Protein AF-A0A1F9G4U6-F1 (afdb_monomer)

Nearest PDB structures (foldseek):
  8c6j-assembly1_S  TM=4.425E-01  e=3.157E+00  Homo sapiens

Foldseek 3Di:
DDDDPPPDPPDPDDDDDPVVVVVVVVVCVVVVNDPPPPPPDPPDPDDDPPDPPPPPDDDDDDDDDDDDDDDDDDPPDDDDDPDDDDDDDDDDDDDDDDDDDDDDPDDPPPDDDDDPDPDDPPPPPDDDDPDDPDDDDDDPPDPDDDDDDDDDDDDDDDDDDDDDDDDDDDDDDDDDDDPDDDDDDDDDDPDPDPVVVVVVVVPPPPPPDDDDDDDDDDDDDDDDDDDDPDDPPPPDPPPPPQPLVNQLVVLQVVLVVCVVVVNLVSSLVSLVVSCVSPVPPPVSVVSNVVSLVVVLVVLCVQVDDQQQQKAFPDDPVVVVVDPDDPLLVQLVVVRPSPDGNVRSCVPSPDDSSVSSVSVSVCVVVVRID

Solvent-accessible surface area (backbone atoms only — not comparable to full-atom values): 25806 Å² total; per-residue (Å²): 143,81,84,82,82,80,80,76,79,85,70,80,77,79,79,76,52,72,72,53,55,51,53,52,49,53,50,36,41,73,69,68,77,41,82,76,79,82,77,79,74,96,79,80,92,79,75,84,80,83,72,85,74,80,82,71,79,83,78,76,86,76,80,80,77,83,77,80,80,80,78,78,85,77,80,79,73,82,76,78,87,80,72,86,75,78,84,77,85,77,84,83,79,81,87,82,77,88,80,83,86,76,83,84,80,80,75,80,84,78,86,70,90,71,85,81,69,80,74,77,83,76,79,80,77,68,80,86,74,92,70,77,91,72,76,78,77,83,75,79,83,74,76,79,77,78,81,78,80,81,79,80,81,81,79,81,81,78,84,84,77,76,85,77,79,79,82,81,76,78,88,77,75,82,84,76,80,76,80,83,77,77,87,79,74,80,79,77,74,84,74,77,66,85,70,69,61,65,73,65,65,77,79,71,81,79,88,84,78,89,75,88,79,90,82,81,86,90,85,86,82,83,85,90,82,89,80,93,72,85,69,82,77,72,76,77,77,72,70,72,84,67,48,74,65,50,52,33,51,52,31,50,49,52,19,55,51,32,44,75,72,67,38,43,67,64,16,38,56,31,30,53,52,25,36,71,74,40,75,82,44,64,72,44,56,56,49,40,55,52,34,52,57,49,52,43,54,52,44,46,65,70,72,50,63,49,81,44,51,44,30,66,67,57,57,74,80,58,56,73,75,48,96,66,53,70,71,48,53,55,57,53,74,63,48,75,51,74,50,25,49,54,54,50,50,72,67,63,82,54,58,65,59,59,51,45,51,46,53,48,52,37,42,75,71,55,40,31,91

Radius of gyration: 39.03 Å; Cα contacts (8 Å, |Δi|>4): 139; chains: 1; bounding box: 97×93×90 Å

Secondary structure (DSSP, 8-state):
----------PPPPPPPHHHHHHHHHHHHHTTSSPPP----S-------------------PPPP-PPPPPPP---PPPP---------PPPPPPPP-PPPPP-----------------TTTT----------PPPPPP--PPPPPPPPPPPPPPPPP--PPPPPPPPPPPPPPPPPPPPPPPPPPPP-PPPTTSSSGGGGG----------------S-----------------------HHHHHHHHHHHHHHHHHTT-HHHHHHHHHHHHHH-TT-HHHHHHHHHHHHHHHHHHHHHH--TTS---B-S-HHHHTTS---HHHHHHHHT--SSS-HHHHHHHS-S-HHHHHHHHHHHHHTTSB-

pLDDT: mean 72.1, std 21.71, range [35.75, 98.44]

Structure (mmCIF, N/CA/C/O backbone):
data_AF-A0A1F9G4U6-F1
#
_entry.id   AF-A0A1F9G4U6-F1
#
loop_
_atom_site.group_PDB
_atom_site.id
_atom_site.type_symbol
_atom_site.label_atom_id
_atom_site.label_alt_id
_atom_site.label_comp_id
_atom_site.label_asym_id
_atom_site.label_entity_id
_atom_site.label_seq_id
_atom_site.pdbx_PDB_ins_code
_atom_site.Cartn_x
_atom_site.Cartn_y
_atom_site.Cartn_z
_atom_site.occupancy
_atom_site.B_iso_or_equiv
_atom_site.auth_seq_id
_atom_site.auth_comp_id
_atom_site.auth_asym_id
_atom_site.auth_atom_id
_atom_site.pdbx_PDB_model_num
ATOM 1 N N . MET A 1 1 ? -47.167 -47.278 9.072 1.00 43.88 1 MET A N 1
ATOM 2 C CA . MET A 1 1 ? -45.783 -47.709 9.359 1.00 43.88 1 MET A CA 1
ATOM 3 C C . MET A 1 1 ? -44.837 -47.032 8.375 1.00 43.88 1 MET A C 1
ATOM 5 O O . MET A 1 1 ? -44.473 -47.627 7.375 1.00 43.88 1 MET A O 1
ATOM 9 N N . LEU A 1 2 ? -44.490 -45.771 8.626 1.00 40.44 2 LEU A N 1
ATOM 10 C CA . LEU A 1 2 ? -43.435 -45.053 7.908 1.00 40.44 2 LEU A CA 1
ATOM 11 C C . LEU A 1 2 ? -42.623 -44.348 8.992 1.00 40.44 2 LEU A C 1
ATOM 13 O O . LEU A 1 2 ? -43.107 -43.415 9.628 1.00 40.44 2 LEU A O 1
ATOM 17 N N . ALA A 1 3 ? -41.467 -44.931 9.297 1.00 44.38 3 ALA A N 1
ATOM 18 C CA . ALA A 1 3 ? -40.541 -44.458 10.309 1.00 44.38 3 ALA A CA 1
ATOM 19 C C . ALA A 1 3 ? -39.799 -43.235 9.761 1.00 44.38 3 ALA A C 1
ATOM 21 O O . ALA A 1 3 ? -39.117 -43.327 8.742 1.00 44.38 3 ALA A O 1
ATOM 22 N N . ALA A 1 4 ? -39.965 -42.094 10.424 1.00 49.34 4 ALA A N 1
ATOM 23 C CA . ALA A 1 4 ? -39.184 -40.896 10.166 1.00 49.34 4 ALA A CA 1
ATOM 24 C C . ALA A 1 4 ? -37.785 -41.089 10.766 1.00 49.34 4 ALA A C 1
ATOM 26 O O . ALA A 1 4 ? -37.624 -41.114 11.986 1.00 49.34 4 ALA A O 1
ATOM 27 N N . ALA A 1 5 ? -36.787 -41.273 9.904 1.00 56.00 5 ALA A N 1
ATOM 28 C CA . ALA A 1 5 ? -35.384 -41.213 10.279 1.00 56.00 5 ALA A CA 1
ATOM 29 C C . ALA A 1 5 ? -34.987 -39.736 10.412 1.00 56.00 5 ALA A C 1
ATOM 31 O O . ALA A 1 5 ? -34.780 -39.046 9.416 1.00 56.00 5 ALA A O 1
ATOM 32 N N . SER A 1 6 ? -34.942 -39.243 11.651 1.00 64.56 6 SER A N 1
ATOM 33 C CA . SER A 1 6 ? -34.297 -37.974 11.984 1.00 64.56 6 SER A CA 1
ATOM 34 C C . SER A 1 6 ? -32.787 -38.166 11.884 1.00 64.56 6 SER A C 1
ATOM 36 O O . SER A 1 6 ? -32.157 -38.696 12.796 1.00 64.56 6 SER A O 1
ATOM 38 N N . GLU A 1 7 ? -32.222 -37.774 10.748 1.00 63.78 7 GLU A N 1
ATOM 39 C CA . GLU A 1 7 ? -30.780 -37.702 10.537 1.00 63.78 7 GLU A CA 1
ATOM 40 C C . GLU A 1 7 ? -30.249 -36.478 11.295 1.00 63.78 7 GLU A C 1
ATOM 42 O O . GLU A 1 7 ? -30.394 -35.326 10.885 1.00 63.78 7 GLU A O 1
ATOM 47 N N . GLN A 1 8 ? -29.739 -36.743 12.495 1.00 62.56 8 GLN A N 1
ATOM 48 C CA . GLN A 1 8 ? -29.190 -35.755 13.409 1.00 62.56 8 GLN A CA 1
ATOM 49 C C . GLN A 1 8 ? -27.784 -35.388 12.925 1.00 62.56 8 GLN A C 1
ATOM 51 O O . GLN A 1 8 ? -26.833 -36.133 13.140 1.00 62.56 8 GLN A O 1
ATOM 56 N N . LEU A 1 9 ? -27.682 -34.260 12.217 1.00 63.00 9 LEU A N 1
ATOM 57 C CA . LEU A 1 9 ? -26.416 -33.649 11.810 1.00 63.00 9 LEU A CA 1
ATOM 58 C C . LEU A 1 9 ? -25.554 -33.386 13.052 1.00 63.00 9 LEU A C 1
ATOM 60 O O . LEU A 1 9 ? -25.858 -32.510 13.863 1.00 63.00 9 LEU A O 1
ATOM 64 N N . ASP A 1 10 ? -24.494 -34.181 13.181 1.00 67.50 10 ASP A N 1
ATOM 65 C CA . ASP A 1 10 ? -23.443 -34.087 14.192 1.00 67.50 10 ASP A CA 1
ATOM 66 C C . ASP A 1 10 ? -22.598 -32.830 13.922 1.00 67.50 10 ASP A C 1
ATOM 68 O O . ASP A 1 10 ? -21.587 -32.850 13.216 1.00 67.50 10 ASP A O 1
ATOM 72 N N . LEU A 1 11 ? -23.101 -31.682 14.382 1.00 73.44 11 LEU A N 1
ATOM 73 C CA . LEU A 1 11 ? -22.360 -30.427 14.376 1.00 73.44 11 LEU A CA 1
ATOM 74 C C . LEU A 1 11 ? -21.305 -30.474 15.491 1.00 73.44 11 LEU A C 1
ATOM 76 O O . LEU A 1 11 ? -21.647 -30.797 16.631 1.00 73.44 11 LEU A O 1
ATOM 80 N N . PRO A 1 12 ? -20.040 -30.110 15.201 1.00 74.06 12 PRO A N 1
ATOM 81 C CA . PRO A 1 12 ? -18.997 -30.081 16.215 1.00 74.06 12 PRO A CA 1
ATOM 82 C C . PRO A 1 12 ? -19.402 -29.129 17.352 1.00 74.06 12 PRO A C 1
ATOM 84 O O . PRO A 1 12 ? -19.987 -28.072 17.084 1.00 74.06 12 PRO A O 1
ATOM 87 N N . PRO A 1 13 ? -19.109 -29.477 18.619 1.00 80.12 13 PRO A N 1
ATOM 88 C CA . PRO A 1 13 ? -19.494 -28.649 19.750 1.00 80.12 13 PRO A CA 1
ATOM 89 C C . PRO A 1 13 ? -18.873 -27.250 19.621 1.00 80.12 13 PRO A C 1
ATOM 91 O O . PRO A 1 13 ? -17.730 -27.125 19.167 1.00 80.12 13 PRO A O 1
ATOM 94 N N . PRO A 1 14 ? -19.602 -26.191 20.016 1.00 81.00 14 PRO A N 1
ATOM 95 C CA . PRO A 1 14 ? -19.082 -24.833 19.977 1.00 81.00 14 PRO A CA 1
ATOM 96 C C . PRO A 1 14 ? -17.810 -24.745 20.825 1.00 81.00 14 PRO A C 1
ATOM 98 O O . PRO A 1 14 ? -17.755 -25.261 21.943 1.00 81.00 14 PRO A O 1
ATOM 101 N N . THR A 1 15 ? -16.775 -24.098 20.291 1.00 83.81 15 THR A N 1
ATOM 102 C CA . THR A 1 15 ? -15.548 -23.840 21.043 1.00 83.81 15 THR A CA 1
ATOM 103 C C . THR A 1 15 ? -15.874 -22.960 22.256 1.00 83.81 15 THR A C 1
ATOM 105 O O . THR A 1 15 ? -16.577 -21.954 22.110 1.00 83.81 15 THR A O 1
ATOM 108 N N . PRO A 1 16 ? -15.412 -23.321 23.469 1.00 82.38 16 PRO A N 1
ATOM 109 C CA . PRO A 1 16 ? -15.706 -22.542 24.662 1.00 82.38 16 PRO A CA 1
ATOM 110 C C . PRO A 1 16 ? -15.091 -21.148 24.530 1.00 82.38 16 PRO A C 1
ATOM 112 O O . PRO A 1 16 ? -13.954 -20.984 24.082 1.00 82.38 16 PRO A O 1
ATOM 115 N N . SER A 1 17 ? -15.860 -20.132 24.918 1.00 85.19 17 SER A N 1
ATOM 116 C CA . SER A 1 17 ? -15.388 -18.748 24.924 1.00 85.19 17 SER A CA 1
ATOM 117 C C . SER A 1 17 ? -14.192 -18.599 25.876 1.00 85.19 17 SER A C 1
ATOM 119 O O . SER A 1 17 ? -14.175 -19.251 26.921 1.00 85.19 17 SER A O 1
ATOM 121 N N . PRO A 1 18 ? -13.220 -17.709 25.599 1.00 84.50 18 PRO A N 1
ATOM 122 C CA . PRO A 1 18 ? -12.009 -17.554 26.419 1.00 84.50 18 PRO A CA 1
ATOM 123 C C . PRO A 1 18 ? -12.302 -17.264 27.902 1.00 84.50 18 PRO A C 1
ATOM 125 O O . PRO A 1 18 ? -11.537 -17.659 28.781 1.00 84.50 18 PRO A O 1
ATOM 128 N N . LEU A 1 19 ? -13.449 -16.642 28.193 1.00 85.88 19 LEU A N 1
ATOM 129 C CA . LEU A 1 19 ? -13.913 -16.387 29.556 1.00 85.88 19 LEU A CA 1
ATOM 130 C C . LEU A 1 19 ? -14.323 -17.670 30.306 1.00 85.88 19 LEU A C 1
ATOM 132 O O . LEU A 1 19 ? -14.153 -17.759 31.521 1.00 85.88 19 LEU A O 1
ATOM 136 N N . GLU A 1 20 ? -14.865 -18.668 29.602 1.00 86.38 20 GLU A N 1
ATOM 137 C CA . GLU A 1 20 ? -15.206 -19.967 30.191 1.00 86.38 20 GLU A CA 1
ATOM 138 C C . GLU A 1 20 ? -13.960 -20.817 30.414 1.00 86.38 20 GLU A C 1
ATOM 140 O O . GLU A 1 20 ? -13.832 -21.451 31.462 1.00 86.38 20 GLU A O 1
ATOM 145 N N . THR A 1 21 ? -12.992 -20.755 29.496 1.00 85.38 21 THR A N 1
ATOM 146 C CA . THR A 1 21 ? -11.703 -21.439 29.649 1.00 85.38 21 THR A CA 1
ATOM 147 C C . THR A 1 21 ? -10.967 -20.960 30.904 1.00 85.38 21 THR A C 1
ATOM 149 O O . THR A 1 21 ? -10.437 -21.781 31.651 1.00 85.38 21 THR A O 1
ATOM 152 N N . ALA A 1 22 ? -11.010 -19.654 31.197 1.00 86.12 22 ALA A N 1
ATOM 153 C CA . ALA A 1 22 ? -10.438 -19.084 32.418 1.00 86.12 22 ALA A CA 1
ATOM 154 C C . ALA A 1 22 ? -11.128 -19.605 33.696 1.00 86.12 22 ALA A C 1
ATOM 156 O O . ALA A 1 22 ? -10.448 -19.994 34.645 1.00 86.12 22 ALA A O 1
ATOM 157 N N . LYS A 1 23 ? -12.466 -19.704 33.706 1.00 89.81 23 LYS A N 1
ATOM 158 C CA . LYS A 1 23 ? -13.230 -20.238 34.853 1.00 89.81 23 LYS A CA 1
ATOM 159 C C . LYS A 1 23 ? -12.975 -21.727 35.090 1.00 89.81 23 LYS A C 1
ATOM 161 O O . LYS A 1 23 ? -12.911 -22.167 36.238 1.00 89.81 23 LYS A O 1
ATOM 166 N N . VAL A 1 24 ? -12.821 -22.511 34.021 1.00 88.38 24 VAL A N 1
ATOM 167 C CA . VAL A 1 24 ? -12.483 -23.941 34.117 1.00 88.38 24 VAL A CA 1
ATOM 168 C C . VAL A 1 24 ? -11.072 -24.125 34.680 1.00 88.38 24 VAL A C 1
ATOM 170 O O . VAL A 1 24 ? -10.873 -24.977 35.546 1.00 88.38 24 VAL A O 1
ATOM 173 N N . LEU A 1 25 ? -10.116 -23.291 34.262 1.00 85.44 25 LEU A N 1
ATOM 174 C CA . LEU A 1 25 ? -8.762 -23.272 34.822 1.00 85.44 25 LEU A CA 1
ATOM 175 C C . LEU A 1 25 ? -8.758 -22.886 36.306 1.00 85.44 25 LEU A C 1
ATOM 177 O O . LEU A 1 25 ? -8.125 -23.571 37.104 1.00 85.44 25 LEU A O 1
ATOM 181 N N . GLU A 1 26 ? -9.514 -21.860 36.701 1.00 87.50 26 GLU A N 1
ATOM 182 C CA . GLU A 1 26 ? -9.624 -21.451 38.107 1.00 87.50 26 GLU A CA 1
ATOM 183 C C . GLU A 1 26 ? -10.223 -22.570 38.978 1.00 87.50 26 GLU A C 1
ATOM 185 O O . GLU A 1 26 ? -9.734 -22.852 40.076 1.00 87.50 26 GLU A O 1
ATOM 190 N N . ARG A 1 27 ? -11.232 -23.285 38.460 1.00 90.69 27 ARG A N 1
ATOM 191 C CA . ARG A 1 27 ? -11.824 -24.448 39.134 1.00 90.69 27 ARG A CA 1
ATOM 192 C C . ARG A 1 27 ? -10.831 -25.607 39.269 1.00 90.69 27 ARG A C 1
ATOM 194 O O . ARG A 1 27 ? -10.743 -26.196 40.342 1.00 90.69 27 ARG A O 1
ATOM 201 N N . LEU A 1 28 ? -10.053 -25.900 38.226 1.00 86.88 28 LEU A N 1
ATOM 202 C CA . LEU A 1 28 ? -9.035 -26.960 38.234 1.00 86.88 28 LEU A CA 1
ATOM 203 C C . LEU A 1 28 ? -7.862 -26.663 39.181 1.00 86.88 28 LEU A C 1
ATOM 205 O O . LEU A 1 28 ? -7.349 -27.585 39.821 1.00 86.88 28 LEU A O 1
ATOM 209 N N . VAL A 1 29 ? -7.461 -25.394 39.302 1.00 88.06 29 VAL A N 1
ATOM 210 C CA . VAL A 1 29 ? -6.456 -24.951 40.283 1.00 88.06 29 VAL A CA 1
ATOM 211 C C . VAL A 1 29 ? -7.009 -25.081 41.705 1.00 88.06 29 VAL A C 1
ATOM 213 O O . VAL A 1 29 ? -6.317 -25.579 42.592 1.00 88.06 29 VAL A O 1
ATOM 216 N N . ARG A 1 30 ? -8.282 -24.725 41.926 1.00 88.50 30 ARG A N 1
ATOM 217 C CA . ARG A 1 30 ? -8.944 -24.860 43.235 1.00 88.50 30 ARG A CA 1
ATOM 218 C C . ARG A 1 30 ? -9.137 -26.317 43.666 1.00 88.50 30 ARG A C 1
ATOM 220 O O . ARG A 1 30 ? -9.078 -26.610 44.855 1.00 88.50 30 ARG A O 1
ATOM 227 N N . GLU A 1 31 ? -9.336 -27.223 42.712 1.00 92.38 31 GLU A N 1
ATOM 228 C CA . GLU A 1 31 ? -9.413 -28.673 42.940 1.00 92.38 31 GLU A CA 1
ATOM 229 C C . GLU A 1 31 ? -8.024 -29.337 43.085 1.00 92.38 31 GLU A C 1
ATOM 231 O O . GLU A 1 31 ? -7.940 -30.553 43.245 1.00 92.38 31 GLU A O 1
ATOM 236 N N . GLY A 1 32 ? -6.927 -28.564 43.040 1.00 86.06 32 GLY A N 1
ATOM 237 C CA . GLY A 1 32 ? -5.558 -29.064 43.227 1.00 86.06 32 GLY A CA 1
ATOM 238 C C . GLY A 1 32 ? -5.054 -29.953 42.086 1.00 86.06 32 GLY A C 1
ATOM 239 O O . GLY A 1 32 ? -4.047 -30.644 42.236 1.00 86.06 32 GLY A O 1
ATOM 240 N N . LYS A 1 33 ? -5.753 -29.960 40.946 1.00 85.06 33 LYS A N 1
ATOM 241 C CA . LYS A 1 33 ? -5.459 -30.843 39.809 1.00 85.06 33 LYS A CA 1
ATOM 242 C C . LYS A 1 33 ? -4.450 -30.240 38.834 1.00 85.06 33 LYS A C 1
ATOM 244 O O . LYS A 1 33 ? -3.886 -30.957 38.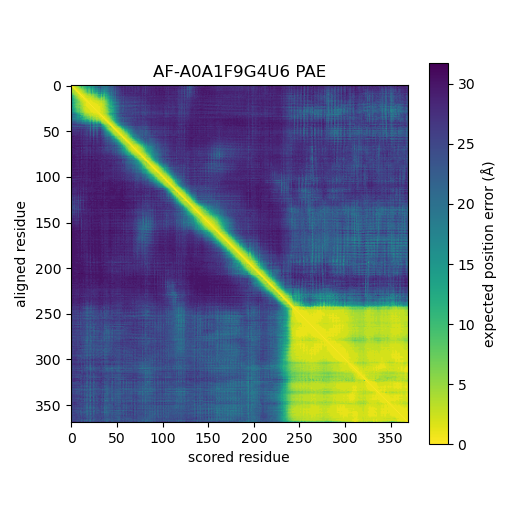012 1.00 85.06 33 LYS A O 1
ATOM 249 N N . VAL A 1 34 ? -4.214 -28.935 38.943 1.00 81.44 34 VAL A N 1
ATOM 250 C CA . VAL A 1 34 ? -3.223 -28.189 38.167 1.00 81.44 34 VAL A CA 1
ATOM 251 C C . VAL A 1 34 ? -2.381 -27.364 39.148 1.00 81.44 34 VAL A C 1
ATOM 253 O O . VAL A 1 34 ? -2.960 -26.643 39.963 1.00 81.44 34 VAL A O 1
ATOM 256 N N . PRO A 1 35 ? -1.038 -27.473 39.122 1.00 76.25 35 PRO A N 1
ATOM 257 C CA . PRO A 1 35 ? -0.176 -26.668 39.981 1.00 76.25 35 PRO A CA 1
ATOM 258 C C . PRO A 1 35 ? -0.364 -25.175 39.664 1.00 76.25 35 PRO A C 1
ATOM 260 O O . PRO A 1 35 ? -0.510 -24.826 38.488 1.00 76.25 35 PRO A O 1
ATOM 263 N N . PRO A 1 36 ? -0.373 -24.286 40.676 1.00 77.69 36 PRO A N 1
ATOM 264 C CA . PRO A 1 36 ? -0.555 -22.861 40.441 1.00 77.69 36 PRO A CA 1
ATOM 265 C C . PRO A 1 36 ? 0.550 -22.333 39.512 1.00 77.69 36 PRO A C 1
ATOM 267 O O . PRO A 1 36 ? 1.702 -22.773 39.622 1.00 77.69 36 PRO A O 1
ATOM 270 N N . PRO A 1 37 ? 0.224 -21.407 38.591 1.00 74.62 37 PRO A N 1
ATOM 271 C CA . PRO A 1 37 ? 1.229 -20.782 37.746 1.00 74.62 37 PRO A CA 1
ATOM 272 C C . PRO A 1 37 ? 2.268 -20.120 38.651 1.00 74.62 37 PRO A C 1
ATOM 274 O O . PRO A 1 37 ? 1.919 -19.378 39.568 1.00 74.62 37 PRO A O 1
ATOM 277 N N . ARG A 1 38 ? 3.547 -20.432 38.420 1.00 66.94 38 ARG A N 1
ATOM 278 C CA . ARG A 1 38 ? 4.659 -19.814 39.143 1.00 66.94 38 ARG A CA 1
ATOM 279 C C . ARG A 1 38 ? 4.630 -18.321 38.835 1.00 66.94 38 ARG A C 1
ATOM 281 O O . ARG A 1 38 ? 5.039 -17.903 37.758 1.00 66.94 38 ARG A O 1
ATOM 288 N N . THR A 1 39 ? 4.098 -17.528 39.757 1.00 62.22 39 THR A N 1
ATOM 289 C CA . THR A 1 39 ? 4.213 -16.076 39.711 1.00 62.22 39 THR A CA 1
ATOM 290 C C . THR A 1 39 ? 5.669 -15.748 40.001 1.00 62.22 39 THR A C 1
ATOM 292 O O . THR A 1 39 ? 6.095 -15.774 41.154 1.00 62.22 39 THR A O 1
ATOM 295 N N . SER A 1 40 ? 6.449 -15.519 38.949 1.00 49.62 40 SER A N 1
ATOM 296 C CA . SER A 1 40 ? 7.780 -14.940 39.065 1.00 49.62 40 SER A CA 1
ATOM 297 C C . SER A 1 40 ? 7.621 -13.534 39.643 1.00 49.62 40 SER A C 1
ATOM 299 O O . SER A 1 40 ? 7.214 -12.610 38.943 1.00 49.62 40 SER A O 1
ATOM 301 N N . THR A 1 41 ? 7.853 -13.388 40.945 1.00 52.59 41 THR A N 1
ATOM 302 C CA . THR A 1 41 ? 8.005 -12.092 41.607 1.00 52.59 41 THR A CA 1
ATOM 303 C C . THR A 1 41 ? 9.203 -11.359 40.990 1.00 52.59 41 THR A C 1
ATOM 305 O O . THR A 1 41 ? 10.285 -11.944 40.943 1.00 52.59 41 THR A O 1
ATOM 308 N N . PRO A 1 42 ? 9.047 -10.113 40.509 1.00 57.41 42 PRO A N 1
ATOM 309 C CA . PRO A 1 42 ? 10.118 -9.336 39.884 1.00 57.41 42 PRO A CA 1
ATOM 310 C C . PRO A 1 42 ? 11.001 -8.628 40.929 1.00 57.41 42 PRO A C 1
ATOM 312 O O . PRO A 1 42 ? 11.260 -7.436 40.813 1.00 57.41 42 PRO A O 1
ATOM 315 N N . ASP A 1 43 ? 11.442 -9.352 41.959 1.00 50.59 43 ASP A N 1
ATOM 316 C CA . ASP A 1 43 ? 12.234 -8.801 43.068 1.00 50.59 43 ASP A CA 1
ATOM 317 C C . ASP A 1 43 ? 13.412 -9.739 43.380 1.00 50.59 43 ASP A C 1
ATOM 319 O O . ASP A 1 43 ? 13.451 -10.384 44.418 1.00 50.59 43 ASP A O 1
ATOM 323 N N . ASP A 1 44 ? 14.303 -9.920 42.399 1.00 48.47 44 ASP A N 1
ATOM 324 C CA . ASP A 1 44 ? 15.687 -10.383 42.606 1.00 48.47 44 ASP A CA 1
ATOM 325 C C . ASP A 1 44 ? 16.517 -10.117 41.330 1.00 48.47 44 ASP A C 1
ATOM 327 O O . ASP A 1 44 ? 16.836 -11.004 40.541 1.00 48.47 44 ASP A O 1
ATOM 331 N N . ALA A 1 45 ? 16.801 -8.840 41.062 1.00 51.59 45 ALA A N 1
ATOM 332 C CA . ALA A 1 45 ? 17.757 -8.408 40.039 1.00 51.59 45 ALA A CA 1
ATOM 333 C C . ALA A 1 45 ? 18.998 -7.828 40.728 1.00 51.59 45 ALA A C 1
ATOM 335 O O . ALA A 1 45 ? 19.308 -6.643 40.624 1.00 51.59 45 ALA A O 1
ATOM 336 N N . SER A 1 46 ? 19.685 -8.662 41.507 1.00 52.47 46 SER A N 1
ATOM 337 C CA . SER A 1 46 ? 21.042 -8.398 41.999 1.00 52.47 46 SER A CA 1
ATOM 338 C C . SER A 1 46 ? 21.769 -9.717 42.251 1.00 52.47 46 SER A C 1
ATOM 340 O O . SER A 1 46 ? 22.275 -9.978 43.336 1.00 52.47 46 SER A O 1
ATOM 342 N N . VAL A 1 47 ? 21.843 -10.554 41.215 1.00 48.44 47 VAL A N 1
ATOM 343 C CA . VAL A 1 47 ? 22.825 -11.638 41.155 1.00 48.44 47 VAL A CA 1
ATOM 344 C C . VAL A 1 47 ? 23.912 -11.187 40.192 1.00 48.44 47 VAL A C 1
ATOM 346 O O . VAL A 1 47 ? 23.701 -11.128 38.981 1.00 48.44 47 VAL A O 1
ATOM 349 N N . GLY A 1 48 ? 25.060 -10.807 40.755 1.00 45.75 48 GLY A N 1
ATOM 350 C CA . GLY A 1 48 ? 26.282 -10.571 40.001 1.00 45.75 48 GLY A CA 1
ATOM 351 C C . GLY A 1 48 ? 26.640 -11.828 39.218 1.00 45.75 48 GLY A C 1
ATOM 352 O O . GLY A 1 48 ? 26.997 -12.852 39.795 1.00 45.75 48 GLY A O 1
ATOM 353 N N . PHE A 1 49 ? 26.498 -11.746 37.899 1.00 43.88 49 PHE A N 1
ATOM 354 C CA . PHE A 1 49 ? 27.044 -12.717 36.963 1.00 43.88 49 PHE A CA 1
ATOM 355 C C . PHE A 1 49 ? 28.541 -12.413 36.817 1.00 43.88 49 PHE A C 1
ATOM 357 O O . PHE A 1 49 ? 28.962 -11.690 35.917 1.00 43.88 49 PHE A O 1
ATOM 364 N N . ASP A 1 50 ? 29.332 -12.937 37.750 1.00 40.56 50 ASP A N 1
ATOM 365 C CA . ASP A 1 50 ? 30.775 -13.107 37.583 1.00 40.56 50 ASP A CA 1
ATOM 366 C C . ASP A 1 50 ? 30.962 -14.277 36.602 1.00 40.56 50 ASP A C 1
ATOM 368 O O . ASP A 1 50 ? 30.944 -15.453 36.972 1.00 40.56 50 ASP A O 1
ATOM 372 N N . VAL A 1 51 ? 30.979 -13.958 35.306 1.00 48.00 51 VAL A N 1
ATOM 373 C CA . VAL A 1 51 ? 31.374 -14.906 34.261 1.00 48.00 51 VAL A CA 1
ATOM 374 C C . VAL A 1 51 ? 32.879 -14.786 34.115 1.00 48.00 51 VAL A C 1
ATOM 376 O O . VAL A 1 51 ? 33.374 -13.866 33.465 1.00 48.00 51 VAL A O 1
ATOM 379 N N . ASP A 1 52 ? 33.585 -15.739 34.711 1.00 38.66 52 ASP A N 1
ATOM 380 C CA . ASP A 1 52 ? 34.958 -16.094 34.367 1.00 38.66 52 ASP A CA 1
ATOM 381 C C . ASP A 1 52 ? 34.978 -16.505 32.881 1.00 38.66 52 ASP A C 1
ATOM 383 O O . ASP A 1 52 ? 34.702 -17.650 32.508 1.00 38.66 52 ASP A O 1
ATOM 387 N N . ILE A 1 53 ? 35.194 -15.526 31.999 1.00 47.16 53 ILE A N 1
ATOM 388 C CA . ILE A 1 53 ? 35.491 -15.764 30.589 1.00 47.16 53 ILE A CA 1
ATOM 389 C C . ILE A 1 53 ? 36.960 -16.176 30.533 1.00 47.16 53 ILE A C 1
ATOM 391 O O . ILE A 1 53 ? 37.859 -15.337 30.546 1.00 47.16 53 ILE A O 1
ATOM 395 N N . ASP A 1 54 ? 37.169 -17.488 30.484 1.00 51.06 54 ASP A N 1
ATOM 396 C CA . ASP A 1 54 ? 38.441 -18.129 30.174 1.00 51.06 54 ASP A CA 1
ATOM 397 C C . ASP A 1 54 ? 38.947 -17.616 28.813 1.00 51.06 54 ASP A C 1
ATOM 399 O O . ASP A 1 54 ? 38.443 -17.981 27.745 1.00 51.06 54 ASP A O 1
ATOM 403 N N . LEU A 1 55 ? 39.908 -16.689 28.858 1.00 47.47 55 LEU A N 1
ATOM 404 C CA . LEU A 1 55 ? 40.634 -16.165 27.703 1.00 47.47 55 LEU A CA 1
ATOM 405 C C . LEU A 1 55 ? 41.628 -17.229 27.228 1.00 47.47 55 LEU A C 1
ATOM 407 O O . LEU A 1 55 ? 42.836 -17.125 27.445 1.00 47.47 55 LEU A O 1
ATOM 411 N N . GLY A 1 56 ? 41.094 -18.259 26.573 1.00 47.69 56 GLY A N 1
ATOM 412 C CA . GLY A 1 56 ? 41.876 -19.234 25.830 1.00 47.69 56 GLY A CA 1
ATOM 413 C C . GLY A 1 56 ? 42.723 -18.552 24.753 1.00 47.69 56 GLY A C 1
ATOM 414 O O . GLY A 1 56 ? 42.227 -17.747 23.962 1.00 47.69 56 GLY A O 1
ATOM 415 N N . GLU A 1 57 ? 44.013 -18.882 24.760 1.00 54.41 57 GLU A N 1
ATOM 416 C CA . GLU A 1 57 ? 45.046 -18.483 23.802 1.00 54.41 57 GLU A CA 1
ATOM 417 C C . GLU A 1 57 ? 44.549 -18.482 22.338 1.00 54.41 57 GLU A C 1
ATOM 419 O O . GLU A 1 57 ? 43.968 -19.472 21.884 1.00 54.41 57 GLU A O 1
ATOM 424 N N . PRO A 1 58 ? 44.800 -17.411 21.559 1.00 58.31 58 PRO A N 1
ATOM 425 C CA . PRO A 1 58 ? 44.465 -17.388 20.144 1.00 58.31 58 PRO A CA 1
ATOM 426 C C . PRO A 1 58 ? 45.424 -18.289 19.354 1.00 58.31 58 PRO A C 1
ATOM 428 O O . PRO A 1 58 ? 46.591 -17.956 19.139 1.00 58.31 58 PRO A O 1
ATOM 431 N N . ASP A 1 59 ? 44.902 -19.428 18.900 1.00 55.25 59 ASP A N 1
ATOM 432 C CA . ASP A 1 59 ? 45.554 -20.325 17.946 1.00 55.25 59 ASP A CA 1
ATOM 433 C C . ASP A 1 59 ? 45.882 -19.563 16.645 1.00 55.25 59 ASP A C 1
ATOM 435 O O . ASP A 1 59 ? 45.080 -18.786 16.114 1.00 55.25 59 ASP A O 1
ATOM 439 N N . ALA A 1 60 ? 47.109 -19.740 16.163 1.00 61.09 60 ALA A N 1
ATOM 440 C CA . ALA A 1 60 ? 47.680 -18.985 15.059 1.00 61.09 60 ALA A CA 1
ATOM 441 C C . ALA A 1 60 ? 46.907 -19.212 13.740 1.00 61.09 60 ALA A C 1
ATOM 443 O O . ALA A 1 60 ? 46.517 -20.339 13.423 1.00 61.09 60 ALA A O 1
ATOM 444 N N . PRO A 1 61 ? 46.730 -18.177 12.895 1.00 60.69 61 PRO A N 1
ATOM 445 C CA . PRO A 1 61 ? 45.990 -18.313 11.648 1.00 60.69 61 PRO A CA 1
ATOM 446 C C . PRO A 1 61 ? 46.734 -19.225 10.664 1.00 60.69 61 PRO A C 1
ATOM 448 O O . PRO A 1 61 ? 47.778 -18.887 10.103 1.00 60.69 61 PRO A O 1
ATOM 451 N N . ARG A 1 62 ? 46.148 -20.400 10.430 1.00 57.31 62 ARG A N 1
ATOM 452 C CA . ARG A 1 62 ? 46.537 -21.342 9.381 1.00 57.31 62 ARG A CA 1
ATOM 453 C C . ARG A 1 62 ? 46.296 -20.690 8.014 1.00 57.31 62 ARG A C 1
ATOM 455 O O . ARG A 1 62 ? 45.177 -20.299 7.695 1.00 57.31 62 ARG A O 1
ATOM 462 N N . ALA A 1 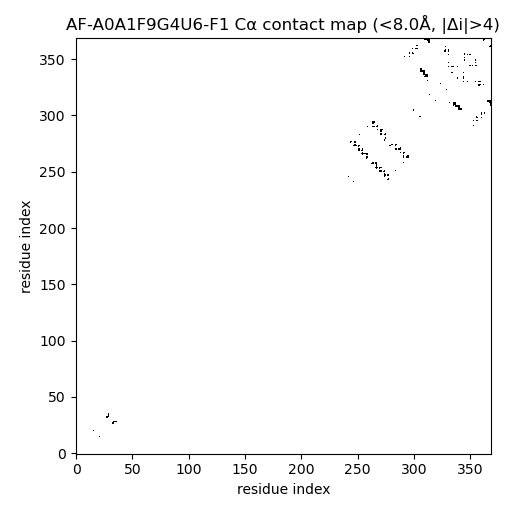63 ? 47.362 -20.567 7.225 1.00 58.72 63 ALA A N 1
ATOM 463 C CA . ALA A 1 63 ? 47.355 -19.930 5.910 1.00 58.72 63 ALA A CA 1
ATOM 464 C C . ALA A 1 63 ? 46.253 -20.502 4.987 1.00 58.72 63 ALA A C 1
ATOM 466 O O . ALA A 1 63 ? 46.156 -21.728 4.855 1.00 58.72 63 ALA A O 1
ATOM 467 N N . PRO A 1 64 ? 45.439 -19.655 4.326 1.00 60.16 64 PRO A N 1
ATOM 468 C CA . PRO A 1 64 ? 44.433 -20.122 3.384 1.00 60.16 64 PRO A CA 1
ATOM 469 C C . PRO A 1 64 ? 45.103 -20.664 2.117 1.00 60.16 64 PRO A C 1
ATOM 471 O O . PRO A 1 64 ? 45.948 -20.013 1.499 1.00 60.16 64 PRO A O 1
ATOM 474 N N . ALA A 1 65 ? 44.710 -21.879 1.740 1.00 59.06 65 ALA A N 1
ATOM 475 C CA . ALA A 1 65 ? 45.066 -22.495 0.473 1.00 59.06 65 ALA A CA 1
ATOM 476 C C . ALA A 1 65 ? 44.632 -21.604 -0.704 1.00 59.06 65 ALA A C 1
ATOM 478 O O . ALA A 1 65 ? 43.569 -20.983 -0.671 1.00 59.06 65 ALA A O 1
ATOM 479 N N . SER A 1 66 ? 45.484 -21.553 -1.728 1.00 61.78 66 SER A N 1
ATOM 480 C CA . SER A 1 66 ? 45.355 -20.721 -2.923 1.00 61.78 66 SER A CA 1
ATOM 481 C C . SER A 1 66 ? 43.950 -20.751 -3.528 1.00 61.78 66 SER A C 1
ATOM 483 O O . SER A 1 66 ? 43.463 -21.796 -3.957 1.00 61.78 66 SER A O 1
ATOM 485 N N . ALA A 1 67 ? 43.330 -19.573 -3.601 1.00 63.03 67 ALA A N 1
ATOM 486 C CA . ALA A 1 67 ? 42.112 -19.351 -4.361 1.00 63.03 67 ALA A CA 1
ATOM 487 C C . ALA A 1 67 ? 42.364 -19.615 -5.863 1.00 63.03 67 ALA A C 1
ATOM 489 O O . ALA A 1 67 ? 43.416 -19.220 -6.380 1.00 63.03 67 ALA A O 1
ATOM 490 N N . PRO A 1 68 ? 41.432 -20.272 -6.576 1.00 74.62 68 PRO A N 1
ATOM 491 C CA . PRO A 1 68 ? 41.528 -20.445 -8.021 1.00 74.62 68 PRO A CA 1
ATOM 492 C C . PRO A 1 68 ? 41.437 -19.087 -8.744 1.00 74.62 68 PRO A C 1
ATOM 494 O O . PRO A 1 68 ? 40.750 -18.182 -8.263 1.00 74.62 68 PRO A O 1
ATOM 497 N N . PRO A 1 69 ? 42.121 -18.921 -9.893 1.00 74.94 69 PRO A N 1
ATOM 498 C CA . PRO A 1 69 ? 42.114 -17.667 -10.637 1.00 74.94 69 PRO A CA 1
ATOM 499 C C . PRO A 1 69 ? 40.703 -17.326 -11.151 1.00 74.94 69 PRO A C 1
ATOM 501 O O . PRO A 1 69 ? 39.950 -18.234 -11.519 1.00 74.94 69 PRO A O 1
ATOM 504 N N . PRO A 1 70 ? 40.341 -16.031 -11.201 1.00 74.31 70 PRO A N 1
ATOM 505 C CA . PRO A 1 70 ? 39.044 -15.596 -11.702 1.00 74.31 70 PRO A CA 1
ATOM 506 C C . PRO A 1 70 ? 38.881 -15.952 -13.191 1.00 74.31 70 PRO A C 1
ATOM 508 O O . PRO A 1 70 ? 39.861 -15.919 -13.943 1.00 74.31 70 PRO A O 1
ATOM 511 N N . PRO A 1 71 ? 37.656 -16.281 -13.641 1.00 75.50 71 PRO A N 1
ATOM 512 C CA . PRO A 1 71 ? 37.390 -16.523 -15.053 1.00 75.50 71 PRO A CA 1
ATOM 513 C C . PRO A 1 71 ? 37.649 -15.250 -15.881 1.00 75.50 71 PRO A C 1
ATOM 515 O O . PRO A 1 71 ? 37.448 -14.139 -15.382 1.00 75.50 71 PRO A O 1
ATOM 518 N N . PRO A 1 72 ? 38.086 -15.387 -17.148 1.00 71.69 72 PRO A N 1
ATOM 519 C CA . PRO A 1 72 ? 38.313 -14.242 -18.021 1.00 71.69 72 PRO A CA 1
ATOM 520 C C . PRO A 1 72 ? 37.008 -13.457 -18.247 1.00 71.69 72 PRO A C 1
ATOM 522 O O . PRO A 1 72 ? 35.928 -14.059 -18.259 1.00 71.69 72 PRO A O 1
ATOM 525 N N . PRO A 1 73 ? 37.087 -12.129 -18.454 1.00 61.91 73 PRO A N 1
ATOM 526 C CA . PRO A 1 73 ? 35.913 -11.305 -18.706 1.00 61.91 73 PRO A CA 1
ATOM 527 C C . PRO A 1 73 ? 35.206 -11.800 -19.969 1.00 61.91 73 PRO A C 1
ATOM 529 O O . PRO A 1 73 ? 35.777 -11.800 -21.062 1.00 61.91 73 PRO A O 1
ATOM 532 N N . GLN A 1 74 ? 33.956 -12.237 -19.818 1.00 55.78 74 GLN A N 1
ATOM 533 C CA . GLN A 1 74 ? 33.106 -12.519 -20.965 1.00 55.78 74 GLN A CA 1
ATOM 534 C C . GLN A 1 74 ? 32.855 -11.195 -21.689 1.00 55.78 74 GLN A C 1
ATOM 536 O O . GLN A 1 74 ? 32.266 -10.271 -21.131 1.00 55.78 74 GLN A O 1
ATOM 541 N N . SER A 1 75 ? 33.346 -11.094 -22.926 1.00 52.25 75 SER A N 1
ATOM 542 C CA . SER A 1 75 ? 32.990 -10.004 -23.831 1.00 52.25 75 SER A CA 1
ATOM 543 C C . SER A 1 75 ? 31.484 -10.038 -24.057 1.00 52.25 75 SER A C 1
ATOM 545 O O . SER A 1 75 ? 30.983 -10.877 -24.804 1.00 52.25 75 SER A O 1
ATOM 547 N N . PHE A 1 76 ? 30.762 -9.117 -23.423 1.00 43.72 76 PHE A N 1
ATOM 548 C CA . PHE A 1 76 ? 29.417 -8.766 -23.847 1.00 43.72 76 PHE A CA 1
ATOM 549 C C . PHE A 1 76 ? 29.530 -8.118 -25.226 1.00 43.72 76 PHE A C 1
ATOM 551 O O . PHE A 1 76 ? 29.881 -6.947 -25.363 1.00 43.72 76 PHE A O 1
ATOM 558 N N . ALA A 1 77 ? 29.282 -8.920 -26.259 1.00 39.41 77 ALA A N 1
ATOM 559 C CA . ALA A 1 77 ? 29.031 -8.420 -27.596 1.00 39.41 77 ALA A CA 1
ATOM 560 C C . ALA A 1 77 ? 27.884 -7.401 -27.523 1.00 39.41 77 ALA A C 1
ATOM 562 O O . ALA A 1 77 ? 26.828 -7.677 -26.948 1.00 39.41 77 ALA A O 1
ATOM 563 N N . ALA A 1 78 ? 28.135 -6.215 -28.074 1.00 46.22 78 ALA A N 1
ATOM 564 C CA . ALA A 1 78 ? 27.183 -5.125 -28.180 1.00 46.22 78 ALA A CA 1
ATOM 565 C C . ALA A 1 78 ? 25.847 -5.633 -28.739 1.00 46.22 78 ALA A C 1
ATOM 567 O O . ALA A 1 78 ? 25.785 -6.159 -29.851 1.00 46.22 78 ALA A O 1
ATOM 568 N N . GLN A 1 79 ? 24.779 -5.482 -27.956 1.00 49.03 79 GLN A N 1
ATOM 569 C CA . GLN A 1 79 ? 23.432 -5.731 -28.448 1.00 49.03 79 GLN A CA 1
ATOM 570 C C . GLN A 1 79 ? 23.037 -4.629 -29.447 1.00 49.03 79 GLN A C 1
ATOM 572 O O . GLN A 1 79 ? 23.407 -3.466 -29.259 1.00 49.03 79 GLN A O 1
ATOM 577 N N . PRO A 1 80 ? 22.309 -4.975 -30.521 1.00 44.53 80 PRO A N 1
ATOM 578 C CA . PRO A 1 80 ? 21.978 -4.048 -31.591 1.00 44.53 80 PRO A CA 1
ATOM 579 C C . PRO A 1 80 ? 20.938 -3.021 -31.136 1.00 44.53 80 PRO A C 1
ATOM 581 O O . PRO A 1 80 ? 19.922 -3.358 -30.527 1.00 44.53 80 PRO A O 1
ATOM 584 N N . ALA A 1 81 ? 21.186 -1.762 -31.498 1.00 45.22 81 ALA A N 1
ATOM 585 C CA . ALA A 1 81 ? 20.232 -0.669 -31.411 1.00 45.22 81 ALA A CA 1
ATOM 586 C C . ALA A 1 81 ? 18.949 -1.037 -32.172 1.00 45.22 81 ALA A C 1
ATOM 588 O O . ALA A 1 81 ? 18.915 -1.069 -33.407 1.00 45.22 81 ALA A O 1
ATOM 589 N N . TRP A 1 82 ? 17.883 -1.341 -31.439 1.00 50.91 82 TRP A N 1
ATOM 590 C CA . TRP A 1 82 ? 16.564 -1.522 -32.019 1.00 50.91 82 TRP A CA 1
ATOM 591 C C . TRP A 1 82 ? 15.988 -0.144 -32.354 1.00 50.91 82 TRP A C 1
ATOM 593 O O . TRP A 1 82 ? 15.657 0.673 -31.504 1.00 50.91 82 TRP A O 1
ATOM 603 N N . ARG A 1 83 ? 15.976 0.088 -33.666 1.00 40.31 83 ARG A N 1
ATOM 604 C CA . ARG A 1 83 ? 15.185 1.022 -34.467 1.00 40.31 83 ARG A CA 1
ATOM 605 C C . ARG A 1 83 ? 14.070 1.772 -33.726 1.00 40.31 83 ARG A C 1
ATOM 607 O O . ARG A 1 83 ? 13.024 1.203 -33.419 1.00 40.31 83 ARG A O 1
ATOM 614 N N . SER A 1 84 ? 14.233 3.093 -33.673 1.00 42.31 84 SER A N 1
ATOM 615 C CA . SER A 1 84 ? 13.135 4.055 -33.746 1.00 42.31 84 SER A CA 1
ATOM 616 C C . SER A 1 84 ? 12.250 3.708 -34.943 1.00 42.31 84 SER A C 1
ATOM 618 O O . SER A 1 84 ? 12.638 3.908 -36.096 1.00 42.31 84 SER A O 1
ATOM 620 N N . SER A 1 85 ? 11.077 3.140 -34.681 1.00 44.47 85 SER A N 1
ATOM 621 C CA . SER A 1 85 ? 10.036 3.059 -35.698 1.00 44.47 85 SER A CA 1
ATOM 622 C C . SER A 1 85 ? 9.414 4.441 -35.819 1.00 44.47 85 SER A C 1
ATOM 624 O O . SER A 1 85 ? 8.913 5.000 -34.846 1.00 44.47 85 SER A O 1
ATOM 626 N N . ALA A 1 86 ? 9.538 4.994 -37.022 1.00 42.78 86 ALA A N 1
ATOM 627 C CA . ALA A 1 86 ? 8.855 6.189 -37.465 1.00 42.78 86 ALA A CA 1
ATOM 628 C C . ALA A 1 86 ? 7.354 6.056 -37.183 1.00 42.78 86 ALA A C 1
ATOM 630 O O . ALA A 1 86 ? 6.728 5.063 -37.549 1.00 42.78 86 ALA A O 1
ATOM 631 N N . ILE A 1 87 ? 6.805 7.063 -36.514 1.00 46.28 87 ILE A N 1
ATOM 632 C CA . ILE A 1 87 ? 5.368 7.258 -36.376 1.00 46.28 87 ILE A CA 1
ATOM 633 C C . ILE A 1 87 ? 4.871 7.666 -37.764 1.00 46.28 87 ILE A C 1
ATOM 635 O O . ILE A 1 87 ? 5.145 8.766 -38.236 1.00 46.28 87 ILE A O 1
ATOM 639 N N . GLU A 1 88 ? 4.221 6.728 -38.443 1.00 40.22 88 GLU A N 1
ATOM 640 C CA . GLU A 1 88 ? 3.469 6.963 -39.670 1.00 40.22 88 GLU A CA 1
ATOM 641 C C . GLU A 1 88 ? 2.226 7.788 -39.299 1.00 40.22 88 GLU A C 1
ATOM 643 O O . GLU A 1 88 ? 1.406 7.362 -38.483 1.00 40.22 88 GLU A O 1
ATOM 648 N N . GLU A 1 89 ? 2.139 9.013 -39.823 1.00 41.94 89 GLU A N 1
ATOM 649 C CA . GLU A 1 89 ? 1.019 9.928 -39.602 1.00 41.94 89 GLU A CA 1
ATOM 650 C C . GLU A 1 89 ? -0.296 9.292 -40.073 1.00 41.94 89 GLU A C 1
ATOM 652 O O . GLU A 1 89 ? -0.518 9.066 -41.262 1.00 41.94 89 GLU A O 1
ATOM 657 N N . VAL A 1 90 ? -1.199 9.037 -39.126 1.00 54.56 90 VAL A N 1
ATOM 658 C CA . VAL A 1 90 ? -2.580 8.638 -39.411 1.00 54.56 90 VAL A CA 1
ATOM 659 C C . VAL A 1 90 ? -3.370 9.888 -39.826 1.00 54.56 90 VAL A C 1
ATOM 661 O O . 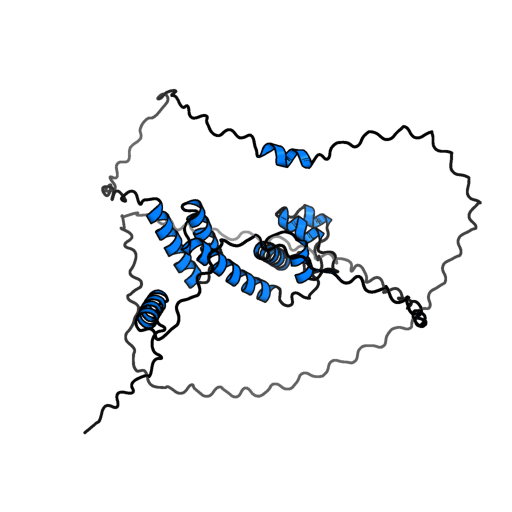VAL A 1 90 ? -3.431 10.844 -39.048 1.00 54.56 90 VAL A O 1
ATOM 664 N N . PRO A 1 91 ? -4.009 9.923 -41.013 1.00 55.41 91 PRO A N 1
ATOM 665 C CA . PRO A 1 91 ? -4.801 11.072 -41.433 1.00 55.41 91 PRO A CA 1
ATOM 666 C C . PRO A 1 91 ? -6.057 11.233 -40.563 1.00 55.41 91 PRO A C 1
ATOM 668 O O . PRO A 1 91 ? -6.874 10.323 -40.419 1.00 55.41 91 PRO A O 1
ATOM 671 N N . VAL A 1 92 ? -6.205 12.435 -40.005 1.00 53.88 92 VAL A N 1
ATOM 672 C CA . VAL A 1 92 ? -7.348 12.895 -39.207 1.00 53.88 92 VAL A CA 1
ATOM 673 C C . VAL A 1 92 ? -8.622 12.905 -40.061 1.00 53.88 92 VAL A C 1
ATOM 675 O O . VAL A 1 92 ? -8.686 13.562 -41.100 1.00 53.88 92 VAL A O 1
ATOM 678 N N . ALA A 1 93 ? -9.654 12.186 -39.612 1.00 57.47 93 ALA A N 1
ATOM 679 C CA . ALA A 1 93 ? -10.979 12.184 -40.230 1.00 57.47 93 ALA A CA 1
ATOM 680 C C . ALA A 1 93 ? -11.744 13.504 -39.960 1.00 57.47 93 ALA A C 1
ATOM 682 O O . ALA A 1 93 ? -11.588 14.093 -38.888 1.00 57.47 93 ALA A O 1
ATOM 683 N N . PRO A 1 94 ? -12.594 13.974 -40.897 1.00 65.00 94 PRO A N 1
ATOM 684 C CA . PRO A 1 94 ? -13.350 15.217 -40.742 1.00 65.00 94 PRO A CA 1
ATOM 685 C C . PRO A 1 94 ? -14.521 15.095 -39.741 1.00 65.00 94 PRO A C 1
ATOM 687 O O . PRO A 1 94 ? -15.046 13.999 -39.529 1.00 65.00 94 PRO A O 1
ATOM 690 N N . PRO A 1 95 ? -14.974 16.220 -39.149 1.00 59.31 95 PRO A N 1
ATOM 691 C CA . PRO A 1 95 ? -16.027 16.230 -38.136 1.00 59.31 95 PRO A CA 1
ATOM 692 C C . PRO A 1 95 ? -17.395 15.876 -38.735 1.00 59.31 95 PRO A C 1
ATOM 694 O O . PRO A 1 95 ? -17.886 16.539 -39.651 1.00 59.31 95 PRO A O 1
ATOM 697 N N . VAL A 1 96 ? -18.026 14.834 -38.189 1.00 55.19 96 VAL A N 1
ATOM 698 C CA . VAL A 1 96 ? -19.398 14.441 -38.528 1.00 55.19 96 VAL A CA 1
ATOM 699 C C . VAL A 1 96 ? -20.389 15.382 -37.842 1.00 55.19 96 VAL A C 1
ATOM 701 O O . VAL A 1 96 ? -20.258 15.729 -36.671 1.00 55.19 96 VAL A O 1
ATOM 704 N N . ALA A 1 97 ? -21.363 15.806 -38.641 1.00 44.75 97 ALA A N 1
ATOM 705 C CA . ALA A 1 97 ? -22.360 16.822 -38.370 1.00 44.75 97 ALA A CA 1
ATOM 706 C C . ALA A 1 97 ? -23.286 16.537 -37.173 1.00 44.75 97 ALA A C 1
ATOM 708 O O . ALA A 1 97 ? -23.554 15.398 -36.796 1.00 44.75 97 ALA A O 1
ATOM 709 N N . ALA A 1 98 ? -23.803 17.649 -36.649 1.00 48.38 98 ALA A N 1
ATOM 710 C CA . ALA A 1 98 ? -24.779 17.814 -35.582 1.00 48.38 98 ALA A CA 1
ATOM 711 C C . ALA A 1 98 ? -25.894 16.751 -35.531 1.00 48.38 98 ALA A C 1
ATOM 713 O O . ALA A 1 98 ? -26.663 16.578 -36.478 1.00 48.38 98 ALA A O 1
ATOM 714 N N . ALA A 1 99 ? -26.034 16.123 -34.362 1.00 46.59 99 ALA A N 1
ATOM 715 C CA . ALA A 1 99 ? -27.204 15.337 -33.995 1.00 46.59 99 ALA A CA 1
ATOM 716 C C . ALA A 1 99 ? -28.372 16.260 -33.567 1.00 46.59 99 ALA A C 1
ATOM 718 O O . ALA A 1 99 ? -28.133 17.285 -32.920 1.00 46.59 99 ALA A O 1
ATOM 719 N N . PRO A 1 100 ? -29.631 15.923 -33.903 1.00 51.62 100 PRO A N 1
ATOM 720 C CA . PRO A 1 100 ? -30.800 16.726 -33.556 1.00 51.62 100 PRO A CA 1
ATOM 721 C C . PRO A 1 100 ? -31.174 16.626 -32.069 1.00 51.62 100 PRO A C 1
ATOM 723 O O . PRO A 1 100 ? -31.045 15.583 -31.431 1.00 51.62 100 PRO A O 1
ATOM 726 N N . ALA A 1 101 ? -31.674 17.747 -31.548 1.00 47.12 101 ALA A N 1
ATOM 727 C CA . ALA A 1 101 ? -32.130 17.945 -30.179 1.00 47.12 101 ALA A CA 1
ATOM 728 C C . ALA A 1 101 ? -33.211 16.935 -29.756 1.00 47.12 101 ALA A C 1
ATOM 730 O O . ALA A 1 101 ? -34.258 16.813 -30.394 1.00 47.12 101 ALA A O 1
ATOM 731 N N . MET A 1 102 ? -32.971 16.260 -28.631 1.00 49.66 102 MET A N 1
ATOM 732 C CA . MET A 1 102 ? -33.978 15.466 -27.928 1.00 49.66 102 MET A CA 1
ATOM 733 C C . MET A 1 102 ? -34.867 16.387 -27.071 1.00 49.66 102 MET A C 1
ATOM 735 O O . MET A 1 102 ? -34.360 17.344 -26.480 1.00 49.66 102 MET A O 1
ATOM 739 N N . PRO A 1 103 ? -36.184 16.129 -26.982 1.00 53.66 103 PRO A N 1
ATOM 740 C CA . PRO A 1 103 ? -37.100 16.950 -26.202 1.00 53.66 103 PRO A CA 1
ATOM 741 C C . PRO A 1 103 ? -36.868 16.770 -24.697 1.00 53.66 103 PRO A C 1
ATOM 743 O O . PRO A 1 103 ? -36.910 15.656 -24.175 1.00 53.66 103 PRO A O 1
ATOM 746 N N . SER A 1 104 ? -36.673 17.890 -23.994 1.00 40.19 104 SER A N 1
ATOM 747 C CA . SER A 1 104 ? -36.668 17.964 -22.532 1.00 40.19 104 SER A CA 1
ATOM 748 C C . SER A 1 104 ? -37.969 17.406 -21.960 1.00 40.19 104 SER A C 1
ATOM 750 O O . SER A 1 104 ? -39.015 18.058 -21.998 1.00 40.19 104 SER A O 1
ATOM 752 N N . VAL A 1 105 ? -37.897 16.209 -21.381 1.00 39.25 105 VAL A N 1
ATOM 753 C CA . VAL A 1 105 ? -38.942 15.693 -20.498 1.00 39.25 105 VAL A CA 1
ATOM 754 C C . VAL A 1 105 ? -38.833 16.454 -19.181 1.00 39.25 105 VAL A C 1
ATOM 756 O O . VAL A 1 105 ? -37.956 16.213 -18.356 1.00 39.25 105 VAL A O 1
ATOM 759 N N . ARG A 1 106 ? -39.730 17.426 -19.021 1.00 43.66 106 ARG A N 1
ATOM 760 C CA . ARG A 1 106 ? -39.970 18.161 -17.782 1.00 43.66 106 ARG A CA 1
ATOM 761 C C . ARG A 1 106 ? -40.593 17.200 -16.772 1.00 43.66 106 ARG A C 1
ATOM 763 O O . ARG A 1 106 ? -41.791 16.937 -16.827 1.00 43.66 106 ARG A O 1
ATOM 770 N N . VAL A 1 107 ? -39.780 16.664 -15.869 1.00 38.50 107 VAL A N 1
ATOM 771 C CA . VAL A 1 107 ? -40.278 15.974 -14.677 1.00 38.50 107 VAL A CA 1
ATOM 772 C C . VAL A 1 107 ? -40.687 17.060 -13.684 1.00 38.50 107 VAL A C 1
ATOM 774 O O . VAL A 1 107 ? -39.842 17.741 -13.112 1.00 38.50 107 VAL A O 1
ATOM 777 N N . GLU A 1 108 ? -41.996 17.282 -13.544 1.00 37.69 108 GLU A N 1
ATOM 778 C CA . GLU A 1 108 ? -42.552 18.022 -12.411 1.00 37.69 108 GLU A CA 1
ATOM 779 C C . GLU A 1 108 ? -42.228 17.2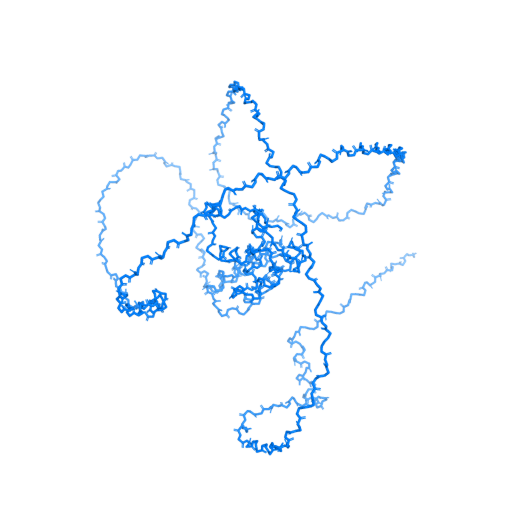50 -11.129 1.00 37.69 108 GLU A C 1
ATOM 781 O O . GLU A 1 108 ? -42.789 16.189 -10.849 1.00 37.69 108 GLU A O 1
ATOM 786 N N . GLU A 1 109 ? -41.296 17.793 -10.357 1.00 41.12 109 GLU A N 1
ATOM 787 C CA . GLU A 1 109 ? -40.912 17.288 -9.050 1.00 41.12 109 GLU A CA 1
ATOM 788 C C . GLU A 1 109 ? -41.997 17.651 -8.030 1.00 41.12 109 GLU A C 1
ATOM 790 O O . GLU A 1 109 ? -41.987 18.693 -7.373 1.00 41.12 109 GLU A O 1
ATOM 795 N N . LYS A 1 110 ? -43.002 16.782 -7.932 1.00 39.47 110 LYS A N 1
ATOM 796 C CA . LYS A 1 110 ? -44.038 16.854 -6.906 1.00 39.47 110 LYS A CA 1
ATOM 797 C C . LYS A 1 110 ? -43.522 16.151 -5.650 1.00 39.47 110 LYS A C 1
ATOM 799 O O . LYS A 1 110 ? -43.819 14.980 -5.419 1.00 39.47 110 LYS A O 1
ATOM 804 N N . VAL A 1 111 ? -42.730 16.860 -4.844 1.00 45.44 111 VAL A N 1
ATOM 805 C CA . VAL A 1 111 ? -42.246 16.363 -3.546 1.00 45.44 111 VAL A CA 1
ATOM 806 C C . VAL A 1 111 ? -43.394 16.392 -2.535 1.00 45.44 111 VAL A C 1
ATOM 808 O O . VAL A 1 111 ? -43.610 17.366 -1.817 1.00 45.44 111 VAL A O 1
ATOM 811 N N . ALA A 1 112 ? -44.169 15.310 -2.503 1.00 39.06 112 ALA A N 1
ATOM 812 C CA . ALA A 1 112 ? -45.031 14.975 -1.378 1.00 39.06 112 ALA A CA 1
ATOM 813 C C . ALA A 1 112 ? -44.248 14.051 -0.438 1.00 39.06 112 ALA A C 1
ATOM 815 O O . ALA A 1 112 ? -43.770 12.994 -0.847 1.00 39.06 112 ALA A O 1
ATOM 816 N N . GLY A 1 113 ? -44.102 14.488 0.813 1.00 47.00 113 GLY A N 1
ATOM 817 C CA . GLY A 1 113 ? -43.291 13.849 1.841 1.00 47.00 113 GLY A CA 1
ATOM 818 C C . GLY A 1 113 ? -43.518 12.344 1.975 1.00 47.00 113 GLY A C 1
ATOM 819 O O . GLY A 1 113 ? -44.612 11.881 2.295 1.00 47.00 113 GLY A O 1
ATOM 820 N N . ALA A 1 114 ? -42.434 11.592 1.819 1.00 37.03 114 ALA A N 1
ATOM 821 C CA . ALA A 1 114 ? -42.346 10.204 2.222 1.00 37.03 114 ALA A CA 1
ATOM 822 C C . ALA A 1 114 ? -41.282 10.097 3.315 1.00 37.03 114 ALA A C 1
ATOM 824 O O . ALA A 1 114 ? -40.085 10.206 3.066 1.00 37.03 114 ALA A O 1
ATOM 825 N N . ARG A 1 115 ? -41.750 9.872 4.549 1.00 39.22 115 ARG A N 1
ATOM 826 C CA . ARG A 1 115 ? -40.983 9.215 5.611 1.00 39.22 115 ARG A CA 1
ATOM 827 C C . ARG A 1 115 ? -40.268 8.018 4.994 1.00 39.22 115 ARG A C 1
ATOM 829 O O . ARG A 1 115 ? -40.914 7.012 4.694 1.00 39.22 115 ARG A O 1
ATOM 836 N N . MET A 1 116 ? -38.956 8.123 4.835 1.00 38.03 116 MET A N 1
ATOM 837 C CA . MET A 1 116 ? -38.114 7.007 4.440 1.00 38.03 116 MET A CA 1
ATOM 838 C C . MET A 1 116 ? -37.989 6.089 5.655 1.00 38.03 116 MET A C 1
ATOM 840 O O . MET A 1 116 ? -37.070 6.177 6.464 1.00 38.03 116 MET A O 1
ATOM 844 N N . ARG A 1 117 ? -39.012 5.249 5.838 1.00 39.31 117 ARG A N 1
ATOM 845 C CA . ARG A 1 117 ? -38.872 4.015 6.600 1.00 39.31 117 ARG A CA 1
ATOM 846 C C . ARG A 1 117 ? -37.785 3.225 5.887 1.00 39.31 117 ARG A C 1
ATOM 848 O O . ARG A 1 117 ? -37.934 2.923 4.706 1.00 39.31 117 ARG A O 1
ATOM 855 N N . TYR A 1 118 ? -36.700 2.939 6.594 1.00 37.88 118 TYR A N 1
ATOM 856 C CA . TYR A 1 118 ? -35.730 1.947 6.164 1.00 37.88 118 TYR A CA 1
ATOM 857 C C . TYR A 1 118 ? -36.494 0.654 5.868 1.00 37.88 118 TYR A C 1
ATOM 859 O O . TYR A 1 118 ? -37.072 0.037 6.765 1.00 37.88 118 TYR A O 1
ATOM 867 N N . ASN A 1 119 ? -36.568 0.304 4.586 1.00 38.25 119 ASN A N 1
ATOM 868 C CA . ASN A 1 119 ? -37.077 -0.976 4.131 1.00 38.25 119 ASN A CA 1
ATOM 869 C C . ASN A 1 119 ? -36.147 -2.061 4.677 1.00 38.25 119 ASN A C 1
ATOM 871 O O . ASN A 1 119 ? -35.053 -2.278 4.168 1.00 38.25 119 ASN A O 1
ATOM 875 N N . ASP A 1 120 ? -36.577 -2.696 5.761 1.00 37.34 120 ASP A N 1
ATOM 876 C CA . ASP A 1 120 ? -36.995 -4.099 5.762 1.00 37.34 120 ASP A CA 1
ATOM 877 C C . ASP A 1 120 ? -36.549 -4.898 4.515 1.00 37.34 120 ASP A C 1
ATOM 879 O O . ASP A 1 120 ? -37.337 -5.238 3.632 1.00 37.34 120 ASP A O 1
ATOM 883 N N . TYR A 1 121 ? -35.253 -5.202 4.442 1.00 40.16 121 TYR A N 1
ATOM 884 C CA . TYR A 1 121 ? -34.681 -6.184 3.514 1.00 40.16 121 TYR A CA 1
ATOM 885 C C . TYR A 1 121 ? -34.777 -7.622 4.075 1.00 40.16 121 TYR A C 1
ATOM 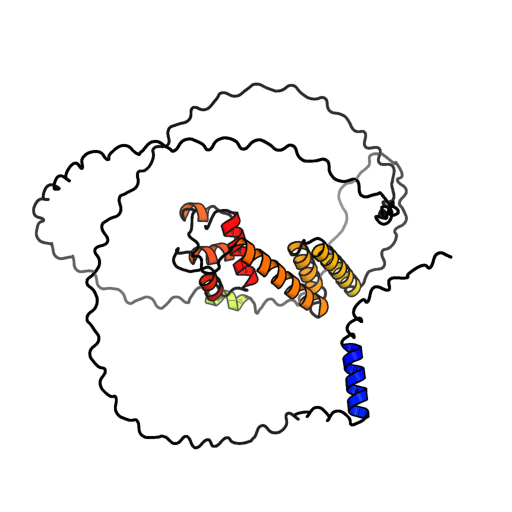887 O O . TYR A 1 121 ? -34.018 -8.501 3.681 1.00 40.16 121 TYR A O 1
ATOM 895 N N . SER A 1 122 ? -35.730 -7.892 4.981 1.00 42.88 122 SER A N 1
ATOM 896 C CA . SER A 1 122 ? -35.938 -9.214 5.600 1.00 42.88 122 SER A CA 1
ATOM 897 C C . SER A 1 122 ? -37.014 -10.063 4.895 1.00 42.88 122 SER A C 1
ATOM 899 O O . SER A 1 122 ? -37.234 -11.225 5.233 1.00 42.88 122 SER A O 1
ATOM 901 N N . LYS A 1 123 ? -37.692 -9.531 3.867 1.00 40.06 123 LYS A N 1
ATOM 902 C CA . LYS A 1 123 ? -38.869 -10.187 3.258 1.00 40.06 123 LYS A CA 1
ATOM 903 C C . LYS A 1 123 ? -38.648 -10.980 1.966 1.00 40.06 123 LYS A C 1
ATOM 905 O O . LYS A 1 123 ? -39.624 -11.450 1.389 1.00 40.06 123 LYS A O 1
ATOM 910 N N . TYR A 1 124 ? -37.400 -11.217 1.557 1.00 42.91 124 TYR A N 1
ATOM 911 C CA . TYR A 1 124 ? -37.070 -12.126 0.444 1.00 42.91 124 TYR A CA 1
ATOM 912 C C . TYR A 1 124 ? -36.467 -13.469 0.892 1.00 42.91 124 TYR A C 1
ATOM 914 O O . TYR A 1 124 ? -35.781 -14.128 0.117 1.00 42.91 124 TYR A O 1
ATOM 922 N N . SER A 1 125 ? -36.777 -13.932 2.107 1.00 44.72 125 SER A N 1
ATOM 923 C CA . SER A 1 125 ? -36.697 -15.365 2.415 1.00 44.72 125 SER A CA 1
ATOM 924 C C . SER A 1 125 ? -37.985 -16.033 1.926 1.00 44.72 125 SER A C 1
ATOM 926 O O . SER A 1 125 ? -38.972 -16.163 2.652 1.00 44.72 125 SER A O 1
ATOM 928 N N . GLY A 1 126 ? -38.016 -16.342 0.628 1.00 35.75 126 GLY A N 1
ATOM 929 C CA . GLY A 1 126 ? -39.070 -17.157 0.033 1.00 35.75 126 GLY A CA 1
ATOM 930 C C . GLY A 1 126 ? -38.991 -18.599 0.552 1.00 35.75 126 GLY A C 1
ATOM 931 O O . GLY A 1 126 ? -37.891 -19.100 0.792 1.00 35.75 126 GLY A O 1
ATOM 932 N N . PRO A 1 127 ? -40.131 -19.287 0.739 1.00 44.38 127 PRO A N 1
ATOM 933 C CA . PRO A 1 127 ? -40.142 -20.661 1.217 1.00 44.38 127 PRO A CA 1
ATOM 934 C C . PRO A 1 127 ? -39.457 -21.585 0.207 1.00 44.38 127 PRO A C 1
ATOM 936 O O . PRO A 1 127 ? -39.710 -21.513 -0.996 1.00 44.38 127 PRO A O 1
ATOM 939 N N . ALA A 1 128 ? -38.608 -22.467 0.731 1.00 41.38 128 ALA A N 1
ATOM 940 C CA . ALA A 1 128 ? -37.973 -23.560 0.016 1.00 41.38 128 ALA A CA 1
ATOM 941 C C . ALA A 1 128 ? -39.027 -24.396 -0.728 1.00 41.38 128 ALA A C 1
ATOM 943 O O . ALA A 1 128 ? -39.711 -25.242 -0.151 1.00 41.38 128 ALA A O 1
ATOM 944 N N . ALA A 1 129 ? -39.164 -24.143 -2.027 1.00 40.38 129 ALA A N 1
ATOM 945 C CA . ALA A 1 129 ? -39.884 -25.021 -2.924 1.00 40.38 129 ALA A CA 1
ATOM 946 C C . ALA A 1 129 ? -39.006 -26.251 -3.172 1.00 40.38 129 ALA A C 1
ATOM 948 O O . ALA A 1 129 ? -37.944 -26.167 -3.788 1.00 40.38 129 ALA A O 1
ATOM 949 N N . ALA A 1 130 ? -39.473 -27.396 -2.680 1.00 49.94 130 ALA A N 1
ATOM 950 C CA . ALA A 1 130 ? -39.032 -28.715 -3.096 1.00 49.94 130 ALA A CA 1
ATOM 951 C C . ALA A 1 130 ? -39.289 -28.872 -4.608 1.00 49.94 130 ALA A C 1
ATOM 953 O O . ALA A 1 130 ? -40.367 -29.277 -5.037 1.00 49.94 130 ALA A O 1
ATOM 954 N N . GLY A 1 131 ? -38.311 -28.475 -5.421 1.00 39.75 131 GLY A N 1
ATOM 955 C CA . GLY A 1 131 ? -38.310 -28.605 -6.873 1.00 39.75 131 GLY A CA 1
ATOM 956 C C . GLY A 1 131 ? -37.367 -29.726 -7.280 1.00 39.75 131 GLY A C 1
ATOM 957 O O . GLY A 1 131 ? -36.170 -29.661 -7.017 1.00 39.75 131 GLY A O 1
ATOM 958 N N . GLY A 1 132 ? -37.929 -30.773 -7.879 1.00 42.47 132 GLY A N 1
ATOM 959 C CA . GLY A 1 132 ? -37.219 -31.976 -8.285 1.00 42.47 132 GLY A CA 1
ATOM 960 C C . GLY A 1 132 ? -36.011 -31.720 -9.187 1.00 42.47 132 GLY A C 1
ATOM 961 O O . GLY A 1 132 ? -35.976 -30.795 -9.996 1.00 42.47 132 GLY A O 1
ATOM 962 N N . LEU A 1 133 ? -35.040 -32.619 -9.046 1.00 44.75 133 LEU A N 1
ATOM 963 C CA . LEU A 1 133 ? -33.858 -32.785 -9.883 1.00 44.75 133 LEU A CA 1
ATOM 964 C C . LEU A 1 133 ? -34.258 -33.001 -11.355 1.00 44.75 133 LEU A C 1
ATOM 966 O O . LEU A 1 133 ? -34.356 -34.133 -11.832 1.00 44.75 133 LEU A O 1
ATOM 970 N N . ALA A 1 134 ? -34.488 -31.917 -12.093 1.00 45.97 134 ALA A N 1
ATOM 971 C CA . ALA A 1 134 ? -34.512 -31.952 -13.545 1.00 45.97 134 ALA A CA 1
ATOM 972 C C . ALA A 1 134 ? -33.065 -32.112 -14.031 1.00 45.97 134 ALA A C 1
ATOM 974 O O . ALA A 1 134 ? -32.235 -31.218 -13.864 1.00 45.97 134 ALA A O 1
ATOM 975 N N . ARG A 1 135 ? -32.751 -33.288 -14.592 1.00 56.41 135 ARG A N 1
ATOM 976 C CA . ARG A 1 135 ? -31.465 -33.556 -15.252 1.00 56.41 135 ARG A CA 1
ATOM 977 C C . ARG A 1 135 ? -31.209 -32.455 -16.293 1.00 56.41 135 ARG A C 1
ATOM 979 O O . ARG A 1 135 ? -32.117 -32.178 -17.081 1.00 56.41 135 ARG A O 1
ATOM 986 N N . PRO A 1 136 ? -30.007 -31.854 -16.333 1.00 68.31 136 PRO A N 1
ATOM 987 C CA . PRO A 1 136 ? -29.660 -30.929 -17.402 1.00 68.31 136 PRO A CA 1
ATOM 988 C C . PRO A 1 136 ? -29.770 -31.647 -18.760 1.00 68.31 136 PRO A C 1
ATOM 990 O O . PRO A 1 136 ? -29.435 -32.836 -18.849 1.00 68.31 136 PRO A O 1
ATOM 993 N N . PRO A 1 137 ? -30.264 -30.970 -19.812 1.00 72.69 137 PRO A N 1
ATOM 994 C CA . PRO A 1 137 ? -30.298 -31.538 -21.152 1.00 72.69 137 PRO A CA 1
ATOM 995 C C . PRO A 1 137 ? -28.870 -31.868 -21.622 1.00 72.69 137 PRO A C 1
ATOM 997 O O . PRO A 1 137 ? -27.928 -31.162 -21.251 1.00 72.69 137 PRO A O 1
ATOM 1000 N N . PRO A 1 138 ? -28.685 -32.929 -22.428 1.00 67.44 138 PRO A N 1
ATOM 1001 C CA . PRO A 1 138 ? -27.381 -33.264 -22.983 1.00 67.44 138 PRO A CA 1
ATOM 1002 C C . PRO A 1 138 ? -26.873 -32.093 -23.826 1.00 67.44 138 PRO A C 1
ATOM 1004 O O . PRO A 1 138 ? -27.554 -31.625 -24.740 1.00 67.44 138 PRO A O 1
ATOM 1007 N N . THR A 1 139 ? -25.676 -31.610 -23.504 1.00 70.50 139 THR A N 1
ATOM 1008 C CA . THR A 1 139 ? -24.968 -30.632 -24.324 1.00 70.50 139 THR A CA 1
ATOM 1009 C C . THR A 1 139 ? -24.739 -31.220 -25.720 1.00 70.50 139 THR A C 1
ATOM 1011 O O . THR A 1 139 ? -24.337 -32.383 -25.836 1.00 70.50 139 THR A O 1
ATOM 1014 N N . PRO A 1 140 ? -25.003 -30.461 -26.800 1.00 68.12 140 PRO A N 1
ATOM 1015 C CA . PRO A 1 140 ? -24.680 -30.915 -28.142 1.00 68.12 140 PRO A CA 1
ATOM 1016 C C . PRO A 1 140 ? -23.168 -31.127 -28.237 1.00 68.12 140 PRO A C 1
ATOM 1018 O O . PRO A 1 140 ? -22.378 -30.239 -27.920 1.00 68.12 140 PRO A O 1
ATOM 1021 N N . ILE A 1 141 ? -22.777 -32.330 -28.656 1.00 59.34 141 ILE A N 1
ATOM 1022 C CA . ILE A 1 141 ? -21.399 -32.688 -28.986 1.00 59.34 141 ILE A CA 1
ATOM 1023 C C . ILE A 1 141 ? -21.006 -31.828 -30.190 1.00 59.34 141 ILE A C 1
ATOM 1025 O O . ILE A 1 141 ? -21.347 -32.139 -31.331 1.00 59.34 141 ILE A O 1
ATOM 1029 N N . VAL A 1 142 ? -20.346 -30.700 -29.930 1.00 63.91 142 VAL A N 1
ATOM 1030 C CA . VAL A 1 142 ? -19.758 -29.864 -30.976 1.00 63.91 142 VAL A CA 1
ATOM 1031 C C . VAL A 1 142 ? -18.569 -30.642 -31.527 1.00 63.91 142 VAL A C 1
ATOM 1033 O O . VAL A 1 142 ? -17.591 -30.881 -30.820 1.00 63.91 142 VAL A O 1
ATOM 1036 N N . ALA A 1 143 ? -18.697 -31.102 -32.772 1.00 66.19 143 ALA A N 1
ATOM 1037 C CA . ALA A 1 143 ? -17.635 -31.781 -33.497 1.00 66.19 143 ALA A CA 1
ATOM 1038 C C . ALA A 1 143 ? -16.360 -30.927 -33.449 1.00 66.19 143 ALA A C 1
ATOM 1040 O O . ALA A 1 143 ? -16.384 -29.746 -33.798 1.00 66.19 143 ALA A O 1
ATOM 1041 N N . ALA A 1 144 ? -15.272 -31.531 -32.970 1.00 60.56 144 ALA A N 1
ATOM 1042 C CA . ALA A 1 144 ? -13.974 -30.890 -32.843 1.00 60.56 144 ALA A CA 1
ATOM 1043 C C . ALA A 1 144 ? -13.561 -30.273 -34.186 1.00 60.56 144 ALA A C 1
ATOM 1045 O O . ALA A 1 144 ? -13.462 -30.972 -35.197 1.00 60.56 144 ALA A O 1
ATOM 1046 N N . ALA A 1 145 ? -13.350 -28.956 -34.188 1.00 73.00 145 ALA A N 1
ATOM 1047 C CA . ALA A 1 145 ? -12.814 -28.251 -35.339 1.00 73.00 145 ALA A CA 1
ATOM 1048 C C . ALA A 1 145 ? -11.439 -28.846 -35.708 1.00 73.00 145 ALA A C 1
ATOM 1050 O O . ALA A 1 145 ? -10.654 -29.158 -34.805 1.00 73.00 145 ALA A O 1
ATOM 1051 N N . PRO A 1 146 ? -11.138 -29.028 -37.006 1.00 80.50 146 PRO A N 1
ATOM 1052 C CA . PRO A 1 146 ? -9.836 -29.518 -37.436 1.00 80.50 146 PRO A CA 1
ATOM 1053 C C . PRO A 1 146 ? -8.727 -28.567 -36.955 1.00 80.50 146 PRO A C 1
ATOM 1055 O O . PRO A 1 146 ? -8.936 -27.349 -36.938 1.00 80.50 146 PRO A O 1
ATOM 1058 N N . PRO A 1 147 ? -7.557 -29.095 -36.554 1.00 82.44 147 PRO A N 1
ATOM 1059 C CA . PRO A 1 147 ? -6.445 -28.266 -36.111 1.00 82.44 147 PRO A CA 1
ATOM 1060 C C . PRO A 1 147 ? -6.016 -27.307 -37.235 1.00 82.44 147 PRO A C 1
ATOM 1062 O O . PRO A 1 147 ? -6.006 -27.706 -38.405 1.00 82.44 147 PRO A O 1
ATOM 1065 N N . PRO A 1 148 ? -5.666 -26.049 -36.911 1.00 85.12 148 PRO A N 1
ATOM 1066 C CA . PRO A 1 148 ? -5.180 -25.102 -37.903 1.00 85.12 148 PRO A CA 1
ATOM 1067 C C . PRO A 1 148 ? -3.882 -25.618 -38.554 1.00 85.12 148 PRO A C 1
ATOM 1069 O O . PRO A 1 148 ? -3.091 -26.299 -37.894 1.00 85.12 148 PRO A O 1
ATOM 1072 N N . PRO A 1 149 ? -3.647 -25.313 -39.844 1.00 88.06 149 PRO A N 1
ATOM 1073 C CA . PRO A 1 149 ? -2.419 -25.702 -40.526 1.00 88.06 149 PRO A CA 1
ATOM 1074 C C . PRO A 1 149 ? -1.188 -25.063 -39.856 1.00 88.06 149 PRO A C 1
ATOM 1076 O O . PRO A 1 149 ? -1.287 -23.952 -39.326 1.00 88.06 149 PRO A O 1
ATOM 1079 N N . PRO A 1 150 ? -0.023 -25.737 -39.878 1.00 88.50 150 PRO A N 1
ATOM 1080 C CA . PRO A 1 150 ? 1.208 -25.185 -39.326 1.00 88.50 150 PRO A CA 1
ATOM 1081 C C . PRO A 1 150 ? 1.614 -23.900 -40.072 1.00 88.50 150 PRO A C 1
ATOM 1083 O O . PRO A 1 150 ? 1.415 -23.812 -41.289 1.00 88.50 150 PRO A O 1
ATOM 1086 N N . PRO A 1 151 ? 2.190 -22.905 -39.373 1.00 87.44 151 PRO A N 1
ATOM 1087 C CA . PRO A 1 151 ? 2.668 -21.683 -40.006 1.00 87.44 151 PRO A CA 1
ATOM 1088 C C . PRO A 1 151 ? 3.806 -21.983 -41.000 1.00 87.44 151 PRO A C 1
ATOM 1090 O O . PRO A 1 151 ? 4.577 -22.925 -40.787 1.00 87.44 151 PRO A O 1
ATOM 1093 N N . PRO A 1 152 ? 3.931 -21.198 -42.086 1.00 89.12 152 PRO A N 1
ATOM 1094 C CA . PRO A 1 152 ? 5.021 -21.352 -43.042 1.00 89.12 152 PRO A CA 1
ATOM 1095 C C . PRO A 1 152 ? 6.385 -21.095 -42.375 1.00 89.12 152 PRO A C 1
ATOM 1097 O O . PRO A 1 152 ? 6.472 -20.291 -41.442 1.00 89.12 152 PRO A O 1
ATOM 1100 N N . PRO A 1 153 ? 7.462 -21.754 -42.844 1.00 88.81 153 PRO A N 1
ATOM 1101 C CA . PRO A 1 153 ? 8.805 -21.524 -42.326 1.00 88.81 153 PRO A CA 1
ATOM 1102 C C . PRO A 1 153 ? 9.244 -20.070 -42.574 1.00 88.81 153 PRO A C 1
ATOM 1104 O O . PRO A 1 153 ? 8.905 -19.498 -43.616 1.00 88.81 153 PRO A O 1
ATOM 1107 N N . PRO A 1 154 ? 10.002 -19.461 -41.643 1.00 86.75 154 PRO A N 1
ATOM 1108 C CA . PRO A 1 154 ? 10.511 -18.108 -41.821 1.00 86.75 154 PRO A CA 1
ATOM 1109 C C . PRO A 1 154 ? 11.463 -18.035 -43.030 1.00 86.75 154 PRO A C 1
ATOM 1111 O O . PRO A 1 154 ? 12.189 -18.998 -43.300 1.00 86.75 154 PRO A O 1
ATOM 1114 N N . PRO A 1 155 ? 11.478 -16.909 -43.767 1.00 87.88 155 PRO A N 1
ATOM 1115 C CA . PRO A 1 155 ? 12.405 -16.710 -44.875 1.00 87.88 155 PRO A CA 1
ATOM 1116 C C . PRO A 1 155 ? 13.865 -16.714 -44.383 1.00 87.88 155 PRO A C 1
ATOM 1118 O O . PRO A 1 155 ? 14.131 -16.320 -43.244 1.00 87.88 155 PRO A O 1
ATOM 1121 N N . PRO A 1 156 ? 14.823 -17.143 -45.226 1.00 87.56 156 PRO A N 1
ATOM 1122 C CA . PRO A 1 156 ? 16.238 -17.133 -44.875 1.00 87.56 156 PRO A CA 1
ATOM 1123 C C . PRO A 1 156 ? 16.729 -15.700 -44.602 1.00 87.56 156 PRO A C 1
ATOM 1125 O O . PRO A 1 156 ? 16.277 -14.764 -45.271 1.00 87.56 156 PRO A O 1
ATOM 1128 N N . PRO A 1 157 ? 17.655 -15.509 -43.643 1.00 83.25 157 PRO A N 1
ATOM 1129 C CA . PRO A 1 157 ? 18.228 -14.199 -43.366 1.00 83.25 157 PRO A CA 1
ATOM 1130 C C . PRO A 1 157 ? 18.992 -13.671 -44.596 1.00 83.25 157 PRO A C 1
ATOM 1132 O O . PRO A 1 157 ? 19.627 -14.457 -45.307 1.00 83.25 157 PRO A O 1
ATOM 1135 N N . PRO A 1 158 ? 18.939 -12.355 -44.873 1.00 82.56 158 PRO A N 1
ATOM 1136 C CA . PRO A 1 158 ? 19.727 -11.751 -45.941 1.00 82.56 158 PRO A CA 1
ATOM 1137 C C . PRO A 1 158 ? 21.234 -11.891 -45.654 1.00 82.56 158 PRO A C 1
ATOM 1139 O O . PRO A 1 158 ? 21.630 -11.934 -44.487 1.00 82.56 158 PRO A O 1
ATOM 1142 N N . PRO A 1 159 ? 22.084 -11.954 -46.697 1.00 78.94 159 PRO A N 1
ATOM 1143 C CA . PRO A 1 159 ? 23.529 -12.075 -46.533 1.00 78.94 159 PRO A CA 1
ATOM 1144 C C . PRO A 1 159 ? 24.090 -10.886 -45.745 1.00 78.94 159 PRO A C 1
ATOM 1146 O O . PRO A 1 159 ? 23.843 -9.729 -46.089 1.00 78.94 159 PRO A O 1
ATOM 1149 N N . GLU A 1 160 ? 24.848 -11.187 -44.689 1.00 59.25 160 GLU A N 1
ATOM 1150 C CA . GLU A 1 160 ? 25.556 -10.214 -43.859 1.00 59.25 160 GLU A CA 1
ATOM 1151 C C . GLU A 1 160 ? 26.519 -9.382 -44.718 1.00 59.25 160 GLU A C 1
ATOM 1153 O O . GLU A 1 160 ? 27.572 -9.845 -45.159 1.00 59.25 160 GLU A O 1
ATOM 1158 N N . THR A 1 161 ? 26.163 -8.122 -44.962 1.00 64.94 161 THR A N 1
ATOM 1159 C CA . THR A 1 161 ? 27.094 -7.114 -45.468 1.00 64.94 161 THR A CA 1
ATOM 1160 C C . THR A 1 161 ? 28.151 -6.844 -44.405 1.00 64.94 161 THR A C 1
ATOM 1162 O O . THR A 1 161 ? 27.842 -6.332 -43.330 1.00 64.94 161 THR A O 1
ATOM 1165 N N . SER A 1 162 ? 29.398 -7.201 -44.709 1.00 70.50 162 SER A N 1
ATOM 1166 C CA . SER A 1 162 ? 30.555 -6.987 -43.843 1.00 70.50 162 SER A CA 1
ATOM 1167 C C . SER A 1 162 ? 30.684 -5.513 -43.420 1.00 70.50 162 SER A C 1
ATOM 1169 O O . SER A 1 162 ? 30.572 -4.630 -44.275 1.00 70.50 162 SER A O 1
ATOM 1171 N N . PRO A 1 163 ? 30.950 -5.218 -42.133 1.00 64.50 163 PRO A N 1
ATOM 1172 C CA . PRO A 1 163 ? 31.134 -3.852 -41.669 1.00 64.50 163 PRO A CA 1
ATOM 1173 C C . PRO A 1 163 ? 32.399 -3.239 -42.278 1.00 64.50 163 PRO A C 1
ATOM 1175 O O . PRO A 1 163 ? 33.520 -3.703 -42.073 1.00 64.50 163 PRO A O 1
ATOM 1178 N N . GLN A 1 164 ? 32.186 -2.179 -43.050 1.00 63.75 164 GLN A N 1
ATOM 1179 C CA . GLN A 1 164 ? 33.213 -1.321 -43.617 1.00 63.75 164 GLN A CA 1
ATOM 1180 C C . GLN A 1 164 ? 33.955 -0.609 -42.474 1.00 63.75 164 GLN A C 1
ATOM 1182 O O . GLN A 1 164 ? 33.337 0.047 -41.636 1.00 63.75 164 GLN A O 1
ATOM 1187 N N . ALA A 1 165 ? 35.278 -0.772 -42.422 1.00 66.94 165 ALA A N 1
ATOM 1188 C CA . ALA A 1 165 ? 36.129 -0.166 -41.404 1.00 66.94 165 ALA A CA 1
ATOM 1189 C C . ALA A 1 165 ? 35.971 1.370 -41.393 1.00 66.94 165 ALA A C 1
ATOM 1191 O O . ALA A 1 165 ? 36.009 1.985 -42.465 1.0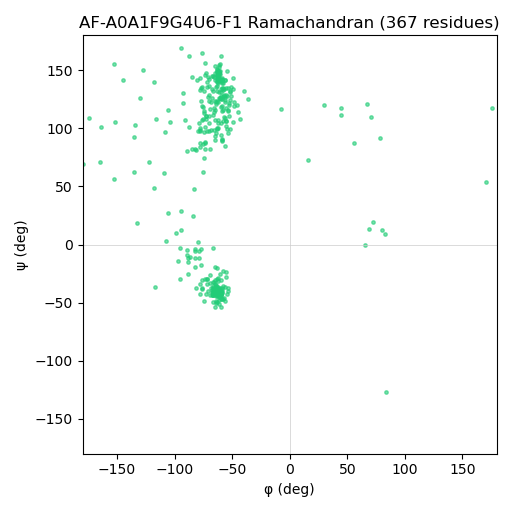0 66.94 165 ALA A O 1
ATOM 1192 N N . PRO A 1 166 ? 35.809 2.008 -40.218 1.00 68.88 166 PRO A N 1
ATOM 1193 C CA . PRO A 1 166 ? 35.722 3.458 -40.138 1.00 68.88 166 PRO A CA 1
ATOM 1194 C C . PRO A 1 166 ? 37.050 4.109 -40.572 1.00 68.88 166 PRO A C 1
ATOM 1196 O O . PRO A 1 166 ? 38.126 3.588 -40.257 1.00 68.88 166 PRO A O 1
ATOM 1199 N N . PRO A 1 167 ? 37.001 5.244 -41.294 1.00 71.50 167 PRO A N 1
ATOM 1200 C CA . PRO A 1 167 ? 38.191 5.970 -41.719 1.00 71.50 167 PRO A CA 1
ATOM 1201 C C . PRO A 1 167 ? 38.978 6.480 -40.506 1.00 71.50 167 PRO A C 1
ATOM 1203 O O . PRO A 1 167 ? 38.421 7.067 -39.579 1.00 71.50 167 PRO A O 1
ATOM 1206 N N . GLN A 1 168 ? 40.288 6.237 -40.524 1.00 65.00 168 GLN A N 1
ATOM 1207 C CA . GLN A 1 168 ? 41.225 6.686 -39.498 1.00 65.00 168 GLN A CA 1
ATOM 1208 C C . GLN A 1 168 ? 41.201 8.216 -39.381 1.00 65.00 168 GLN A C 1
ATOM 1210 O O . GLN A 1 168 ? 41.397 8.929 -40.365 1.00 65.00 168 GLN A O 1
ATOM 1215 N N . ALA A 1 169 ? 40.963 8.712 -38.167 1.00 69.19 169 ALA A N 1
ATOM 1216 C CA . ALA A 1 169 ? 41.050 10.130 -37.849 1.00 69.19 169 ALA A CA 1
ATOM 1217 C C . ALA A 1 169 ? 42.509 10.631 -37.961 1.00 69.19 169 ALA A C 1
ATOM 1219 O O . ALA A 1 169 ? 43.436 9.886 -37.630 1.00 69.19 169 ALA A O 1
ATOM 1220 N N . PRO A 1 170 ? 42.734 11.881 -38.410 1.00 73.56 170 PRO A N 1
ATOM 1221 C CA . PRO A 1 170 ? 44.068 12.468 -38.500 1.00 73.56 170 PRO A CA 1
ATOM 1222 C C . PRO A 1 170 ? 44.725 12.639 -37.114 1.00 73.56 170 PRO A C 1
ATOM 1224 O O . PRO A 1 170 ? 44.024 12.776 -36.107 1.00 73.56 170 PRO A O 1
ATOM 1227 N N . PRO A 1 171 ? 46.070 12.646 -37.051 1.00 70.00 171 PRO A N 1
ATOM 1228 C CA . PRO A 1 171 ? 46.824 12.696 -35.801 1.00 70.00 171 PRO A CA 1
ATOM 1229 C C . PRO A 1 171 ? 46.536 13.984 -35.020 1.00 70.00 171 PRO A C 1
ATOM 1231 O O . PRO A 1 171 ? 46.736 15.091 -35.522 1.00 70.00 171 PRO A O 1
ATOM 1234 N N . GLN A 1 172 ? 46.068 13.829 -33.780 1.00 64.25 172 GLN A N 1
ATOM 1235 C CA . GLN A 1 172 ? 45.869 14.937 -32.851 1.00 64.25 172 GLN A CA 1
ATOM 1236 C C . GLN A 1 172 ? 47.219 15.502 -32.386 1.00 64.25 172 GLN A C 1
ATOM 1238 O O . GLN A 1 172 ? 48.157 14.763 -32.086 1.00 64.25 172 GLN A O 1
ATOM 1243 N N . ALA A 1 173 ? 47.300 16.833 -32.349 1.00 69.62 173 ALA A N 1
ATOM 1244 C CA . ALA A 1 173 ? 48.438 17.598 -31.854 1.00 69.62 173 ALA A CA 1
ATOM 1245 C C . ALA A 1 173 ? 48.718 17.313 -30.360 1.00 69.62 173 ALA A C 1
ATOM 1247 O O . ALA A 1 173 ? 47.796 16.947 -29.626 1.00 69.62 173 ALA A O 1
ATOM 1248 N N . PRO A 1 174 ? 49.969 17.492 -29.890 1.00 70.19 174 PRO A N 1
ATOM 1249 C CA . PRO A 1 174 ? 50.328 17.247 -28.497 1.00 70.19 174 PRO A CA 1
ATOM 1250 C C . PRO A 1 174 ? 49.516 18.134 -27.534 1.00 70.19 174 PRO A C 1
ATOM 1252 O O . PRO A 1 174 ? 49.267 19.305 -27.840 1.00 70.19 174 PRO A O 1
ATOM 1255 N N . PRO A 1 175 ? 49.111 17.596 -26.369 1.00 67.19 175 PRO A N 1
ATOM 1256 C CA . PRO A 1 175 ? 48.266 18.298 -25.412 1.00 67.19 175 PRO A CA 1
ATOM 1257 C C . PRO A 1 175 ? 48.990 19.529 -24.861 1.00 67.19 175 PRO A C 1
ATOM 1259 O O . PRO A 1 175 ? 50.078 19.431 -24.293 1.00 67.19 175 PRO A O 1
ATOM 1262 N N . GLN A 1 176 ? 48.375 20.700 -25.032 1.00 67.62 176 GLN A N 1
ATOM 1263 C CA . GLN A 1 176 ? 48.801 21.912 -24.343 1.00 67.62 176 GLN A CA 1
ATOM 1264 C C . GLN A 1 176 ? 48.535 21.754 -22.844 1.00 67.62 176 GLN A C 1
ATOM 1266 O O . GLN A 1 176 ? 47.466 21.300 -22.434 1.00 67.62 176 GLN A O 1
ATOM 1271 N N . ALA A 1 177 ? 49.532 22.114 -22.035 1.00 68.56 177 ALA A N 1
ATOM 1272 C CA . ALA A 1 177 ? 49.439 22.104 -20.585 1.00 68.56 177 ALA A CA 1
ATOM 1273 C C . ALA A 1 177 ? 48.244 22.956 -20.110 1.00 68.56 177 ALA A C 1
ATOM 1275 O O . ALA A 1 177 ? 48.063 24.072 -20.607 1.00 68.56 177 ALA A O 1
ATOM 1276 N N . PRO A 1 178 ? 47.434 22.457 -19.159 1.00 71.12 178 PRO A N 1
ATOM 1277 C CA . PRO A 1 178 ? 46.304 23.207 -18.636 1.00 71.12 178 PRO A CA 1
ATOM 1278 C C . PRO A 1 178 ? 46.789 24.488 -17.934 1.00 71.12 178 PRO A C 1
ATOM 1280 O O . PRO A 1 178 ? 47.803 24.454 -17.228 1.00 71.12 178 PRO A O 1
ATOM 1283 N N . PRO A 1 179 ? 46.088 25.623 -18.109 1.00 72.06 179 PRO A N 1
ATOM 1284 C CA . PRO A 1 179 ? 46.394 26.852 -17.390 1.00 72.06 179 PRO A CA 1
ATOM 1285 C C . PRO A 1 179 ? 46.261 26.613 -15.883 1.00 72.06 179 PRO A C 1
ATOM 1287 O O . PRO A 1 179 ? 45.276 26.043 -15.413 1.00 72.06 179 PRO A O 1
ATOM 1290 N N . GLN A 1 180 ? 47.283 27.029 -15.133 1.00 67.19 180 GLN A N 1
ATOM 1291 C CA . GLN A 1 180 ? 47.304 26.933 -13.677 1.00 67.19 180 GLN A CA 1
ATOM 1292 C C . GLN A 1 180 ? 46.091 27.659 -13.088 1.00 67.19 180 GLN A C 1
ATOM 1294 O O . GLN A 1 180 ? 45.865 28.839 -13.360 1.00 67.19 180 GLN A O 1
ATOM 1299 N N . ALA A 1 181 ? 45.310 26.931 -12.292 1.00 68.62 181 ALA A N 1
ATOM 1300 C CA . ALA A 1 181 ? 44.163 27.472 -11.584 1.00 68.62 181 ALA A CA 1
ATOM 1301 C C . ALA A 1 181 ? 44.611 28.549 -10.572 1.00 68.62 181 ALA A C 1
ATOM 1303 O O . ALA A 1 181 ? 45.645 28.375 -9.919 1.00 68.62 181 ALA A O 1
ATOM 1304 N N . PRO A 1 182 ? 43.852 29.649 -10.417 1.00 74.00 182 PRO A N 1
ATOM 1305 C CA . PRO A 1 182 ? 44.103 30.629 -9.367 1.00 74.00 182 PRO A CA 1
ATOM 1306 C C . PRO A 1 182 ? 43.971 29.987 -7.971 1.00 74.00 182 PRO A C 1
ATOM 1308 O O . PRO A 1 182 ? 43.242 29.004 -7.811 1.00 74.00 182 PRO A O 1
ATOM 1311 N N . PRO A 1 183 ? 44.672 30.527 -6.956 1.00 71.75 183 PRO A N 1
ATOM 1312 C CA . PRO A 1 183 ? 44.677 29.983 -5.602 1.00 71.75 183 PRO A CA 1
ATOM 1313 C C . PRO A 1 183 ? 43.253 29.889 -5.041 1.00 71.75 183 PRO A C 1
ATOM 1315 O O . PRO A 1 183 ? 42.527 30.882 -4.988 1.00 71.75 183 PRO A O 1
ATOM 1318 N N . GLN A 1 184 ? 42.864 28.675 -4.644 1.00 64.00 184 GLN A N 1
ATOM 1319 C CA . GLN A 1 184 ? 41.578 28.394 -4.014 1.00 64.00 184 GLN A CA 1
ATOM 1320 C C . GLN A 1 184 ? 41.455 29.186 -2.707 1.00 64.00 184 GLN A C 1
ATOM 1322 O O . GLN A 1 184 ? 42.319 29.111 -1.833 1.00 64.00 184 GLN A O 1
ATOM 1327 N N . ALA A 1 185 ? 40.368 29.948 -2.587 1.00 71.62 185 ALA A N 1
ATOM 1328 C CA . ALA A 1 185 ? 39.947 30.540 -1.326 1.00 71.62 185 ALA A CA 1
ATOM 1329 C C . ALA A 1 185 ? 39.658 29.430 -0.292 1.00 71.62 185 ALA A C 1
ATOM 1331 O O . ALA A 1 185 ? 39.251 28.332 -0.684 1.00 71.62 185 ALA A O 1
ATOM 1332 N N . PRO A 1 186 ? 39.860 29.691 1.015 1.00 73.62 186 PRO A N 1
ATOM 1333 C CA . PRO A 1 186 ? 39.527 28.732 2.062 1.00 73.62 186 PRO A CA 1
ATOM 1334 C C . PRO A 1 186 ? 38.047 28.322 1.965 1.00 73.62 186 PRO A C 1
ATOM 1336 O O . PRO A 1 186 ? 37.206 29.171 1.649 1.00 73.62 186 PRO A O 1
ATOM 1339 N N . PRO A 1 187 ? 37.721 27.041 2.214 1.00 72.75 187 PRO A N 1
ATOM 1340 C CA . PRO A 1 187 ? 36.354 26.552 2.115 1.00 72.75 187 PRO A CA 1
ATOM 1341 C C . PRO A 1 187 ? 35.444 27.338 3.073 1.00 72.75 187 PRO A C 1
ATOM 1343 O O . PRO A 1 187 ? 35.831 27.561 4.226 1.00 72.75 187 PRO A O 1
ATOM 1346 N N . PRO A 1 188 ? 34.255 27.779 2.622 1.00 72.31 188 PRO A N 1
ATOM 1347 C CA . PRO A 1 188 ? 33.260 28.343 3.521 1.00 72.31 188 PRO A CA 1
ATOM 1348 C C . PRO A 1 188 ? 32.898 27.296 4.579 1.00 72.31 188 PRO A C 1
ATOM 1350 O O . PRO A 1 188 ? 32.827 26.102 4.285 1.00 72.31 188 PRO A O 1
ATOM 1353 N N . ALA A 1 189 ? 32.713 27.753 5.819 1.00 71.38 189 ALA A N 1
ATOM 1354 C CA . ALA A 1 189 ? 32.255 26.918 6.922 1.00 71.38 189 ALA A CA 1
ATOM 1355 C C . ALA A 1 189 ? 31.006 26.118 6.500 1.00 71.38 189 ALA A C 1
ATOM 1357 O O . ALA A 1 189 ? 30.197 26.656 5.737 1.00 71.38 189 ALA A O 1
ATOM 1358 N N . PRO A 1 190 ? 30.849 24.860 6.959 1.00 71.25 190 PRO A N 1
ATOM 1359 C CA . PRO A 1 190 ? 29.689 24.043 6.622 1.00 71.25 190 PRO A CA 1
ATOM 1360 C C . PRO A 1 190 ? 28.423 24.826 6.969 1.00 71.25 190 PRO A C 1
ATOM 1362 O O . PRO A 1 190 ? 28.198 25.181 8.126 1.00 71.25 190 PRO A O 1
ATOM 1365 N N . ALA A 1 191 ? 27.645 25.160 5.939 1.00 61.75 191 ALA A N 1
ATOM 1366 C CA . ALA A 1 191 ? 26.306 25.680 6.126 1.00 61.75 191 ALA A CA 1
ATOM 1367 C C . ALA A 1 191 ? 25.531 24.614 6.902 1.00 61.75 191 ALA A C 1
ATOM 1369 O O . ALA A 1 191 ? 25.566 23.443 6.525 1.00 61.75 191 ALA A O 1
ATOM 1370 N N . ALA A 1 192 ? 24.912 25.020 8.010 1.00 62.84 192 ALA A N 1
ATOM 1371 C CA . ALA A 1 192 ? 24.033 24.161 8.785 1.00 62.84 192 ALA A CA 1
ATOM 1372 C C . ALA A 1 192 ? 23.025 23.487 7.844 1.00 62.84 192 ALA A C 1
ATOM 1374 O O . ALA A 1 192 ? 22.477 24.147 6.957 1.00 62.84 192 ALA A O 1
ATOM 1375 N N . ASP A 1 193 ? 22.838 22.179 8.015 1.00 62.75 193 ASP A N 1
ATOM 1376 C CA . ASP A 1 193 ? 21.895 21.396 7.228 1.00 62.75 193 ASP A CA 1
ATOM 1377 C C . ASP A 1 193 ? 20.496 22.029 7.344 1.00 62.75 193 ASP A C 1
ATOM 1379 O O . ASP A 1 193 ? 19.937 22.075 8.442 1.00 62.75 193 ASP A O 1
ATOM 1383 N N . PRO A 1 194 ? 19.893 22.515 6.242 1.00 62.28 194 PRO A N 1
ATOM 1384 C CA . PRO A 1 194 ? 18.592 23.189 6.271 1.00 62.28 194 PRO A CA 1
ATOM 1385 C C . PRO A 1 194 ? 17.432 22.253 6.651 1.00 62.28 194 PRO A C 1
ATOM 1387 O O . PRO A 1 194 ? 16.290 22.692 6.762 1.00 62.28 194 PRO A O 1
ATOM 1390 N N . TRP A 1 195 ? 17.714 20.962 6.840 1.00 63.38 195 TRP A N 1
ATOM 1391 C CA . TRP A 1 195 ? 16.738 19.941 7.203 1.00 63.38 195 TRP A CA 1
ATOM 1392 C C . TRP A 1 195 ? 16.685 19.641 8.708 1.00 63.38 195 TRP A C 1
ATOM 1394 O O . TRP A 1 195 ? 15.690 19.073 9.144 1.00 63.38 195 TRP A O 1
ATOM 1404 N N . GLU A 1 196 ? 17.659 20.077 9.522 1.00 56.38 196 GLU A N 1
ATOM 1405 C CA . GLU A 1 196 ? 17.573 19.925 10.990 1.00 56.38 196 GLU A CA 1
ATOM 1406 C C . GLU A 1 196 ? 16.662 20.973 11.665 1.00 56.38 196 GLU A C 1
ATOM 1408 O O . GLU A 1 196 ? 16.284 20.820 12.827 1.00 56.38 196 GLU A O 1
ATOM 1413 N N . GLU A 1 197 ? 16.241 22.026 10.953 1.00 52.88 197 GLU A N 1
ATOM 1414 C CA . GLU A 1 197 ? 15.387 23.076 11.530 1.00 52.88 197 GLU A CA 1
ATOM 1415 C C . GLU A 1 197 ? 13.890 22.700 11.552 1.00 52.88 197 GLU A C 1
ATOM 1417 O O . GLU A 1 197 ? 13.130 23.250 12.348 1.00 52.88 197 GLU A O 1
ATOM 1422 N N . ILE A 1 198 ? 13.448 21.721 10.750 1.00 56.19 198 ILE A N 1
ATOM 1423 C CA . ILE A 1 198 ? 12.018 21.373 10.628 1.00 56.19 198 ILE A CA 1
ATOM 1424 C C . ILE A 1 198 ? 11.512 20.562 11.836 1.00 56.19 198 ILE A C 1
ATOM 1426 O O . ILE A 1 198 ? 10.368 20.747 12.254 1.00 56.19 198 ILE A O 1
ATOM 1430 N N . ASP A 1 199 ? 12.362 19.753 12.474 1.00 51.41 199 ASP A N 1
ATOM 1431 C CA . ASP A 1 199 ? 11.975 19.005 13.682 1.00 51.41 199 ASP A CA 1
ATOM 1432 C C . ASP A 1 199 ? 11.932 19.882 14.948 1.00 51.41 199 ASP A C 1
ATOM 1434 O O . ASP A 1 199 ? 11.261 19.541 15.924 1.00 51.41 199 ASP A O 1
ATOM 1438 N N . SER A 1 200 ? 12.558 21.067 14.931 1.00 49.19 200 SER A N 1
ATOM 1439 C CA . SER A 1 200 ? 12.529 22.002 16.070 1.00 49.19 200 SER A CA 1
ATOM 1440 C C . SER A 1 200 ? 11.273 22.883 16.132 1.00 49.19 200 SER A C 1
ATOM 1442 O O . SER A 1 200 ? 11.010 23.498 17.166 1.00 49.19 200 SER A O 1
ATOM 1444 N N . ILE A 1 201 ? 10.449 22.927 15.077 1.00 51.62 201 ILE A N 1
ATOM 1445 C CA . ILE A 1 201 ? 9.224 23.757 15.037 1.00 51.62 201 ILE A CA 1
ATOM 1446 C C . ILE A 1 201 ? 7.989 23.018 15.588 1.00 51.62 201 ILE A C 1
ATOM 1448 O O . ILE A 1 201 ? 6.947 23.628 15.823 1.00 51.62 201 ILE A O 1
ATOM 1452 N N . ALA A 1 202 ? 8.090 21.710 15.849 1.00 49.00 202 ALA A N 1
ATOM 1453 C CA . ALA A 1 202 ? 6.985 20.912 16.387 1.00 49.00 202 ALA A CA 1
ATOM 1454 C C . ALA A 1 202 ? 6.817 21.018 17.921 1.00 49.00 202 ALA A C 1
ATOM 1456 O O . ALA A 1 202 ? 5.867 20.458 18.465 1.00 49.00 202 ALA A O 1
ATOM 1457 N N . ALA A 1 203 ? 7.698 21.738 18.629 1.00 51.69 203 ALA A N 1
ATOM 1458 C CA . ALA A 1 203 ? 7.735 21.759 20.097 1.00 51.69 203 ALA A CA 1
ATOM 1459 C C . ALA A 1 203 ? 7.229 23.057 20.769 1.00 51.69 203 ALA A C 1
ATOM 1461 O O . ALA A 1 203 ? 7.269 23.147 21.994 1.00 51.69 203 ALA A O 1
ATOM 1462 N N . THR A 1 204 ? 6.739 24.057 20.025 1.00 43.75 204 THR A N 1
ATOM 1463 C CA . THR A 1 204 ? 6.345 25.368 20.601 1.00 43.75 204 THR A CA 1
ATOM 1464 C C . THR A 1 204 ? 4.985 25.906 20.154 1.00 43.75 204 THR A C 1
ATOM 1466 O O . THR A 1 204 ? 4.695 27.086 20.353 1.00 43.75 204 THR A O 1
ATOM 1469 N N . VAL A 1 205 ? 4.092 25.063 19.623 1.00 44.50 205 VAL A N 1
ATOM 1470 C CA . VAL A 1 205 ? 2.685 25.465 19.451 1.00 44.50 205 VAL A CA 1
ATOM 1471 C C . VAL A 1 205 ? 1.975 25.385 20.806 1.00 44.50 205 VAL A C 1
ATOM 1473 O O . VAL A 1 205 ? 1.409 24.363 21.187 1.00 44.50 205 VAL A O 1
ATOM 1476 N N . ASP A 1 206 ? 2.064 26.490 21.539 1.00 41.34 206 ASP A N 1
ATOM 1477 C CA . ASP A 1 206 ? 1.324 26.784 22.761 1.00 41.34 206 ASP A CA 1
ATOM 1478 C C . ASP A 1 206 ? -0.180 26.887 22.429 1.00 41.34 206 ASP A C 1
ATOM 1480 O O . ASP A 1 206 ? -0.630 27.807 21.743 1.00 41.34 206 ASP A O 1
ATOM 1484 N N . LEU A 1 207 ? -0.948 25.873 22.839 1.00 48.34 207 LEU A N 1
ATOM 1485 C CA . LEU A 1 207 ? -2.384 25.711 22.566 1.00 48.34 207 LEU A CA 1
ATOM 1486 C C . LEU A 1 207 ? -3.271 26.268 23.700 1.00 48.34 207 LEU A C 1
ATOM 1488 O O . LEU A 1 207 ? -4.391 25.793 23.884 1.00 48.34 207 LEU A O 1
ATOM 1492 N N . ASP A 1 208 ? -2.809 27.279 24.444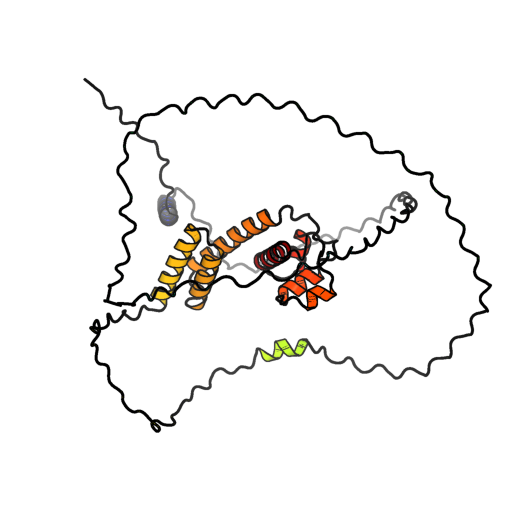 1.00 45.00 208 ASP A N 1
ATOM 1493 C CA . ASP A 1 208 ? -3.526 27.834 25.606 1.00 45.00 208 ASP A CA 1
ATOM 1494 C C . ASP A 1 208 ? -3.906 29.322 25.437 1.00 45.00 208 ASP A C 1
ATOM 1496 O O . ASP A 1 208 ? -3.703 30.171 26.305 1.00 45.00 208 ASP A O 1
ATOM 1500 N N . HIS A 1 209 ? -4.507 29.668 24.291 1.00 43.22 209 HIS A N 1
ATOM 1501 C CA . HIS A 1 209 ? -5.158 30.973 24.111 1.00 43.22 209 HIS A CA 1
ATOM 1502 C C . HIS A 1 209 ? -6.635 30.845 23.738 1.00 43.22 209 HIS A C 1
ATOM 1504 O O . HIS A 1 209 ? -7.088 31.147 22.633 1.00 43.22 209 HIS A O 1
ATOM 1510 N N . ALA A 1 210 ? -7.413 30.419 24.730 1.00 45.94 210 ALA A N 1
ATOM 1511 C CA . ALA A 1 210 ? -8.837 30.687 24.792 1.00 45.94 210 ALA A CA 1
ATOM 1512 C C . ALA A 1 210 ? -9.079 32.168 25.135 1.00 45.94 210 ALA A C 1
ATOM 1514 O O . ALA A 1 210 ? -8.877 32.578 26.274 1.00 45.94 210 ALA A O 1
ATOM 1515 N N . ALA A 1 211 ? -9.581 32.954 24.178 1.00 38.44 211 ALA A N 1
ATOM 1516 C CA . ALA A 1 211 ? -10.416 34.125 24.458 1.00 38.44 211 ALA A CA 1
ATOM 1517 C C . ALA A 1 211 ? -11.167 34.585 23.196 1.00 38.44 211 ALA A C 1
ATOM 1519 O O . ALA A 1 211 ? -10.634 35.300 22.353 1.00 38.44 211 ALA A O 1
ATOM 1520 N N . SER A 1 212 ? -12.449 34.225 23.097 1.00 47.06 212 SER A N 1
ATOM 1521 C CA . SER A 1 212 ? -13.422 35.105 22.435 1.00 47.06 212 SER A CA 1
ATOM 1522 C C . SER A 1 212 ? -13.674 36.319 23.334 1.00 47.06 212 SER A C 1
ATOM 1524 O O . SER A 1 212 ? -13.750 36.158 24.555 1.00 47.06 212 SER A O 1
ATOM 1526 N N . PRO A 1 213 ? -13.877 37.514 22.754 1.00 51.31 213 PRO A N 1
ATOM 1527 C CA . PRO A 1 213 ? -15.249 38.022 22.761 1.00 51.31 213 PRO A CA 1
ATOM 1528 C C . PRO A 1 213 ? -15.661 38.817 21.502 1.00 51.31 213 PRO A C 1
ATOM 1530 O O . PRO A 1 213 ? -14.925 39.645 20.986 1.00 51.31 213 PRO A O 1
ATOM 1533 N N . SER A 1 214 ? -16.913 38.589 21.093 1.00 47.44 214 SER A N 1
ATOM 1534 C CA . SER A 1 214 ? -17.931 39.580 20.701 1.00 47.44 214 SER A CA 1
ATOM 1535 C C . SER A 1 214 ? -17.556 40.756 19.774 1.00 47.44 214 SER A C 1
ATOM 1537 O O . SER A 1 214 ? -16.972 41.744 20.211 1.00 47.44 214 SER A O 1
ATOM 1539 N N . ALA A 1 215 ? -18.085 40.735 18.543 1.00 44.84 215 ALA A N 1
ATOM 1540 C CA . ALA A 1 215 ? -18.522 41.942 17.831 1.00 44.84 215 ALA A CA 1
ATOM 1541 C C . ALA A 1 215 ? -19.670 41.624 16.842 1.00 44.84 215 ALA A C 1
ATOM 1543 O O . ALA A 1 215 ? -19.457 40.997 15.811 1.00 44.84 215 ALA A O 1
ATOM 1544 N N . SER A 1 216 ? -20.875 42.041 17.252 1.00 48.22 216 SER A N 1
ATOM 1545 C CA . SER A 1 216 ? -22.073 42.525 16.531 1.00 48.22 216 SER A CA 1
ATOM 1546 C C . SER A 1 216 ? -22.384 42.017 15.110 1.00 48.22 216 SER A C 1
ATOM 1548 O O . SER A 1 216 ? -21.586 42.181 14.198 1.00 48.22 216 SER A O 1
ATOM 1550 N N . LEU A 1 217 ? -23.526 41.373 14.835 1.00 45.00 217 LEU A N 1
ATOM 1551 C CA . LEU A 1 217 ? -24.938 41.798 14.969 1.00 45.00 217 LEU A CA 1
ATOM 1552 C C . LEU A 1 217 ? -25.363 42.882 13.952 1.00 45.00 217 LEU A C 1
ATOM 1554 O O . LEU A 1 217 ? -24.991 44.043 14.064 1.00 45.00 217 LEU A O 1
ATOM 1558 N N . GLU A 1 218 ? -26.216 42.442 13.020 1.00 52.19 218 GLU A N 1
ATOM 1559 C CA . GLU A 1 218 ? -27.348 43.176 12.433 1.00 52.19 218 GLU A CA 1
ATOM 1560 C C . GLU A 1 218 ? -27.109 44.534 11.765 1.00 52.19 218 GLU A C 1
ATOM 1562 O O . GLU A 1 218 ? -27.403 45.581 12.327 1.00 52.19 218 GLU A O 1
ATOM 1567 N N . GLN A 1 219 ? -26.772 44.503 10.476 1.00 50.78 219 GLN A N 1
ATOM 1568 C CA . GLN A 1 219 ? -27.367 45.383 9.461 1.00 50.78 219 GLN A CA 1
ATOM 1569 C C . GLN A 1 219 ? -26.806 44.924 8.114 1.00 50.78 219 GLN A C 1
ATOM 1571 O O . GLN A 1 219 ? -25.613 45.045 7.885 1.00 50.78 219 GLN A O 1
ATOM 1576 N N . ILE A 1 220 ? -27.577 44.298 7.220 1.00 47.25 220 ILE A N 1
ATOM 1577 C CA . ILE A 1 220 ? -28.167 45.002 6.070 1.00 47.25 220 ILE A CA 1
ATOM 1578 C C . ILE A 1 220 ? -28.895 43.952 5.200 1.00 47.25 220 ILE A C 1
ATOM 1580 O O . ILE A 1 220 ? -28.277 43.059 4.633 1.00 47.25 220 ILE A O 1
ATOM 1584 N N . LEU A 1 221 ? -30.216 44.131 5.095 1.00 45.84 221 LEU A N 1
ATOM 1585 C CA . LEU A 1 221 ? -31.119 43.745 4.000 1.00 45.84 221 LEU A CA 1
ATOM 1586 C C . LEU A 1 221 ? -31.608 42.286 3.833 1.00 45.84 221 LEU A C 1
ATOM 1588 O O . LEU A 1 221 ? -31.126 41.514 3.011 1.00 45.84 221 LEU A O 1
ATOM 1592 N N . ALA A 1 222 ? -32.762 42.025 4.457 1.00 47.34 222 ALA A N 1
ATOM 1593 C CA . ALA A 1 222 ? -33.941 41.483 3.758 1.00 47.34 222 ALA A CA 1
ATOM 1594 C C . ALA A 1 222 ? -34.765 42.678 3.186 1.00 47.34 222 ALA A C 1
ATOM 1596 O O . ALA A 1 222 ? -34.558 43.792 3.684 1.00 47.34 222 ALA A O 1
ATOM 1597 N N . PRO A 1 223 ? -35.699 42.530 2.207 1.00 57.16 223 PRO A N 1
ATOM 1598 C CA . PRO A 1 223 ? -36.937 41.777 2.463 1.00 57.16 223 PRO A CA 1
ATOM 1599 C C . PRO A 1 223 ? -37.645 41.088 1.259 1.00 57.16 223 PRO A C 1
ATOM 1601 O O . PRO A 1 223 ? -37.624 41.551 0.128 1.00 57.16 223 PRO A O 1
ATOM 1604 N N . SER A 1 224 ? -38.408 40.046 1.614 1.00 52.03 224 SER A N 1
ATOM 1605 C CA . SER A 1 224 ? -39.802 39.753 1.215 1.00 52.03 224 SER A CA 1
ATOM 1606 C C . SER A 1 224 ? -40.173 39.404 -0.240 1.00 52.03 224 SER A C 1
ATOM 1608 O O . SER A 1 224 ? -40.099 40.223 -1.149 1.00 52.03 224 SER A O 1
ATOM 1610 N N . GLY A 1 225 ? -40.752 38.205 -0.411 1.00 42.97 225 GLY A N 1
ATOM 1611 C CA . GLY A 1 225 ? -41.445 37.804 -1.640 1.00 42.97 225 GLY A CA 1
ATOM 1612 C C . GLY A 1 225 ? -42.055 36.396 -1.626 1.00 42.97 225 GLY A C 1
ATOM 1613 O O . GLY A 1 225 ? -41.569 35.526 -2.327 1.00 42.97 225 GLY A O 1
ATOM 1614 N N . ALA A 1 226 ? -43.115 36.204 -0.830 1.00 44.62 226 ALA A N 1
ATOM 1615 C CA . ALA A 1 226 ? -44.274 35.318 -1.053 1.00 44.62 226 ALA A CA 1
ATOM 1616 C C . ALA A 1 226 ? -44.089 33.864 -1.567 1.00 44.62 226 ALA A C 1
ATOM 1618 O O . ALA A 1 226 ? -43.785 33.622 -2.729 1.00 44.62 226 ALA A O 1
ATOM 1619 N N . GLY A 1 227 ? -44.495 32.885 -0.743 1.00 43.03 227 GLY A N 1
ATOM 1620 C CA . GLY A 1 227 ? -44.751 31.516 -1.213 1.00 43.03 227 GLY A CA 1
ATOM 1621 C C . GLY A 1 227 ? -44.975 30.473 -0.119 1.00 43.03 227 GLY A C 1
ATOM 1622 O O . GLY A 1 227 ? -44.291 29.459 -0.090 1.00 43.03 227 GLY A O 1
ATOM 1623 N N . LEU A 1 228 ? -45.913 30.724 0.799 1.00 44.91 228 LEU A N 1
ATOM 1624 C CA . LEU A 1 228 ? -46.328 29.791 1.852 1.00 44.91 228 LEU A CA 1
ATOM 1625 C C . LEU A 1 228 ? -46.986 28.532 1.255 1.00 44.91 228 LEU A C 1
ATOM 1627 O O . LEU A 1 228 ? -48.199 28.489 1.065 1.00 44.91 228 LEU A O 1
ATOM 1631 N N . ALA A 1 229 ? -46.200 27.483 1.025 1.00 47.91 229 ALA A N 1
ATOM 1632 C CA . ALA A 1 229 ? -46.681 26.108 1.088 1.00 47.91 229 ALA A CA 1
ATOM 1633 C C . ALA A 1 229 ? -46.088 25.488 2.354 1.00 47.91 229 ALA A C 1
ATOM 1635 O O . ALA A 1 229 ? -44.931 25.079 2.382 1.00 47.91 229 ALA A O 1
ATOM 1636 N N . ALA A 1 230 ? -46.882 25.498 3.425 1.00 46.28 230 ALA A N 1
ATOM 1637 C CA . ALA A 1 230 ? -46.558 24.901 4.709 1.00 46.28 230 ALA A CA 1
ATOM 1638 C C . ALA A 1 230 ? -46.310 23.396 4.535 1.00 46.28 230 ALA A C 1
ATOM 1640 O O . ALA A 1 230 ? -47.241 22.589 4.537 1.00 46.28 230 ALA A O 1
ATOM 1641 N N . TRP A 1 231 ? -45.047 23.016 4.359 1.00 66.38 231 TRP A N 1
ATOM 1642 C CA . TRP A 1 231 ? -44.634 21.638 4.564 1.00 66.38 231 TRP A CA 1
ATOM 1643 C C . TRP A 1 231 ? -44.792 21.366 6.060 1.00 66.38 231 TRP A C 1
ATOM 1645 O O . TRP A 1 231 ? -44.392 22.211 6.866 1.00 66.38 231 TRP A O 1
ATOM 1655 N N . PRO A 1 232 ? -45.423 20.251 6.464 1.00 57.06 232 PRO A N 1
ATOM 1656 C CA . PRO A 1 232 ? -45.546 19.925 7.870 1.00 57.06 232 PRO A CA 1
ATOM 1657 C C . PRO A 1 232 ? -44.136 19.733 8.415 1.00 57.06 232 PRO A C 1
ATOM 1659 O O . PRO A 1 232 ? -43.495 18.718 8.149 1.00 57.06 232 PRO A O 1
ATOM 1662 N N . SER A 1 233 ? -43.662 20.730 9.162 1.00 48.47 233 SER A N 1
ATOM 1663 C CA . SER A 1 233 ? -42.523 20.609 10.054 1.00 48.47 233 SER A CA 1
ATOM 1664 C C . SER A 1 233 ? -42.823 19.434 10.970 1.00 48.47 233 SER A C 1
ATOM 1666 O O . SER A 1 233 ? -43.575 19.558 11.937 1.00 48.47 233 SER A O 1
ATOM 1668 N N . THR A 1 234 ? -42.312 18.256 10.619 1.00 57.94 234 THR A N 1
ATOM 1669 C CA . THR A 1 234 ? -42.304 17.115 11.520 1.00 57.94 234 THR A CA 1
ATOM 1670 C C . THR A 1 234 ? -41.546 17.580 12.757 1.00 57.94 234 THR A C 1
ATOM 1672 O O . THR A 1 234 ? -40.374 17.939 12.614 1.00 57.94 234 THR A O 1
ATOM 1675 N N . PRO A 1 235 ? -42.197 17.661 13.932 1.00 51.81 235 PRO A N 1
ATOM 1676 C CA . PRO A 1 235 ? -41.539 18.111 15.144 1.00 51.81 235 PRO A CA 1
ATOM 1677 C C . PRO A 1 235 ? -40.310 17.240 15.360 1.00 51.81 235 PRO A C 1
ATOM 1679 O O . PRO A 1 235 ? -40.388 16.012 15.257 1.00 51.81 235 PRO A O 1
ATOM 1682 N N . GLY A 1 236 ? -39.182 17.920 15.564 1.00 46.97 236 GLY A N 1
ATOM 1683 C CA . GLY A 1 236 ? -37.867 17.330 15.706 1.00 46.97 236 GLY A CA 1
ATOM 1684 C C . GLY A 1 236 ? -37.924 16.126 16.626 1.00 46.97 236 GLY A C 1
ATOM 1685 O O . GLY A 1 236 ? -38.171 16.248 17.825 1.00 46.97 236 GLY A O 1
ATOM 1686 N N . SER A 1 237 ? -37.668 14.958 16.046 1.00 50.53 237 SER A N 1
ATOM 1687 C CA . SER A 1 237 ? -37.097 13.868 16.810 1.00 50.53 237 SER A CA 1
ATOM 1688 C C . SER A 1 237 ? -35.716 14.377 17.191 1.00 50.53 237 SER A C 1
ATOM 1690 O O . SER A 1 237 ? -34.790 14.298 16.391 1.00 50.53 237 SER A O 1
ATOM 1692 N N . ALA A 1 238 ? -35.629 15.039 18.345 1.00 49.22 238 ALA A N 1
ATOM 1693 C CA . ALA A 1 238 ? -34.373 15.362 18.983 1.00 49.22 238 ALA A CA 1
ATOM 1694 C C . ALA A 1 238 ? -33.649 14.028 19.127 1.00 49.22 238 ALA A C 1
ATOM 1696 O O . ALA A 1 238 ? -34.015 13.210 19.972 1.00 49.22 238 ALA A O 1
ATOM 1697 N N . THR A 1 239 ? -32.718 13.760 18.213 1.00 63.06 239 THR A N 1
ATOM 1698 C CA . THR A 1 239 ? -31.778 12.664 18.355 1.00 63.06 239 THR A CA 1
ATOM 1699 C C . THR A 1 239 ? -31.153 12.901 19.724 1.00 63.06 239 THR A C 1
ATOM 1701 O O . THR A 1 239 ? -30.601 13.990 19.929 1.00 63.06 239 THR A O 1
ATOM 1704 N N . PRO A 1 240 ? -31.345 11.999 20.705 1.00 62.84 240 PRO A N 1
ATOM 1705 C CA . PRO A 1 240 ? -30.646 12.135 21.972 1.00 62.84 240 PRO A CA 1
ATOM 1706 C C . PRO A 1 240 ? -29.175 12.320 21.618 1.00 62.84 240 PRO A C 1
ATOM 1708 O O . PRO A 1 240 ? -28.705 11.683 20.678 1.00 62.84 240 PRO A O 1
ATOM 1711 N N . ALA A 1 241 ? -28.507 13.272 22.266 1.00 59.97 241 ALA A N 1
ATOM 1712 C CA . ALA A 1 241 ? -27.098 13.537 22.031 1.00 59.97 241 ALA A CA 1
ATOM 1713 C C . ALA A 1 241 ? -26.325 12.251 22.344 1.00 59.97 241 ALA A C 1
ATOM 1715 O O . ALA A 1 241 ? -25.997 11.997 23.502 1.00 59.97 241 ALA A O 1
ATOM 1716 N N . SER A 1 242 ? -26.144 11.415 21.319 1.00 69.88 242 SER A N 1
ATOM 1717 C CA . SER A 1 242 ? -25.364 10.191 21.357 1.00 69.88 242 SER A CA 1
ATOM 1718 C C . SER A 1 242 ? -24.007 10.585 21.906 1.00 69.88 242 SER A C 1
ATOM 1720 O O . SER A 1 242 ? -23.367 11.510 21.393 1.00 69.88 242 SER A O 1
ATOM 1722 N N . GLY A 1 243 ? -23.614 9.967 23.015 1.00 85.38 243 GLY A N 1
ATOM 1723 C CA . GLY A 1 243 ? -22.324 10.257 23.612 1.00 85.38 243 GLY A CA 1
ATOM 1724 C C . GLY A 1 243 ? -21.203 9.937 22.615 1.00 85.38 243 GLY A C 1
ATOM 1725 O O . GLY A 1 243 ? -21.399 9.151 21.688 1.00 85.38 243 GLY A O 1
ATOM 1726 N N . PRO A 1 244 ? -19.987 10.463 22.818 1.00 85.19 244 PRO A N 1
ATOM 1727 C CA . PRO A 1 244 ? -18.830 10.086 21.997 1.00 85.19 244 PRO A CA 1
ATOM 1728 C C . PRO A 1 244 ? -18.566 8.564 21.989 1.00 85.19 244 PRO A C 1
ATOM 1730 O O . PRO A 1 244 ? -17.970 8.038 21.052 1.00 85.19 244 PRO A O 1
ATOM 1733 N N . GLN A 1 245 ? -19.031 7.839 23.016 1.00 85.94 245 GLN A N 1
ATOM 1734 C CA . GLN A 1 245 ? -19.016 6.373 23.053 1.00 85.94 245 GLN A CA 1
ATOM 1735 C C . GLN A 1 245 ? -20.004 5.753 22.057 1.00 85.94 245 GLN A C 1
ATOM 1737 O O . GLN A 1 245 ? -19.621 4.843 21.326 1.00 85.94 245 GLN A O 1
ATOM 1742 N N . ASP A 1 246 ? -21.223 6.286 21.973 1.00 92.75 246 ASP A N 1
ATOM 1743 C CA . ASP A 1 246 ? -22.242 5.820 21.032 1.00 92.75 246 ASP A CA 1
ATOM 1744 C C . ASP A 1 246 ? -21.783 6.051 19.582 1.00 92.75 246 ASP A C 1
ATOM 1746 O O . ASP A 1 246 ? -21.905 5.158 18.748 1.00 92.75 246 ASP A O 1
ATOM 1750 N N . GLU A 1 247 ? -21.159 7.200 19.282 1.00 94.94 247 GLU A N 1
ATOM 1751 C CA . GLU A 1 247 ? -20.599 7.465 17.945 1.00 94.94 247 GLU A CA 1
ATOM 1752 C C . GLU A 1 247 ? -19.492 6.459 17.581 1.00 94.94 247 GLU A C 1
ATOM 1754 O O . GLU A 1 247 ? -19.453 5.937 16.464 1.00 94.94 247 GLU A O 1
ATOM 1759 N N . CYS A 1 248 ? -18.608 6.131 18.529 1.00 95.88 248 CYS A N 1
ATOM 1760 C CA . CYS A 1 248 ? -17.565 5.124 18.329 1.00 95.88 248 CYS A CA 1
ATOM 1761 C C . CYS A 1 248 ? -18.166 3.733 18.038 1.00 95.88 248 CYS A C 1
ATOM 1763 O O . CYS A 1 248 ? -17.715 3.039 17.121 1.00 95.88 248 CYS A O 1
ATOM 1765 N N . GLU A 1 249 ? -19.218 3.336 18.762 1.00 96.12 249 GLU A N 1
ATOM 1766 C CA . GLU A 1 249 ? -19.923 2.070 18.529 1.00 96.12 249 GLU A CA 1
ATOM 1767 C C . GLU A 1 249 ? -20.640 2.031 17.172 1.00 96.12 249 GLU A C 1
ATOM 1769 O O . GLU A 1 249 ? -20.600 1.001 16.485 1.00 96.12 249 GLU A O 1
ATOM 1774 N N . GLU A 1 250 ? -21.252 3.142 16.755 1.00 96.81 250 GLU A N 1
ATOM 1775 C CA . GLU A 1 250 ? -21.890 3.284 15.444 1.00 96.81 250 GLU A CA 1
ATOM 1776 C C . GLU A 1 250 ? -20.875 3.175 14.299 1.00 96.81 250 GLU A C 1
ATOM 1778 O O . GLU A 1 250 ? -21.110 2.426 13.343 1.00 96.81 250 GLU A O 1
ATOM 1783 N N . LEU A 1 251 ? -19.719 3.838 14.418 1.00 97.56 251 LEU A N 1
ATOM 1784 C CA . LEU A 1 251 ? -18.618 3.727 13.455 1.00 97.56 251 LEU A CA 1
ATOM 1785 C C . LEU A 1 251 ? -18.092 2.292 13.373 1.00 97.56 251 LEU A C 1
ATOM 1787 O O . LEU A 1 251 ? -17.921 1.749 12.280 1.00 97.56 251 LEU A O 1
ATOM 1791 N N . MET A 1 252 ? -17.904 1.638 14.520 1.00 98.06 252 MET A N 1
ATOM 1792 C CA . MET A 1 252 ? -17.466 0.244 14.575 1.00 98.06 252 MET A CA 1
ATOM 1793 C C . MET A 1 252 ? -18.508 -0.724 14.001 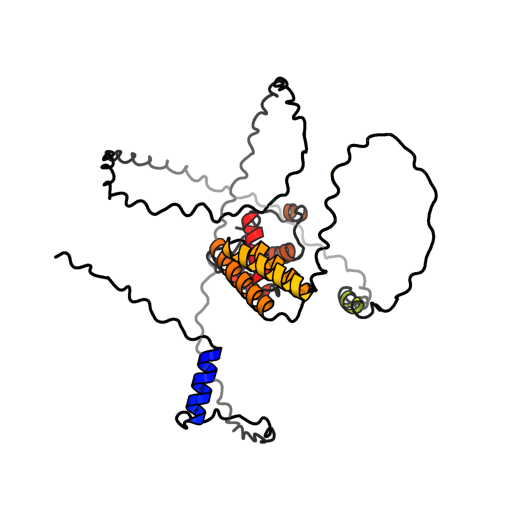1.00 98.06 252 MET A C 1
ATOM 1795 O O . MET A 1 252 ? -18.138 -1.749 13.424 1.00 98.06 252 MET A O 1
ATOM 1799 N N . ARG A 1 253 ? -19.809 -0.431 14.135 1.00 98.31 253 ARG A N 1
ATOM 1800 C CA . ARG A 1 253 ? -20.878 -1.191 13.468 1.00 98.31 253 ARG A CA 1
ATOM 1801 C C . ARG A 1 253 ? -20.772 -1.048 11.949 1.00 98.31 253 ARG A C 1
ATOM 1803 O O . ARG A 1 253 ? -20.714 -2.075 11.277 1.00 98.31 253 ARG A O 1
ATOM 1810 N N . GLY A 1 254 ? -20.635 0.176 11.439 1.00 98.12 254 GLY A N 1
ATOM 1811 C CA . GLY A 1 254 ? -20.444 0.427 10.007 1.00 98.12 254 GLY A CA 1
ATOM 1812 C C . GLY A 1 254 ? -19.180 -0.234 9.444 1.00 98.12 254 GLY A C 1
ATOM 1813 O O . GLY A 1 254 ? -19.230 -0.867 8.393 1.00 98.12 254 GLY A O 1
ATOM 1814 N N . ALA A 1 255 ? -18.062 -0.188 10.175 1.00 98.31 255 ALA A N 1
ATOM 1815 C CA . ALA A 1 255 ? -16.823 -0.856 9.772 1.00 98.31 255 ALA A CA 1
ATOM 1816 C C . ALA A 1 255 ? -17.009 -2.375 9.623 1.00 98.31 255 ALA A C 1
ATOM 1818 O O . ALA A 1 255 ? -16.565 -2.970 8.643 1.00 98.31 255 ALA A O 1
ATOM 1819 N N . ARG A 1 256 ? -17.723 -3.013 10.563 1.00 98.31 256 ARG A N 1
ATOM 1820 C CA . ARG A 1 256 ? -18.031 -4.451 10.487 1.00 98.31 256 ARG A CA 1
ATOM 1821 C C . ARG A 1 256 ? -18.922 -4.805 9.298 1.00 98.31 256 ARG A C 1
ATOM 1823 O O . ARG A 1 256 ? -18.746 -5.870 8.703 1.00 98.31 256 ARG A O 1
ATOM 1830 N N . GLU A 1 257 ? -19.864 -3.932 8.961 1.00 98.38 257 GLU A N 1
ATOM 1831 C CA . GLU A 1 257 ? -20.732 -4.094 7.794 1.00 98.38 257 GLU A CA 1
ATOM 1832 C C . GLU A 1 257 ? -19.925 -3.992 6.491 1.00 98.38 257 GLU A C 1
ATOM 1834 O O . GLU A 1 257 ? -19.982 -4.917 5.680 1.00 98.38 257 GLU A O 1
ATOM 1839 N N . LEU A 1 258 ? -19.092 -2.956 6.328 1.00 98.12 258 LEU A N 1
ATOM 1840 C CA . LEU A 1 258 ? -18.225 -2.791 5.150 1.00 98.12 258 LEU A CA 1
ATOM 1841 C C . LEU A 1 258 ? -17.227 -3.942 4.986 1.00 98.12 258 LEU A C 1
ATOM 1843 O O . LEU A 1 258 ? -17.078 -4.481 3.888 1.00 98.12 258 LEU A O 1
ATOM 1847 N N . PHE A 1 259 ? -16.620 -4.398 6.083 1.00 98.25 259 PHE A N 1
ATOM 1848 C CA . PHE A 1 259 ? -15.738 -5.566 6.066 1.00 98.25 259 PHE A CA 1
ATOM 1849 C C . PHE A 1 259 ? -16.462 -6.820 5.558 1.00 98.25 259 PHE A C 1
ATOM 1851 O O . PHE A 1 259 ? -15.901 -7.602 4.792 1.00 98.25 259 PHE A O 1
ATOM 1858 N N . SER A 1 260 ? -17.720 -7.012 5.966 1.00 97.75 260 SER A N 1
ATOM 1859 C CA . SER A 1 260 ? -18.543 -8.152 5.538 1.00 97.75 260 SER A CA 1
ATOM 1860 C C . SER A 1 260 ? -18.941 -8.065 4.061 1.00 97.75 260 SER A C 1
ATOM 1862 O O . SER A 1 260 ? -19.148 -9.095 3.424 1.00 97.75 260 SER A O 1
ATOM 1864 N N . LEU A 1 261 ? -19.011 -6.850 3.508 1.00 98.12 261 LEU A N 1
ATOM 1865 C CA . LEU A 1 261 ? -19.237 -6.590 2.084 1.00 98.12 261 LEU A CA 1
ATOM 1866 C C . LEU A 1 261 ? -17.956 -6.701 1.236 1.00 98.12 261 LEU A C 1
ATOM 1868 O O . LEU A 1 261 ? -18.035 -6.632 0.011 1.00 98.12 261 LEU A O 1
ATOM 1872 N N . GLY A 1 262 ? -16.790 -6.892 1.862 1.00 97.19 262 GLY A N 1
ATOM 1873 C CA . GLY A 1 262 ? -15.494 -6.963 1.184 1.00 97.19 262 GLY A CA 1
ATOM 1874 C C . GLY A 1 262 ? -14.868 -5.601 0.869 1.00 97.19 262 GLY A C 1
ATOM 1875 O O . GLY A 1 262 ? -13.849 -5.555 0.180 1.00 97.19 262 GLY A O 1
ATOM 1876 N N . ASP A 1 263 ? -15.434 -4.503 1.379 1.00 97.94 263 ASP A N 1
ATOM 1877 C CA . ASP A 1 263 ? -14.829 -3.172 1.297 1.00 97.94 263 ASP A CA 1
ATOM 1878 C C . ASP A 1 263 ? -13.923 -2.929 2.511 1.00 97.94 263 ASP A C 1
ATOM 1880 O O . ASP A 1 263 ? -14.289 -2.306 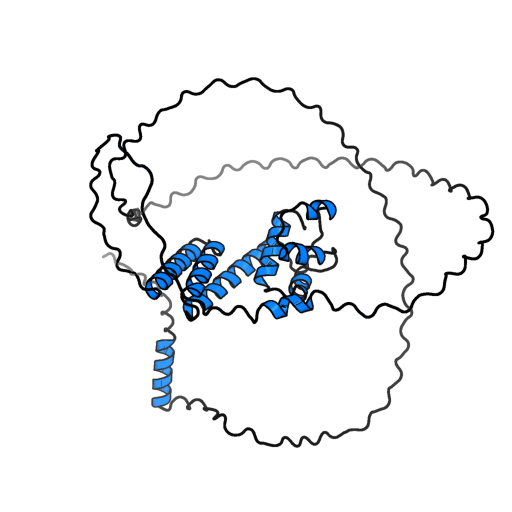3.513 1.00 97.94 263 ASP A O 1
ATOM 1884 N N . PHE A 1 264 ? -12.715 -3.483 2.432 1.00 98.00 264 PHE A N 1
ATOM 1885 C CA . PHE A 1 264 ? -11.720 -3.378 3.499 1.00 98.00 264 PHE A CA 1
ATOM 1886 C C . PHE A 1 264 ? -11.125 -1.967 3.613 1.00 98.00 264 PHE A C 1
ATOM 1888 O O . PHE A 1 264 ? -10.764 -1.545 4.708 1.00 98.00 264 PHE A O 1
ATOM 1895 N N . SER A 1 265 ? -11.049 -1.219 2.507 1.00 96.19 265 SER A N 1
ATOM 1896 C CA . SER A 1 265 ? -10.609 0.183 2.494 1.00 96.19 265 SER A CA 1
ATOM 1897 C C . SER A 1 265 ? -11.573 1.078 3.266 1.00 96.19 265 SER A C 1
ATOM 1899 O O . SER A 1 265 ? -11.158 1.737 4.218 1.00 96.19 265 SER A O 1
ATOM 1901 N N . GLY A 1 266 ? -12.867 1.035 2.930 1.00 97.94 266 GLY A N 1
ATOM 1902 C CA . GLY A 1 266 ? -13.885 1.805 3.640 1.00 97.94 266 GLY A CA 1
ATOM 1903 C C . GLY A 1 266 ? -14.025 1.360 5.098 1.00 97.94 266 GLY A C 1
ATOM 1904 O O . GLY A 1 266 ? -14.190 2.191 5.994 1.00 97.94 266 GLY A O 1
ATOM 1905 N N . SER A 1 267 ? -13.881 0.056 5.377 1.00 98.44 267 SER A N 1
ATOM 1906 C CA . SER A 1 267 ? -13.827 -0.430 6.760 1.00 98.44 267 SER A CA 1
ATOM 1907 C C . SER A 1 267 ? -12.645 0.154 7.537 1.00 98.44 267 SER A C 1
ATOM 1909 O O . SER A 1 267 ? -12.819 0.446 8.721 1.00 98.44 267 SER A O 1
ATOM 1911 N N . LEU A 1 268 ? -11.459 0.283 6.935 1.00 97.75 268 LEU A N 1
ATOM 1912 C CA . LEU A 1 268 ? -10.277 0.830 7.605 1.00 97.75 268 LEU A CA 1
ATOM 1913 C C . LEU A 1 268 ? -10.474 2.316 7.937 1.00 97.75 268 LEU A C 1
ATOM 1915 O O . LEU A 1 268 ? -10.232 2.716 9.073 1.00 97.75 268 LEU A O 1
ATOM 1919 N N . GLU A 1 269 ? -11.014 3.100 7.001 1.00 98.06 269 GLU A N 1
ATOM 1920 C CA . GLU A 1 269 ? -11.310 4.525 7.211 1.00 98.06 269 GLU A CA 1
ATOM 1921 C C . GLU A 1 269 ? -12.287 4.757 8.377 1.00 98.06 269 GLU A C 1
ATOM 1923 O O . GLU A 1 269 ? -12.083 5.650 9.207 1.00 98.06 269 GLU A O 1
ATOM 1928 N N . LEU A 1 270 ? -13.333 3.926 8.496 1.00 98.25 270 LEU A N 1
ATOM 1929 C CA . LEU A 1 270 ? -14.271 4.008 9.622 1.00 98.25 270 LEU A CA 1
ATOM 1930 C C . LEU A 1 270 ? -13.616 3.649 10.962 1.00 98.25 270 LEU A C 1
ATOM 1932 O O . LEU A 1 270 ? -13.919 4.283 11.976 1.00 98.25 270 LEU A O 1
ATOM 1936 N N . VAL A 1 271 ? -12.714 2.664 10.980 1.00 98.25 271 VAL A N 1
ATOM 1937 C CA . VAL A 1 271 ? -11.968 2.281 12.190 1.00 98.25 271 VAL A CA 1
ATOM 1938 C C . VAL A 1 271 ? -10.997 3.381 12.611 1.00 98.25 271 VAL A C 1
ATOM 1940 O O . VAL A 1 271 ? -10.936 3.711 13.794 1.00 98.25 271 VAL A O 1
ATOM 1943 N N . GLU A 1 272 ? -10.277 3.990 11.669 1.00 97.81 272 GLU A N 1
ATOM 1944 C CA . GLU A 1 272 ? -9.411 5.138 11.955 1.00 97.81 272 GLU A CA 1
ATOM 1945 C C . GLU A 1 272 ? -10.214 6.304 12.531 1.00 97.81 272 GLU A C 1
ATOM 1947 O O . GLU A 1 272 ? -9.802 6.917 13.518 1.00 97.81 272 GLU A O 1
ATOM 1952 N N . LYS A 1 273 ? -11.394 6.587 11.965 1.00 98.06 273 LYS A N 1
ATOM 1953 C CA . LYS A 1 273 ? -12.296 7.608 12.504 1.00 98.06 273 LYS A CA 1
ATOM 1954 C C . LYS A 1 273 ? -12.743 7.264 13.929 1.00 98.06 273 LYS A C 1
ATOM 1956 O O . LYS A 1 273 ? -12.707 8.136 14.793 1.00 98.06 273 LYS A O 1
ATOM 1961 N N . ALA A 1 274 ? -13.082 6.001 14.199 1.00 97.69 274 ALA A N 1
ATOM 1962 C CA . ALA A 1 274 ? -13.443 5.544 15.541 1.00 97.69 274 ALA A CA 1
ATOM 1963 C C . ALA A 1 274 ? -12.287 5.705 16.546 1.00 97.69 274 ALA A C 1
ATOM 1965 O O . ALA A 1 274 ? -12.524 6.114 17.684 1.00 97.69 274 ALA A O 1
ATOM 1966 N N . LEU A 1 275 ? -11.043 5.446 16.124 1.00 97.44 275 LEU A N 1
ATOM 1967 C CA . LEU A 1 275 ? -9.839 5.634 16.942 1.00 97.44 275 LEU A CA 1
ATOM 1968 C C . LEU A 1 275 ? -9.488 7.110 17.167 1.00 97.44 275 LEU A C 1
ATOM 1970 O O . LEU A 1 275 ? -8.942 7.439 18.217 1.00 97.44 275 LEU A O 1
ATOM 1974 N N . ARG A 1 276 ? -9.822 8.015 16.238 1.00 97.38 276 ARG A N 1
ATOM 1975 C CA . ARG A 1 276 ? -9.694 9.466 16.474 1.00 97.38 276 ARG A CA 1
ATOM 1976 C C . ARG A 1 276 ? -10.659 9.946 17.559 1.00 97.38 276 ARG A C 1
ATOM 1978 O O . ARG A 1 276 ? -10.264 10.767 18.381 1.00 97.38 276 ARG A O 1
ATOM 1985 N N . THR A 1 277 ? -11.887 9.421 17.587 1.00 96.88 277 THR A N 1
ATOM 1986 C CA . THR A 1 277 ? -12.883 9.750 18.624 1.00 96.88 277 THR A CA 1
ATOM 1987 C C . THR A 1 277 ? -12.542 9.106 19.969 1.00 96.88 277 THR A C 1
ATOM 1989 O O . THR A 1 277 ? -12.649 9.751 21.010 1.00 96.88 277 THR A O 1
ATOM 1992 N N . ASN A 1 278 ? -12.113 7.840 19.968 1.00 96.75 278 ASN A N 1
ATOM 1993 C CA . ASN A 1 278 ? -11.696 7.127 21.173 1.00 96.75 278 ASN A CA 1
ATOM 1994 C C . ASN A 1 278 ? -10.387 6.349 20.933 1.00 96.75 278 ASN A C 1
ATOM 1996 O O . ASN A 1 278 ? -10.421 5.176 20.542 1.00 96.75 278 ASN A O 1
ATOM 2000 N N . PRO A 1 279 ? -9.226 6.963 21.236 1.00 96.94 279 PRO A N 1
ATOM 2001 C CA . PRO A 1 279 ? -7.921 6.346 21.007 1.00 96.94 279 PRO A CA 1
ATOM 2002 C C . PRO A 1 279 ? -7.704 5.038 21.768 1.00 96.94 279 PRO A C 1
ATOM 2004 O O . PRO A 1 279 ? -6.904 4.212 21.329 1.00 96.94 279 PRO A O 1
ATOM 2007 N N . ASN A 1 280 ? -8.401 4.832 22.891 1.00 96.88 280 ASN A N 1
ATOM 2008 C CA . ASN A 1 280 ? -8.212 3.697 23.801 1.00 96.88 280 ASN A CA 1
ATOM 2009 C C . ASN A 1 280 ? -9.168 2.525 23.530 1.00 96.88 280 ASN A C 1
ATOM 2011 O O . ASN A 1 280 ? -9.279 1.619 24.350 1.00 96.88 280 ASN A O 1
ATOM 2015 N N . HIS A 1 281 ? -9.866 2.516 22.393 1.00 97.25 281 HIS A N 1
ATOM 2016 C CA . HIS A 1 281 ? -10.781 1.429 22.061 1.00 97.25 281 HIS A CA 1
ATOM 2017 C C . HIS A 1 281 ? -10.028 0.193 21.520 1.00 97.25 281 HIS A C 1
ATOM 2019 O O . HIS A 1 281 ? -9.762 0.079 20.320 1.00 97.25 281 HIS A O 1
ATOM 2025 N N . ASP A 1 282 ? -9.757 -0.797 22.378 1.00 97.19 282 ASP A N 1
ATOM 2026 C CA . ASP A 1 282 ? -9.004 -2.019 22.023 1.00 97.19 282 ASP A CA 1
ATOM 2027 C C . ASP A 1 282 ? -9.592 -2.778 20.824 1.00 97.19 282 ASP A C 1
ATOM 2029 O O . ASP A 1 282 ? -8.874 -3.185 19.908 1.00 97.19 282 ASP A O 1
ATOM 2033 N N . GLY A 1 283 ? -10.923 -2.906 20.778 1.00 96.62 283 GLY A N 1
ATOM 2034 C CA . GLY A 1 283 ? -11.607 -3.590 19.678 1.00 96.62 283 GLY A CA 1
ATOM 2035 C C . GLY A 1 283 ? -11.404 -2.926 18.311 1.00 96.62 283 GLY A C 1
ATOM 2036 O O . GLY A 1 283 ? -11.393 -3.626 17.303 1.00 96.62 283 GLY A O 1
ATOM 2037 N N . ALA A 1 284 ? -11.197 -1.606 18.265 1.00 97.88 284 ALA A N 1
ATOM 2038 C CA . ALA A 1 284 ? -10.985 -0.861 17.031 1.00 97.88 284 ALA A CA 1
ATOM 2039 C C . ALA A 1 284 ? -9.549 -1.070 16.536 1.00 97.88 284 ALA A C 1
ATOM 2041 O O . ALA A 1 284 ? -9.352 -1.399 15.370 1.00 97.88 284 ALA A O 1
ATOM 2042 N N . ARG A 1 285 ? -8.555 -1.036 17.436 1.00 98.00 285 ARG A N 1
ATOM 2043 C CA . ARG A 1 285 ? -7.153 -1.351 17.100 1.00 98.00 285 ARG A CA 1
ATOM 2044 C C . ARG A 1 285 ? -6.994 -2.774 16.561 1.00 98.00 285 ARG A C 1
ATOM 2046 O O . ARG A 1 285 ? -6.339 -2.975 15.541 1.00 98.00 285 ARG A O 1
ATOM 2053 N N . ALA A 1 286 ? -7.635 -3.756 17.199 1.00 97.88 286 ALA A N 1
ATOM 2054 C CA . ALA A 1 286 ? -7.627 -5.136 16.712 1.00 97.88 286 ALA A CA 1
ATOM 2055 C C . ALA A 1 286 ? -8.281 -5.259 15.321 1.00 97.88 286 ALA A C 1
ATOM 2057 O O . ALA A 1 286 ? -7.813 -6.016 14.468 1.00 97.88 286 ALA A O 1
ATOM 2058 N N . TYR A 1 287 ? -9.350 -4.494 15.067 1.00 97.75 287 TYR A N 1
ATOM 2059 C CA . TYR A 1 287 ? -10.026 -4.484 13.768 1.00 97.75 287 TYR A CA 1
ATOM 2060 C C . TYR A 1 287 ? -9.208 -3.783 12.674 1.00 97.75 287 TYR A C 1
ATOM 2062 O O . TYR A 1 287 ? -9.238 -4.222 11.525 1.00 97.75 287 TYR A O 1
ATOM 2070 N N . MET A 1 288 ? -8.446 -2.745 13.028 1.00 97.69 288 MET A N 1
ATOM 2071 C CA . MET A 1 288 ? -7.505 -2.052 12.143 1.00 97.69 288 MET A CA 1
ATOM 2072 C C . MET A 1 288 ? -6.435 -3.024 11.633 1.00 97.69 288 MET A C 1
ATOM 2074 O O . MET A 1 288 ? -6.333 -3.249 10.431 1.00 97.69 288 MET A O 1
ATOM 2078 N N . GLN A 1 289 ? -5.754 -3.723 12.549 1.00 97.88 289 GLN A N 1
ATOM 2079 C CA . GLN A 1 289 ? -4.740 -4.731 12.207 1.00 97.88 289 GLN A CA 1
ATOM 2080 C C . GLN A 1 289 ? -5.315 -5.857 11.333 1.00 97.88 289 GLN A C 1
ATOM 2082 O O . GLN A 1 289 ? -4.661 -6.344 10.411 1.00 97.88 289 GLN A O 1
ATOM 2087 N N . LYS A 1 290 ? -6.564 -6.271 11.591 1.00 97.94 290 LYS A N 1
ATOM 2088 C CA . LYS A 1 290 ? -7.254 -7.278 10.773 1.00 97.94 290 LYS A CA 1
ATOM 2089 C C . LYS A 1 290 ? -7.517 -6.785 9.343 1.00 97.94 290 LYS A C 1
ATOM 2091 O O . LYS A 1 290 ? -7.353 -7.566 8.401 1.00 97.94 290 LYS A O 1
ATOM 2096 N N . ASN A 1 291 ? -7.937 -5.529 9.180 1.00 97.88 291 ASN A N 1
ATOM 2097 C CA . ASN A 1 291 ? -8.141 -4.907 7.869 1.00 97.88 291 ASN A CA 1
ATOM 2098 C C . ASN A 1 291 ? -6.821 -4.790 7.107 1.00 97.88 291 ASN A C 1
ATOM 2100 O O . ASN A 1 291 ? -6.731 -5.286 5.984 1.00 97.88 291 ASN A O 1
ATOM 2104 N N . GLU A 1 292 ? -5.787 -4.240 7.745 1.00 98.06 292 GLU A N 1
ATOM 2105 C CA . GLU A 1 292 ? -4.444 -4.114 7.170 1.00 98.06 292 GLU A CA 1
ATOM 2106 C C . GLU A 1 292 ? -3.894 -5.469 6.719 1.00 98.06 292 GLU A C 1
ATOM 2108 O O . GLU A 1 292 ? -3.480 -5.612 5.572 1.00 98.06 292 GLU A O 1
ATOM 2113 N N . ALA A 1 293 ? -3.964 -6.502 7.566 1.00 98.06 293 ALA A N 1
ATOM 2114 C CA . ALA A 1 293 ? -3.499 -7.844 7.213 1.00 98.06 293 ALA A CA 1
ATOM 2115 C C . ALA A 1 293 ? -4.280 -8.458 6.037 1.00 98.06 293 ALA A C 1
ATOM 2117 O O . ALA A 1 293 ? -3.733 -9.250 5.270 1.00 98.06 293 ALA A O 1
ATOM 2118 N N . THR A 1 294 ? -5.565 -8.125 5.891 1.00 98.12 294 THR A N 1
ATOM 2119 C CA . THR A 1 294 ? -6.397 -8.617 4.783 1.00 98.12 294 THR A CA 1
ATOM 2120 C C . THR A 1 294 ? -6.048 -7.904 3.480 1.00 98.12 294 THR A C 1
ATOM 2122 O O . THR A 1 294 ? -5.783 -8.568 2.478 1.00 98.12 294 THR A O 1
ATOM 2125 N N . LEU A 1 295 ? -5.966 -6.573 3.507 1.00 97.81 295 LEU A N 1
ATOM 2126 C CA . LEU A 1 295 ? -5.556 -5.764 2.360 1.00 97.81 295 LEU A CA 1
ATOM 2127 C C . LEU A 1 295 ? -4.130 -6.090 1.913 1.00 97.81 295 LEU A C 1
ATOM 2129 O O . LEU A 1 295 ? -3.879 -6.214 0.719 1.00 97.81 295 LEU A O 1
ATOM 2133 N N . LEU A 1 296 ? -3.213 -6.305 2.856 1.00 97.94 296 LEU A N 1
ATOM 2134 C CA . LEU A 1 296 ? -1.838 -6.690 2.561 1.00 97.94 296 LEU A CA 1
ATOM 2135 C C . LEU A 1 296 ? -1.798 -8.000 1.766 1.00 97.94 296 LEU A C 1
ATOM 2137 O O . LEU A 1 296 ? -1.174 -8.034 0.712 1.00 97.94 296 LEU A O 1
ATOM 2141 N N . ARG A 1 297 ? -2.546 -9.036 2.178 1.00 97.88 297 ARG A N 1
ATOM 2142 C CA . ARG A 1 297 ? -2.659 -10.286 1.398 1.00 97.88 297 ARG A CA 1
ATOM 2143 C C . ARG A 1 297 ? -3.241 -10.060 0.001 1.00 97.88 297 ARG A C 1
ATOM 2145 O O . ARG A 1 297 ? -2.823 -10.714 -0.952 1.00 97.88 297 ARG A O 1
ATOM 2152 N N . MET A 1 298 ? -4.207 -9.150 -0.138 1.00 97.88 298 MET A N 1
ATOM 2153 C CA . MET A 1 298 ? -4.770 -8.805 -1.446 1.00 97.88 298 MET A CA 1
ATOM 2154 C C . MET A 1 298 ? -3.740 -8.110 -2.337 1.00 97.88 298 MET A C 1
ATOM 2156 O O . MET A 1 298 ? -3.637 -8.453 -3.514 1.00 97.88 298 MET A O 1
ATOM 2160 N N . TYR A 1 299 ? -2.963 -7.173 -1.793 1.00 98.00 299 TYR A N 1
ATOM 2161 C CA . TYR A 1 299 ? -1.895 -6.501 -2.529 1.00 98.00 299 TYR A CA 1
ATOM 2162 C C . TYR A 1 299 ? -0.763 -7.464 -2.892 1.00 98.00 299 TYR A C 1
ATOM 2164 O O . TYR A 1 299 ? -0.327 -7.451 -4.039 1.00 98.00 299 TYR A O 1
ATOM 2172 N N . GLU A 1 300 ? -0.361 -8.363 -1.988 1.00 97.31 300 GLU A N 1
ATOM 2173 C CA . GLU A 1 300 ? 0.594 -9.441 -2.291 1.00 97.31 300 GLU A CA 1
ATOM 2174 C C . GLU A 1 300 ? 0.089 -10.306 -3.452 1.00 97.31 300 GLU A C 1
ATOM 2176 O O . GLU A 1 300 ? 0.813 -10.537 -4.418 1.00 97.31 300 GLU A O 1
ATOM 2181 N N . SER A 1 301 ? -1.187 -10.701 -3.430 1.00 97.56 301 SER A N 1
ATOM 2182 C CA . SER A 1 301 ? -1.779 -11.475 -4.525 1.00 97.56 301 SER A CA 1
ATOM 2183 C C . SER A 1 301 ? -1.843 -10.707 -5.851 1.00 97.56 301 SER A C 1
ATOM 2185 O O . SER A 1 301 ? -1.803 -11.345 -6.903 1.00 97.56 301 SER A O 1
ATOM 2187 N N . LYS A 1 302 ? -1.988 -9.376 -5.827 1.00 96.94 302 LYS A N 1
ATOM 2188 C CA . LYS A 1 302 ? -2.060 -8.535 -7.035 1.00 96.94 302 LYS A CA 1
ATOM 2189 C C . LYS A 1 302 ? -0.683 -8.227 -7.621 1.00 96.94 302 LYS A C 1
ATOM 2191 O O . LYS A 1 302 ? -0.551 -8.201 -8.840 1.00 96.94 302 LYS A O 1
ATOM 2196 N N . LEU A 1 303 ? 0.322 -8.014 -6.774 1.00 97.00 303 LEU A N 1
ATOM 2197 C CA . LEU A 1 303 ? 1.713 -7.804 -7.192 1.00 97.00 303 LEU A CA 1
ATOM 2198 C C . LEU A 1 303 ? 2.368 -9.114 -7.660 1.00 97.00 303 LEU A C 1
ATOM 2200 O O . LEU A 1 303 ? 3.223 -9.106 -8.545 1.00 97.00 303 LEU A O 1
ATOM 2204 N N . GLY A 1 304 ? 1.930 -10.252 -7.115 1.00 96.62 304 GLY A N 1
ATOM 2205 C CA . GLY A 1 304 ? 2.420 -11.571 -7.490 1.00 96.62 304 GLY A CA 1
ATOM 2206 C C . GLY A 1 304 ? 3.705 -11.932 -6.748 1.00 96.62 304 GLY A C 1
ATOM 2207 O O . GLY A 1 304 ? 3.749 -11.932 -5.522 1.00 96.62 304 GLY A O 1
ATOM 2208 N N . ASN A 1 305 ? 4.752 -12.314 -7.482 1.00 96.56 305 ASN A N 1
ATOM 2209 C CA . ASN A 1 305 ? 6.006 -12.742 -6.865 1.00 96.56 305 ASN A CA 1
ATOM 2210 C C . ASN A 1 305 ? 6.783 -11.536 -6.311 1.00 96.56 305 ASN A C 1
ATOM 2212 O O . ASN A 1 305 ? 7.275 -10.720 -7.089 1.00 96.56 305 ASN A O 1
ATOM 2216 N N . LEU A 1 306 ? 6.961 -11.467 -4.988 1.00 97.31 306 LEU A N 1
ATOM 2217 C CA . LEU A 1 306 ? 7.729 -10.404 -4.327 1.00 97.31 306 LEU A CA 1
ATOM 2218 C C . LEU A 1 306 ? 9.226 -10.420 -4.682 1.00 97.31 306 LEU A C 1
ATOM 2220 O O . LEU A 1 306 ? 9.894 -9.397 -4.576 1.00 97.31 306 LEU A O 1
ATOM 2224 N N . ALA A 1 307 ? 9.748 -11.546 -5.175 1.00 97.88 307 ALA A N 1
ATOM 2225 C CA . ALA A 1 307 ? 11.112 -11.626 -5.698 1.00 97.88 307 ALA A CA 1
ATOM 2226 C C . ALA A 1 307 ? 11.254 -11.020 -7.109 1.00 97.88 307 ALA A C 1
ATOM 2228 O O . ALA A 1 307 ? 12.353 -10.994 -7.661 1.00 97.88 307 ALA A O 1
ATOM 2229 N N . LYS A 1 308 ? 10.156 -10.571 -7.736 1.00 97.69 308 LYS A N 1
ATOM 2230 C CA . LYS A 1 308 ? 10.213 -9.885 -9.029 1.00 97.69 308 LYS A CA 1
ATOM 2231 C C . LYS A 1 308 ? 10.802 -8.485 -8.840 1.00 97.69 308 LYS A C 1
ATOM 2233 O O . LYS A 1 308 ? 10.476 -7.782 -7.889 1.00 97.69 308 LYS A O 1
ATOM 2238 N N . THR A 1 309 ? 11.640 -8.092 -9.788 1.00 98.19 309 THR A N 1
ATOM 2239 C CA . THR A 1 309 ? 12.259 -6.770 -9.861 1.00 98.19 309 THR A CA 1
ATOM 2240 C C . THR A 1 309 ? 11.381 -5.833 -10.700 1.00 98.19 309 THR A C 1
ATOM 2242 O O . THR A 1 309 ? 11.316 -6.033 -11.919 1.00 98.19 309 THR A O 1
ATOM 2245 N N . PRO A 1 310 ? 10.667 -4.859 -10.099 1.00 97.88 310 PRO A N 1
ATOM 2246 C CA . PRO A 1 310 ? 9.908 -3.867 -10.857 1.00 97.88 310 PRO A CA 1
ATOM 2247 C C . PRO A 1 310 ? 10.822 -3.007 -11.730 1.00 97.88 310 PRO A C 1
ATOM 2249 O O . PRO A 1 310 ? 11.924 -2.643 -11.317 1.00 97.88 310 PRO A O 1
ATOM 2252 N N . ARG A 1 311 ? 10.353 -2.640 -12.927 1.00 97.31 311 ARG A N 1
ATOM 2253 C CA . ARG A 1 311 ? 11.032 -1.664 -13.792 1.00 97.31 311 ARG A CA 1
ATOM 2254 C C . ARG A 1 311 ? 10.148 -0.455 -14.031 1.00 97.31 311 ARG A C 1
ATOM 2256 O O . ARG A 1 311 ? 8.951 -0.602 -14.259 1.00 97.31 311 ARG A O 1
ATOM 2263 N N . GLN A 1 312 ? 10.749 0.730 -14.017 1.00 97.19 312 GLN A N 1
ATOM 2264 C CA . GLN A 1 312 ? 10.067 1.961 -14.388 1.00 97.19 312 GLN A CA 1
ATOM 2265 C C . GLN A 1 312 ? 9.762 1.956 -15.895 1.00 97.19 312 GLN A C 1
ATOM 2267 O O . GLN A 1 312 ? 10.662 1.791 -16.719 1.00 97.19 312 GLN A O 1
ATOM 2272 N N . LEU A 1 313 ? 8.484 2.103 -16.244 1.00 97.50 313 LEU A N 1
ATOM 2273 C CA . LEU A 1 313 ? 7.991 2.130 -17.625 1.00 97.50 313 LEU A CA 1
ATOM 2274 C C . LEU A 1 313 ? 7.853 3.561 -18.161 1.00 97.50 313 LEU A C 1
ATOM 2276 O O . LEU A 1 313 ? 7.993 3.785 -19.361 1.00 97.50 313 LEU A O 1
ATOM 2280 N N . VAL A 1 314 ? 7.588 4.520 -17.270 1.00 96.50 314 VAL A N 1
ATOM 2281 C CA . VAL A 1 314 ? 7.360 5.933 -17.602 1.00 96.50 314 VAL A CA 1
ATOM 2282 C C . VAL A 1 314 ? 8.676 6.714 -17.511 1.00 96.50 314 VAL A C 1
ATOM 2284 O O . VAL A 1 314 ? 9.367 6.600 -16.495 1.00 96.50 314 VAL A O 1
ATOM 2287 N N . PRO A 1 315 ? 9.055 7.518 -18.522 1.00 94.94 315 PRO A N 1
ATOM 2288 C CA . PRO A 1 315 ? 10.292 8.295 -18.487 1.00 94.94 315 PRO A CA 1
ATOM 2289 C C . PRO A 1 315 ? 10.298 9.299 -17.319 1.00 94.94 315 PRO A C 1
ATOM 2291 O O . PRO A 1 315 ? 9.249 9.842 -16.967 1.00 94.94 315 PRO A O 1
ATOM 2294 N N . PRO A 1 316 ? 11.468 9.595 -16.724 1.00 89.50 316 PRO A N 1
ATOM 2295 C CA . PRO A 1 316 ? 11.565 10.442 -15.532 1.00 89.50 316 PRO A CA 1
ATOM 2296 C C . PRO A 1 316 ? 11.010 11.856 -15.747 1.00 89.50 316 PRO A C 1
ATOM 2298 O O . PRO A 1 316 ? 10.454 12.435 -14.818 1.00 89.50 316 PRO A O 1
ATOM 2301 N N . ASP A 1 317 ? 11.088 12.384 -16.971 1.00 94.00 317 ASP A N 1
ATOM 2302 C CA . ASP A 1 317 ? 10.537 13.698 -17.308 1.00 94.00 317 ASP A CA 1
ATOM 2303 C C . ASP A 1 317 ? 9.008 13.736 -17.189 1.00 94.00 317 ASP A C 1
ATOM 2305 O O . ASP A 1 317 ? 8.461 14.761 -16.798 1.00 94.00 317 ASP A O 1
ATOM 2309 N N . GLU A 1 318 ? 8.313 12.630 -17.486 1.00 94.19 318 GLU A N 1
ATOM 2310 C CA . GLU A 1 318 ? 6.850 12.525 -17.393 1.00 94.19 318 GLU A CA 1
ATOM 2311 C C . GLU A 1 318 ? 6.384 12.337 -15.945 1.00 94.19 318 GLU A C 1
ATOM 2313 O O . GLU A 1 318 ? 5.366 12.905 -15.549 1.00 94.19 318 GLU A O 1
ATOM 2318 N N . VAL A 1 319 ? 7.172 11.632 -15.125 1.00 91.62 319 VAL A N 1
ATOM 2319 C CA . VAL A 1 319 ? 6.890 11.423 -13.693 1.00 91.62 319 VAL A CA 1
ATOM 2320 C C . VAL A 1 319 ? 6.718 12.750 -12.949 1.00 91.62 319 VAL A C 1
ATOM 2322 O O . VAL A 1 319 ? 5.852 12.856 -12.085 1.00 91.62 319 VAL A O 1
ATOM 2325 N N . ILE A 1 320 ? 7.487 13.783 -13.312 1.00 89.50 320 ILE A N 1
ATOM 2326 C CA . ILE A 1 320 ? 7.412 15.122 -12.699 1.00 89.50 320 ILE A CA 1
ATOM 2327 C C . ILE A 1 320 ? 6.039 15.777 -12.930 1.00 89.50 320 ILE A C 1
ATOM 2329 O O . ILE A 1 320 ? 5.577 16.561 -12.100 1.00 89.50 320 ILE A O 1
ATOM 2333 N N . TRP A 1 321 ? 5.369 15.452 -14.038 1.00 92.75 321 TRP A N 1
ATOM 2334 C CA . TRP A 1 321 ? 4.051 15.996 -14.378 1.00 92.75 321 TRP A CA 1
ATOM 2335 C C . TRP A 1 321 ? 2.895 15.201 -13.766 1.00 92.75 321 TRP A C 1
ATOM 2337 O O . TRP A 1 321 ? 1.752 15.664 -13.794 1.00 92.75 321 TRP A O 1
ATOM 2347 N N . MET A 1 322 ? 3.162 14.022 -13.201 1.00 91.06 322 MET A N 1
ATOM 2348 C CA . MET A 1 322 ? 2.147 13.234 -12.510 1.00 91.06 322 MET A CA 1
ATOM 2349 C C . MET A 1 322 ? 1.909 13.814 -11.111 1.00 91.06 322 MET A C 1
ATOM 2351 O O . MET A 1 322 ? 2.846 14.070 -10.360 1.00 91.06 322 MET A O 1
ATOM 2355 N N . ASN A 1 323 ? 0.641 13.992 -10.720 1.00 92.75 323 ASN A N 1
ATOM 2356 C CA . ASN A 1 323 ? 0.268 14.445 -9.374 1.00 92.75 323 ASN A CA 1
ATOM 2357 C C . ASN A 1 323 ? 0.432 13.309 -8.344 1.00 92.75 323 ASN A C 1
ATOM 2359 O O . ASN A 1 323 ? -0.541 12.812 -7.772 1.00 92.75 323 ASN A O 1
ATOM 2363 N N . MET A 1 324 ? 1.668 12.843 -8.169 1.00 93.38 324 MET A N 1
ATOM 2364 C CA . MET A 1 324 ? 2.016 11.752 -7.269 1.00 93.38 324 MET A CA 1
ATOM 2365 C C . MET A 1 324 ? 2.239 12.257 -5.846 1.00 93.38 324 MET A C 1
ATOM 2367 O O . MET A 1 324 ? 2.801 13.323 -5.605 1.00 93.38 324 MET A O 1
ATOM 2371 N N . HIS A 1 325 ? 1.844 11.439 -4.873 1.00 94.50 325 HIS A N 1
ATOM 2372 C CA . HIS A 1 325 ? 2.150 11.706 -3.475 1.00 94.50 325 HIS A CA 1
ATOM 2373 C C . HIS A 1 325 ? 3.669 11.622 -3.237 1.00 94.50 325 HIS A C 1
ATOM 2375 O O . HIS A 1 325 ? 4.330 10.740 -3.785 1.00 94.50 325 HIS A O 1
ATOM 2381 N N . HIS A 1 326 ? 4.225 12.466 -2.362 1.00 95.38 326 HIS A N 1
ATOM 2382 C CA . HIS A 1 326 ? 5.670 12.493 -2.069 1.00 95.38 326 HIS A CA 1
ATOM 2383 C C . HIS A 1 326 ? 6.224 11.112 -1.668 1.00 95.38 326 HIS A C 1
ATOM 2385 O O . HIS A 1 326 ? 7.282 10.706 -2.138 1.00 95.38 326 HIS A O 1
ATOM 2391 N N . LYS A 1 327 ? 5.460 10.342 -0.876 1.00 97.19 327 LYS A N 1
ATOM 2392 C CA . LYS A 1 327 ? 5.797 8.951 -0.512 1.00 97.19 327 LYS A CA 1
ATOM 2393 C C . LYS A 1 327 ? 5.937 8.035 -1.733 1.00 97.19 327 LYS A C 1
ATOM 2395 O O . LYS A 1 327 ? 6.820 7.187 -1.764 1.00 97.19 327 LYS A O 1
ATOM 2400 N N . ALA A 1 328 ? 5.077 8.206 -2.737 1.00 97.19 328 ALA A N 1
ATOM 2401 C CA . ALA A 1 328 ? 5.139 7.426 -3.968 1.00 97.19 328 ALA A CA 1
ATOM 2402 C C . ALA A 1 328 ? 6.351 7.817 -4.819 1.00 97.19 328 ALA A C 1
ATOM 2404 O O . ALA A 1 328 ? 7.032 6.934 -5.327 1.00 97.19 328 ALA A O 1
ATOM 2405 N N . GLY A 1 329 ? 6.666 9.115 -4.902 1.00 95.94 329 GLY A N 1
ATOM 2406 C CA . GLY A 1 329 ? 7.895 9.597 -5.541 1.00 95.94 329 GLY A CA 1
ATOM 2407 C C . GLY A 1 329 ? 9.159 9.041 -4.878 1.00 95.94 329 GLY A C 1
ATOM 2408 O O . GLY A 1 329 ? 10.077 8.610 -5.571 1.00 95.94 329 GLY A O 1
ATOM 2409 N N . PHE A 1 330 ? 9.175 8.960 -3.543 1.00 96.25 330 PHE A N 1
ATOM 2410 C CA . PHE A 1 330 ? 10.274 8.342 -2.801 1.00 96.25 330 PHE A CA 1
ATOM 2411 C C . PHE A 1 330 ? 10.440 6.859 -3.152 1.00 96.25 330 PHE A C 1
ATOM 2413 O O . PHE A 1 330 ? 11.532 6.461 -3.540 1.00 96.25 330 PHE A O 1
ATOM 2420 N N . ILE A 1 331 ? 9.374 6.050 -3.103 1.00 97.75 331 ILE A N 1
ATOM 2421 C CA . ILE A 1 331 ? 9.457 4.633 -3.504 1.00 97.75 331 ILE A CA 1
ATOM 2422 C C . ILE A 1 331 ? 9.905 4.495 -4.959 1.00 97.75 331 ILE A C 1
ATOM 2424 O O . ILE A 1 331 ? 10.773 3.679 -5.248 1.00 97.75 331 ILE A O 1
ATOM 2428 N N . LEU A 1 332 ? 9.366 5.318 -5.861 1.00 96.75 332 LEU A N 1
ATOM 2429 C CA . LEU A 1 332 ? 9.714 5.278 -7.277 1.00 96.75 332 LEU A CA 1
ATOM 2430 C C . LEU A 1 332 ? 11.197 5.591 -7.524 1.00 96.75 332 LEU A C 1
ATOM 2432 O O . LEU A 1 332 ? 11.808 4.939 -8.361 1.00 96.75 332 LEU A O 1
ATOM 2436 N N . SER A 1 333 ? 11.800 6.508 -6.760 1.00 95.31 333 SER A N 1
ATOM 2437 C CA . SER A 1 333 ? 13.242 6.792 -6.855 1.00 95.31 333 SER A CA 1
ATOM 2438 C C . SER A 1 333 ? 14.145 5.609 -6.481 1.00 95.31 333 SER A C 1
ATOM 2440 O O . SER A 1 333 ? 15.304 5.592 -6.885 1.00 95.31 333 SER A O 1
ATOM 2442 N N . GLN A 1 334 ? 13.623 4.620 -5.745 1.00 96.88 334 GLN A N 1
ATOM 2443 C CA . GLN A 1 334 ? 14.336 3.380 -5.419 1.00 96.88 334 GLN A CA 1
ATOM 2444 C C . GLN A 1 334 ? 14.136 2.289 -6.484 1.00 96.88 334 GLN A C 1
ATOM 2446 O O . GLN A 1 334 ? 14.824 1.271 -6.463 1.00 96.88 334 GLN A O 1
ATOM 2451 N N . VAL A 1 335 ? 13.193 2.466 -7.419 1.00 96.94 335 VAL A N 1
ATOM 2452 C CA . VAL A 1 335 ? 12.926 1.503 -8.496 1.00 96.94 335 VAL A CA 1
ATOM 2453 C C . VAL A 1 335 ? 13.946 1.709 -9.617 1.00 96.94 335 VAL A C 1
ATOM 2455 O O . VAL A 1 335 ? 13.678 2.338 -10.636 1.00 96.94 335 VAL A O 1
ATOM 2458 N N . ASP A 1 336 ? 15.135 1.147 -9.427 1.00 95.38 336 ASP A N 1
ATOM 2459 C CA . ASP A 1 336 ? 16.250 1.188 -10.382 1.00 95.38 336 ASP A CA 1
ATOM 2460 C C . ASP A 1 336 ? 16.245 0.020 -11.390 1.00 95.38 336 ASP A C 1
ATOM 2462 O O . ASP A 1 336 ? 17.068 -0.039 -12.307 1.00 95.38 336 ASP A O 1
ATOM 2466 N N . GLY A 1 337 ? 15.313 -0.924 -11.239 1.00 96.44 337 GLY A N 1
ATOM 2467 C CA . GLY A 1 337 ? 15.264 -2.143 -12.043 1.00 96.44 337 GLY A CA 1
ATOM 2468 C C . GLY A 1 337 ? 16.234 -3.238 -11.592 1.00 96.44 337 GLY A C 1
ATOM 2469 O O . GLY A 1 337 ? 16.406 -4.209 -12.340 1.00 96.44 337 GLY A O 1
ATOM 2470 N N . MET A 1 338 ? 16.829 -3.107 -10.401 1.00 97.25 338 MET A N 1
ATOM 2471 C CA . MET A 1 338 ? 17.690 -4.102 -9.751 1.00 97.25 338 MET A CA 1
ATOM 2472 C C . MET A 1 338 ? 17.093 -4.610 -8.430 1.00 97.25 338 MET A C 1
ATOM 2474 O O . MET A 1 338 ? 17.207 -5.803 -8.144 1.00 97.25 338 MET A O 1
ATOM 2478 N N . MET A 1 339 ? 16.420 -3.752 -7.655 1.00 97.94 339 MET A N 1
ATOM 2479 C CA . MET A 1 339 ? 15.806 -4.128 -6.370 1.00 97.94 339 MET A CA 1
ATOM 2480 C C . MET A 1 339 ? 14.507 -4.928 -6.539 1.00 97.94 339 MET A C 1
ATOM 2482 O O . MET A 1 339 ? 13.649 -4.562 -7.342 1.00 97.94 339 MET A O 1
ATOM 2486 N N . SER A 1 340 ? 14.330 -6.011 -5.776 1.00 98.25 340 SER A N 1
ATOM 2487 C CA . SER A 1 340 ? 13.064 -6.760 -5.749 1.00 98.25 340 SER A CA 1
ATOM 2488 C C . SER A 1 340 ? 11.986 -6.036 -4.931 1.00 98.25 340 SER A C 1
ATOM 2490 O O . SER A 1 340 ? 12.294 -5.139 -4.145 1.00 98.25 340 SER A O 1
ATOM 2492 N N . TYR A 1 341 ? 10.710 -6.421 -5.070 1.00 98.12 341 TYR A N 1
ATOM 2493 C CA . TYR A 1 341 ? 9.659 -5.856 -4.212 1.00 98.12 341 TYR A CA 1
ATOM 2494 C C . TYR A 1 341 ? 9.941 -6.085 -2.721 1.00 98.12 341 TYR A C 1
ATOM 2496 O O . TYR A 1 341 ? 9.648 -5.204 -1.918 1.00 98.12 341 TYR A O 1
ATOM 2504 N N . ASP A 1 342 ? 10.519 -7.229 -2.342 1.00 98.06 342 ASP A N 1
ATOM 2505 C CA . ASP A 1 342 ? 10.862 -7.506 -0.941 1.00 98.06 342 ASP A CA 1
ATOM 2506 C C . ASP A 1 342 ? 11.983 -6.582 -0.425 1.00 98.06 342 ASP A C 1
ATOM 2508 O O . ASP A 1 342 ? 11.876 -6.043 0.679 1.00 98.06 342 ASP A O 1
ATOM 2512 N N . ASP A 1 343 ? 12.989 -6.287 -1.258 1.00 98.19 343 ASP A N 1
ATOM 2513 C CA . ASP A 1 343 ? 14.055 -5.329 -0.921 1.00 98.19 343 ASP A CA 1
ATOM 2514 C C . ASP A 1 343 ? 13.502 -3.907 -0.753 1.00 98.19 343 ASP A C 1
ATOM 2516 O O . ASP A 1 343 ? 13.844 -3.203 0.201 1.00 98.19 343 ASP A O 1
ATOM 2520 N N . LEU A 1 344 ? 12.589 -3.492 -1.640 1.00 97.75 344 LEU A N 1
ATOM 2521 C CA . LEU A 1 344 ? 11.918 -2.193 -1.541 1.00 97.75 344 LEU A CA 1
ATOM 2522 C C . LEU A 1 344 ? 11.108 -2.076 -0.243 1.00 97.75 344 LEU A C 1
ATOM 2524 O O . LEU A 1 344 ? 11.107 -1.018 0.393 1.00 97.75 344 LEU A O 1
ATOM 2528 N N . LEU A 1 345 ? 10.450 -3.158 0.188 1.00 97.56 345 LEU A N 1
ATOM 2529 C CA . LEU A 1 345 ? 9.743 -3.189 1.470 1.00 97.56 345 LEU A CA 1
ATOM 2530 C C . LEU A 1 345 ? 10.709 -3.030 2.648 1.00 97.56 345 LEU A C 1
ATOM 2532 O O . LEU A 1 345 ? 10.398 -2.276 3.571 1.00 97.56 345 LEU A O 1
ATOM 2536 N N . ALA A 1 346 ? 11.874 -3.680 2.602 1.00 97.62 346 ALA A N 1
ATOM 2537 C CA . ALA A 1 346 ? 12.881 -3.610 3.659 1.00 97.62 346 ALA A CA 1
ATOM 2538 C C . ALA A 1 346 ? 13.551 -2.226 3.772 1.00 97.62 346 ALA A C 1
ATOM 2540 O O . ALA A 1 346 ? 13.821 -1.769 4.883 1.00 97.62 346 ALA A O 1
ATOM 2541 N N . ILE A 1 347 ? 13.798 -1.547 2.646 1.00 97.31 347 ILE A N 1
ATOM 2542 C CA . ILE A 1 347 ? 14.556 -0.281 2.603 1.00 97.31 347 ILE A CA 1
ATOM 2543 C C . ILE A 1 347 ? 13.657 0.952 2.794 1.00 97.31 347 ILE A C 1
ATOM 2545 O O . ILE A 1 347 ? 14.128 1.984 3.267 1.00 97.31 347 ILE A O 1
ATOM 2549 N N . SER A 1 348 ? 12.360 0.868 2.470 1.00 96.38 348 SER A N 1
ATOM 2550 C CA . SER A 1 348 ? 11.466 2.041 2.433 1.00 96.38 348 SER A CA 1
ATOM 2551 C C . SER A 1 348 ? 11.336 2.840 3.738 1.00 96.38 348 SER A C 1
ATOM 2553 O O . SER A 1 348 ? 10.920 3.996 3.691 1.00 96.38 348 SER A O 1
ATOM 2555 N N . GLY A 1 349 ? 11.609 2.235 4.901 1.00 95.75 349 GLY A N 1
ATOM 2556 C CA . GLY A 1 349 ? 11.415 2.856 6.219 1.00 95.75 349 GLY A CA 1
ATOM 2557 C C . GLY A 1 349 ? 9.952 3.164 6.585 1.00 95.75 349 GLY A C 1
ATOM 2558 O O . GLY A 1 349 ? 9.683 3.664 7.674 1.00 95.75 349 GLY A O 1
ATOM 2559 N N . MET A 1 350 ? 8.997 2.866 5.697 1.00 96.56 350 MET A N 1
ATOM 2560 C CA . MET A 1 350 ? 7.560 3.046 5.908 1.00 96.56 350 MET A CA 1
ATOM 2561 C C . MET A 1 350 ? 6.907 1.757 6.419 1.00 96.56 350 MET A C 1
ATOM 2563 O O . MET A 1 350 ? 7.508 0.681 6.411 1.00 96.56 350 MET A O 1
ATOM 2567 N N . SER A 1 351 ? 5.648 1.852 6.861 1.00 96.81 351 SER A N 1
ATOM 2568 C CA . SER A 1 351 ? 4.879 0.658 7.209 1.00 96.81 351 SER A CA 1
ATOM 2569 C C . SER A 1 351 ? 4.785 -0.269 5.989 1.00 96.81 351 SER A C 1
ATOM 2571 O O . SER A 1 351 ? 4.568 0.184 4.862 1.00 96.81 351 SER A O 1
ATOM 2573 N N . ARG A 1 352 ? 4.923 -1.586 6.202 1.00 97.25 352 ARG A N 1
ATOM 2574 C CA . ARG A 1 352 ? 4.828 -2.580 5.114 1.00 97.25 352 ARG A CA 1
ATOM 2575 C C . ARG A 1 352 ? 3.521 -2.420 4.328 1.00 97.25 352 ARG A C 1
ATOM 2577 O O . ARG A 1 352 ? 3.511 -2.571 3.112 1.00 97.25 352 ARG A O 1
ATOM 2584 N N . PHE A 1 353 ? 2.433 -2.091 5.022 1.00 97.44 353 PHE A N 1
ATOM 2585 C CA . PHE A 1 353 ? 1.130 -1.837 4.419 1.00 97.44 353 PHE A CA 1
ATOM 2586 C C . PHE A 1 353 ? 1.138 -0.619 3.480 1.00 97.44 353 PHE A C 1
ATOM 2588 O O . PHE A 1 353 ? 0.707 -0.747 2.333 1.00 97.44 353 PHE A O 1
ATOM 2595 N N . ASP A 1 354 ? 1.670 0.527 3.921 1.00 97.62 354 ASP A N 1
ATOM 2596 C CA . ASP A 1 354 ? 1.748 1.738 3.093 1.00 97.62 354 ASP A CA 1
ATOM 2597 C C . ASP A 1 354 ? 2.594 1.514 1.840 1.00 97.62 354 ASP A C 1
ATOM 2599 O O . ASP A 1 354 ? 2.176 1.885 0.741 1.00 97.62 354 ASP A O 1
ATOM 2603 N N . THR A 1 355 ? 3.760 0.880 1.988 1.00 98.12 355 THR A N 1
ATOM 2604 C CA . THR A 1 355 ? 4.651 0.602 0.856 1.00 98.12 355 THR A CA 1
ATOM 2605 C C . THR A 1 355 ? 3.983 -0.338 -0.148 1.00 98.12 355 THR A C 1
ATOM 2607 O O . THR A 1 355 ? 4.005 -0.063 -1.345 1.00 98.12 355 THR A O 1
ATOM 2610 N N . MET A 1 356 ? 3.308 -1.395 0.317 1.00 97.88 356 MET A N 1
ATOM 2611 C CA . MET A 1 356 ? 2.554 -2.305 -0.556 1.00 97.88 356 MET A CA 1
ATOM 2612 C C . MET A 1 356 ? 1.408 -1.609 -1.293 1.00 97.88 356 MET A C 1
ATOM 2614 O O . MET A 1 356 ? 1.216 -1.861 -2.483 1.00 97.88 356 MET A O 1
ATOM 2618 N N . ARG A 1 357 ? 0.669 -0.720 -0.616 1.00 97.69 357 ARG A N 1
ATOM 2619 C CA . ARG A 1 357 ? -0.397 0.075 -1.243 1.00 97.69 357 ARG A CA 1
ATOM 2620 C C . ARG A 1 357 ? 0.163 0.972 -2.346 1.00 97.69 357 ARG A C 1
ATOM 2622 O O . ARG A 1 357 ? -0.347 0.958 -3.459 1.00 97.69 357 ARG A O 1
ATOM 2629 N N . ILE A 1 358 ? 1.246 1.696 -2.058 1.00 97.88 358 ILE A N 1
ATOM 2630 C CA . ILE A 1 358 ? 1.916 2.564 -3.035 1.00 97.88 358 ILE A CA 1
ATOM 2631 C C . ILE A 1 358 ? 2.404 1.749 -4.240 1.00 97.88 358 ILE A C 1
ATOM 2633 O O . ILE A 1 358 ? 2.149 2.135 -5.376 1.00 97.88 358 ILE A O 1
ATOM 2637 N N . LEU A 1 359 ? 3.068 0.612 -4.013 1.00 98.00 359 LEU A N 1
ATOM 2638 C CA . LEU A 1 359 ? 3.549 -0.261 -5.089 1.00 98.00 359 LEU A CA 1
ATOM 2639 C C . LEU A 1 359 ? 2.401 -0.784 -5.958 1.00 98.00 359 LEU A C 1
ATOM 2641 O O . LEU A 1 359 ? 2.510 -0.783 -7.183 1.00 98.00 359 LEU A O 1
ATOM 2645 N N . HIS A 1 360 ? 1.294 -1.196 -5.338 1.00 97.81 360 HIS A N 1
ATOM 2646 C CA . HIS A 1 360 ? 0.085 -1.594 -6.052 1.00 97.81 360 HIS A CA 1
ATOM 2647 C C . HIS A 1 360 ? -0.449 -0.460 -6.940 1.00 97.81 360 HIS A C 1
ATOM 2649 O O . HIS A 1 360 ? -0.725 -0.692 -8.117 1.00 97.81 360 HIS A O 1
ATOM 2655 N N . ASP A 1 361 ? -0.546 0.761 -6.410 1.00 97.25 361 ASP A N 1
ATOM 2656 C CA . ASP A 1 361 ? -1.067 1.911 -7.153 1.00 97.25 361 ASP A CA 1
ATOM 2657 C C . ASP A 1 361 ? -0.149 2.298 -8.325 1.00 97.25 361 ASP A C 1
ATOM 2659 O O . ASP A 1 361 ? -0.641 2.611 -9.411 1.00 97.25 361 ASP A O 1
ATOM 2663 N N . LEU A 1 362 ? 1.176 2.212 -8.147 1.00 97.31 362 LEU A N 1
ATOM 2664 C CA . LEU A 1 362 ? 2.158 2.444 -9.216 1.00 97.31 362 LEU A CA 1
ATOM 2665 C C . LEU A 1 362 ? 2.039 1.410 -10.347 1.00 97.31 362 LEU A C 1
ATOM 2667 O O . LEU A 1 362 ? 2.116 1.777 -11.523 1.00 97.31 362 LEU A O 1
ATOM 2671 N N . VAL A 1 363 ? 1.827 0.133 -10.010 1.00 97.44 363 VAL A N 1
ATOM 2672 C CA . VAL A 1 363 ? 1.582 -0.932 -11.000 1.00 97.44 363 VAL A CA 1
ATOM 2673 C C . VAL A 1 363 ? 0.250 -0.704 -11.714 1.00 97.44 363 VAL A C 1
ATOM 2675 O O . VAL A 1 363 ? 0.176 -0.815 -12.936 1.00 97.44 363 VAL A O 1
ATOM 2678 N N . GLN A 1 364 ? -0.803 -0.343 -10.977 1.00 97.06 364 GLN A N 1
ATOM 2679 C CA . GLN A 1 364 ? -2.131 -0.105 -11.546 1.00 97.06 364 GLN A CA 1
ATOM 2680 C C . GLN A 1 364 ? -2.150 1.087 -12.514 1.00 97.06 364 GLN A C 1
ATOM 2682 O O . GLN A 1 364 ? -2.867 1.051 -13.513 1.00 97.06 364 GLN A O 1
ATOM 2687 N N . GLN A 1 365 ? -1.353 2.121 -12.239 1.00 96.50 365 GLN A N 1
ATOM 2688 C CA . GLN A 1 365 ? -1.188 3.284 -13.117 1.00 96.50 365 GLN A CA 1
ATOM 2689 C C . GLN A 1 365 ? -0.255 3.018 -14.310 1.00 96.50 365 GLN A C 1
ATOM 2691 O O . GLN A 1 365 ? -0.130 3.876 -15.178 1.00 96.50 365 GLN A O 1
ATOM 2696 N N . GLY A 1 366 ? 0.394 1.849 -14.377 1.00 96.50 366 GLY A N 1
ATOM 2697 C CA . GLY A 1 366 ? 1.340 1.514 -15.443 1.00 96.50 366 GLY A CA 1
ATOM 2698 C C . GLY A 1 366 ? 2.668 2.270 -15.354 1.00 96.50 366 GLY A C 1
ATOM 2699 O O . GLY A 1 366 ? 3.383 2.361 -16.348 1.00 96.50 366 GLY A O 1
ATOM 2700 N N . ILE A 1 367 ? 3.006 2.811 -14.178 1.00 97.00 367 ILE A N 1
ATOM 2701 C CA . ILE A 1 367 ? 4.271 3.525 -13.952 1.00 97.00 367 ILE A CA 1
ATOM 2702 C C . ILE A 1 367 ? 5.424 2.527 -13.809 1.00 97.00 367 ILE A C 1
ATOM 2704 O O . ILE A 1 367 ? 6.522 2.772 -14.314 1.00 97.00 367 ILE A O 1
ATOM 2708 N N . ILE A 1 368 ? 5.169 1.393 -13.147 1.00 96.88 368 ILE A N 1
ATOM 2709 C CA . ILE A 1 368 ? 6.130 0.297 -12.964 1.00 96.88 368 ILE A CA 1
ATOM 2710 C C . ILE A 1 368 ? 5.525 -1.041 -13.416 1.00 96.88 368 ILE A C 1
ATOM 2712 O O . ILE A 1 368 ? 4.309 -1.225 -13.315 1.00 96.88 368 ILE A O 1
ATOM 2716 N N . GLY A 1 369 ? 6.352 -1.983 -13.889 1.00 94.56 369 GLY A N 1
ATOM 2717 C CA . GLY A 1 369 ? 5.890 -3.289 -14.393 1.00 94.56 369 GLY A CA 1
ATOM 2718 C C . GLY A 1 369 ? 6.913 -4.412 -14.395 1.00 94.56 369 GLY A C 1
ATOM 2719 O O . GLY A 1 369 ? 8.120 -4.146 -14.204 1.00 94.56 369 GLY A O 1
#

Mean predicted aligned error: 21.46 Å

Sequence (369 aa):
MLAAASEQLDLPPPTPSPLETAKVLERLVREGKVPPPRTSTPDDASVGFDVDIDLGEPDAPRAPASAPPPPPPQSFAAQPAWRSSAIEEVPVAPPVAAAPAMPSVRVEEKVAGARMRYNDYSKYSGPAAAGGLARPPPTPIVAAAPPPPPPPPPPPPPPETSPQAPPQAPPQAPPQAPPQAPPQAPPPAPAADPWEEIDSIAATVDLDHAASPSASLEQILAPSGAGLAAWPSTPGSATPASGPQDECEELMRGARELFSLGDFSGSLELVEKALRTNPNHDGARAYMQKNEATLLRMYESKLGNLAKTPRQLVPPDEVIWMNMHHKAGFILSQVDGMMSYDDLLAISGMSRFDTMRILHDLVQQGIIG